Protein AF-A0A9D9C4K1-F1 (afdb_monomer_lite)

Structure (mmCIF, N/CA/C/O backbone):
data_AF-A0A9D9C4K1-F1
#
_entry.id   AF-A0A9D9C4K1-F1
#
loop_
_atom_site.group_PDB
_atom_site.id
_atom_site.type_symbol
_atom_site.label_atom_id
_atom_site.label_alt_id
_atom_site.label_comp_id
_atom_site.label_asym_id
_atom_site.label_entity_id
_atom_site.label_seq_id
_atom_site.pdbx_PDB_ins_code
_atom_site.Cartn_x
_atom_site.Cartn_y
_atom_site.Cartn_z
_atom_site.occupancy
_atom_site.B_iso_or_equiv
_atom_site.auth_seq_id
_atom_site.auth_comp_id
_atom_site.auth_asym_id
_atom_site.auth_atom_id
_atom_site.pdbx_PDB_model_num
ATOM 1 N N . MET A 1 1 ? -0.296 -17.330 12.039 1.00 50.72 1 MET A N 1
ATOM 2 C CA . MET A 1 1 ? -1.523 -16.605 12.465 1.00 50.72 1 MET A CA 1
ATOM 3 C C . MET A 1 1 ? -2.320 -17.273 13.601 1.00 50.72 1 MET A C 1
ATOM 5 O O . MET A 1 1 ? -2.768 -16.540 14.471 1.00 50.72 1 MET A O 1
ATOM 9 N N . LYS A 1 2 ? -2.470 -18.611 13.675 1.00 44.75 2 LYS A N 1
ATOM 10 C CA . LYS A 1 2 ? -3.415 -19.306 14.595 1.00 44.75 2 LYS A CA 1
ATOM 11 C C . LYS A 1 2 ? -3.362 -18.981 16.114 1.00 44.75 2 LYS A C 1
ATOM 13 O O . LYS A 1 2 ? -4.325 -19.286 16.801 1.00 44.75 2 LYS A O 1
ATOM 18 N N . LYS A 1 3 ? -2.308 -18.349 16.657 1.00 48.78 3 LYS A N 1
ATOM 19 C CA . LYS A 1 3 ? -2.204 -18.038 18.103 1.00 48.78 3 LYS A CA 1
ATOM 20 C C . LYS A 1 3 ? -3.069 -16.858 18.593 1.00 48.78 3 LYS A C 1
ATOM 22 O O . LYS A 1 3 ? -3.344 -16.803 19.783 1.00 48.78 3 LYS A O 1
ATOM 27 N N . LYS A 1 4 ? -3.499 -15.923 17.729 1.00 50.94 4 LYS A N 1
ATOM 28 C CA . LYS A 1 4 ? -4.229 -14.712 18.180 1.00 50.94 4 LYS A CA 1
ATOM 29 C C . LYS A 1 4 ? -5.724 -14.934 18.467 1.00 50.94 4 LYS A C 1
ATOM 31 O O . LYS A 1 4 ? -6.265 -14.270 19.340 1.00 50.94 4 LYS A O 1
ATOM 36 N N . VAL A 1 5 ? -6.378 -15.876 17.782 1.00 52.69 5 VAL A N 1
ATOM 37 C CA . VAL A 1 5 ? -7.840 -16.091 17.889 1.00 52.69 5 VAL A CA 1
ATOM 38 C C . VAL A 1 5 ? -8.242 -16.688 19.245 1.00 52.69 5 VAL A C 1
ATOM 40 O O . VAL A 1 5 ? -9.248 -16.291 19.823 1.00 52.69 5 VAL A O 1
ATOM 43 N N . ILE A 1 6 ? -7.420 -17.591 19.792 1.00 52.84 6 ILE A N 1
ATOM 44 C CA . ILE A 1 6 ? -7.698 -18.305 21.051 1.00 52.84 6 ILE A CA 1
ATOM 45 C C . ILE A 1 6 ? -7.864 -17.327 22.228 1.00 52.84 6 ILE A C 1
ATOM 47 O O . ILE A 1 6 ? -8.742 -17.514 23.063 1.00 52.84 6 ILE A O 1
ATOM 51 N N . SER A 1 7 ? -7.076 -16.245 22.262 1.00 51.59 7 SER A N 1
ATOM 52 C CA . SER A 1 7 ? -7.140 -15.246 23.337 1.00 51.59 7 SER A CA 1
ATOM 53 C C . SER A 1 7 ? -8.433 -14.425 23.339 1.00 51.59 7 SER A C 1
ATOM 55 O O . SER A 1 7 ? -8.846 -13.971 24.401 1.00 51.59 7 SER A O 1
ATOM 57 N N . ALA A 1 8 ? -9.066 -14.226 22.177 1.00 52.94 8 ALA A N 1
ATOM 58 C CA . ALA A 1 8 ? -10.325 -13.487 22.073 1.00 52.94 8 ALA A CA 1
ATOM 59 C C . ALA A 1 8 ? -11.514 -14.350 22.526 1.00 52.94 8 ALA A C 1
ATOM 61 O O . ALA A 1 8 ? -12.355 -13.894 23.296 1.00 52.94 8 ALA A O 1
ATOM 62 N N . VAL A 1 9 ? -11.537 -15.625 22.118 1.00 54.31 9 VAL A N 1
ATOM 63 C CA . VAL A 1 9 ? -12.566 -16.590 22.546 1.00 54.31 9 VAL A CA 1
ATOM 64 C C . VAL A 1 9 ? -12.495 -16.839 24.057 1.00 54.31 9 VAL A C 1
ATOM 66 O O . VAL A 1 9 ? -13.533 -16.897 24.709 1.00 54.31 9 VAL A O 1
ATOM 69 N N . LEU A 1 10 ? -11.289 -16.919 24.633 1.00 52.19 10 LEU A N 1
ATOM 70 C CA . LEU A 1 10 ? -11.112 -17.125 26.074 1.00 52.19 10 LEU A CA 1
ATOM 71 C C . LEU A 1 10 ? -11.624 -15.939 26.916 1.00 52.19 10 LEU A C 1
ATOM 73 O O . LEU A 1 10 ? -12.189 -16.158 27.982 1.00 52.19 10 LEU A O 1
ATOM 77 N N . PHE A 1 11 ? -11.484 -14.701 26.427 1.00 53.84 11 PHE A N 1
ATOM 78 C CA . PHE A 1 11 ? -12.072 -13.523 27.078 1.00 53.84 11 PHE A CA 1
ATOM 79 C C . PHE A 1 11 ? -13.596 -13.452 26.896 1.00 53.84 11 PHE A C 1
ATOM 81 O O . PHE A 1 11 ? -14.305 -13.161 27.855 1.00 53.84 11 PHE A O 1
ATOM 88 N N . GLY A 1 12 ? -14.113 -13.782 25.706 1.00 55.41 12 GLY A N 1
ATOM 89 C CA . GLY A 1 12 ? -15.559 -13.852 25.461 1.00 55.41 12 GLY A CA 1
ATOM 90 C C . GLY A 1 12 ? -16.269 -14.899 26.328 1.00 55.41 12 GLY A C 1
ATOM 91 O O . GLY A 1 12 ? -17.365 -14.650 26.819 1.00 55.41 12 GLY A O 1
ATOM 92 N N . ALA A 1 13 ? -15.622 -16.040 26.587 1.00 43.44 13 ALA A N 1
ATOM 93 C CA . ALA A 1 13 ? -16.150 -17.083 27.468 1.00 43.44 13 ALA A CA 1
ATOM 94 C C . ALA A 1 13 ? -16.225 -16.657 28.949 1.00 43.44 13 ALA A C 1
ATOM 96 O O . ALA A 1 13 ? -17.095 -17.131 29.676 1.00 43.44 13 ALA A O 1
ATOM 97 N N . LEU A 1 14 ? -15.344 -15.757 29.400 1.00 42.00 14 LEU A N 1
ATOM 98 C CA . LEU A 1 14 ? -15.311 -15.290 30.791 1.00 42.00 14 LEU A CA 1
ATOM 99 C C . LEU A 1 14 ? -16.441 -14.290 31.109 1.00 42.00 14 LEU A C 1
ATOM 101 O O . LEU A 1 14 ? -16.857 -14.182 32.259 1.00 42.00 14 LEU A O 1
ATOM 105 N N . ALA A 1 15 ? -16.972 -13.598 30.096 1.00 53.59 15 ALA A N 1
ATOM 106 C CA . ALA A 1 15 ? -18.017 -12.581 30.244 1.00 53.59 15 ALA A CA 1
ATOM 107 C C . ALA A 1 15 ? -19.447 -13.139 30.434 1.00 53.59 15 ALA A C 1
ATOM 109 O O . ALA A 1 15 ? -20.374 -12.363 30.640 1.00 53.59 15 ALA A O 1
ATOM 110 N N . LEU A 1 16 ? -19.641 -14.463 30.356 1.00 46.62 16 LEU A N 1
ATOM 111 C CA . LEU A 1 16 ? -20.961 -15.119 30.398 1.00 46.62 16 LEU A CA 1
ATOM 112 C C . LEU A 1 16 ? -21.187 -15.994 31.648 1.00 46.62 16 LEU A C 1
ATOM 114 O O . LEU A 1 16 ? -22.180 -16.711 31.727 1.00 46.62 16 LEU A O 1
ATOM 118 N N . ALA A 1 17 ? -20.270 -15.960 32.621 1.00 36.84 17 ALA A N 1
ATOM 119 C CA . ALA A 1 17 ? -20.224 -16.899 33.748 1.00 36.84 17 ALA A CA 1
ATOM 120 C C . ALA A 1 17 ? -20.594 -16.281 35.117 1.00 36.84 17 ALA A C 1
ATOM 122 O O . ALA A 1 17 ? -20.157 -16.773 36.155 1.00 36.84 17 ALA A O 1
ATOM 123 N N . SER A 1 18 ? -21.385 -15.202 35.141 1.00 42.06 18 SER A N 1
ATOM 124 C CA . SER A 1 18 ? -21.753 -14.460 36.361 1.00 42.06 18 SER A CA 1
ATOM 125 C C . SER A 1 18 ? -23.205 -14.671 36.816 1.00 42.06 18 SER A C 1
ATOM 127 O O . SER A 1 18 ? -23.850 -13.738 37.291 1.00 42.06 18 SER A O 1
ATOM 129 N N . THR A 1 19 ? -23.740 -15.891 36.702 1.00 39.69 19 THR A N 1
ATOM 130 C CA . THR A 1 19 ? -25.037 -16.258 37.302 1.00 39.69 19 THR A CA 1
ATOM 131 C C . THR A 1 19 ? -24.894 -16.426 38.818 1.00 39.69 19 THR A C 1
ATOM 133 O O . THR A 1 19 ? -24.808 -17.544 39.329 1.00 39.69 19 THR A O 1
ATOM 136 N N . GLY A 1 20 ? -24.825 -15.308 39.541 1.00 44.25 20 GLY A N 1
ATOM 137 C CA . GLY A 1 20 ? -24.846 -15.305 41.001 1.00 44.25 20 GLY A CA 1
ATOM 138 C C . GLY A 1 20 ? -26.195 -15.799 41.521 1.00 44.25 20 GLY A C 1
ATOM 139 O O . GLY A 1 20 ? -27.233 -15.215 41.218 1.00 44.25 20 GLY A O 1
ATOM 140 N N . THR A 1 21 ? -26.196 -16.871 42.312 1.00 39.53 21 THR A N 1
ATOM 141 C CA . THR A 1 21 ? -27.399 -17.346 43.006 1.00 39.53 21 THR A CA 1
ATOM 142 C C . THR A 1 21 ? -27.718 -16.404 44.164 1.00 39.53 21 THR A C 1
ATOM 144 O O . THR A 1 21 ? -27.199 -16.573 45.268 1.00 39.53 21 THR A O 1
ATOM 147 N N . PHE A 1 22 ? -28.549 -15.394 43.907 1.00 46.94 22 PHE A N 1
ATOM 148 C CA . PHE A 1 22 ? -29.090 -14.532 44.954 1.00 46.94 22 PHE A CA 1
ATOM 149 C C . PHE A 1 22 ? -29.882 -15.373 45.965 1.00 46.94 22 PHE A C 1
ATOM 151 O O . PHE A 1 22 ? -30.771 -16.134 45.582 1.00 46.94 22 PHE A O 1
ATOM 158 N N . VAL A 1 23 ? -29.567 -15.224 47.254 1.00 56.09 23 VAL A N 1
ATOM 159 C CA . VAL A 1 23 ? -30.405 -15.754 48.339 1.00 56.09 23 VAL A CA 1
ATOM 160 C C . VAL A 1 23 ? -31.732 -14.998 48.303 1.00 56.09 23 VAL A C 1
ATOM 162 O O . VAL A 1 23 ? -31.745 -13.768 48.243 1.00 56.09 23 VAL A O 1
ATOM 165 N N . SER A 1 24 ? -32.844 -15.731 48.281 1.00 51.53 24 SER A N 1
ATOM 166 C CA . SER A 1 24 ? -34.177 -15.144 48.152 1.00 51.53 24 SER A CA 1
ATOM 167 C C . SER A 1 24 ? -34.544 -14.335 49.395 1.00 51.53 24 SER A C 1
ATOM 169 O O . SER A 1 24 ? -34.434 -14.827 50.515 1.00 51.53 24 SER A O 1
ATOM 171 N N . CYS A 1 25 ? -35.061 -13.119 49.207 1.00 61.88 25 CYS A N 1
ATOM 172 C CA . CYS A 1 25 ? -35.565 -12.281 50.301 1.00 61.88 25 CYS A CA 1
ATOM 173 C C . CYS A 1 25 ? -36.705 -12.950 51.093 1.00 61.88 25 CYS A C 1
ATOM 175 O O . CYS A 1 25 ? -36.913 -12.635 52.260 1.00 61.88 25 CYS A O 1
ATOM 177 N N . ASN A 1 26 ? -37.403 -13.897 50.460 1.00 61.53 26 ASN A N 1
ATOM 178 C CA . ASN A 1 26 ? -38.580 -14.582 50.985 1.00 61.53 26 ASN A CA 1
ATOM 179 C C . ASN A 1 26 ? -38.319 -15.358 52.294 1.00 61.53 26 ASN A C 1
ATOM 181 O O . ASN A 1 26 ? -39.239 -15.511 53.094 1.00 61.53 26 ASN A O 1
ATOM 185 N N . ASP A 1 27 ? -37.090 -15.831 52.524 1.00 62.25 27 ASP A N 1
ATOM 186 C CA . ASP A 1 27 ? -36.742 -16.539 53.765 1.00 62.25 27 ASP A CA 1
ATOM 187 C C . ASP A 1 27 ? -36.589 -15.547 54.936 1.00 62.25 27 ASP A C 1
ATOM 189 O O . ASP A 1 27 ? -37.129 -15.770 56.020 1.00 62.25 27 ASP A O 1
ATOM 193 N N . TYR A 1 28 ? -35.961 -14.390 54.692 1.00 63.53 28 TYR A N 1
ATOM 194 C CA . TYR A 1 28 ? -35.823 -13.315 55.684 1.00 63.53 28 TYR A CA 1
ATOM 195 C C . TYR A 1 28 ? -37.171 -12.684 56.065 1.00 63.53 28 TYR A C 1
ATOM 197 O O . TYR A 1 28 ? -37.380 -12.335 57.227 1.00 63.53 28 TYR A O 1
ATOM 205 N N . ASP A 1 29 ? -38.106 -12.567 55.117 1.00 68.25 29 ASP A N 1
ATOM 206 C CA . ASP A 1 29 ? -39.471 -12.099 55.394 1.00 68.25 29 ASP A CA 1
ATOM 207 C C . ASP A 1 29 ? -40.199 -12.996 56.409 1.00 68.25 29 ASP A C 1
ATOM 209 O O . ASP A 1 29 ? -40.861 -12.498 57.323 1.00 68.25 29 ASP A O 1
ATOM 213 N N . TYR A 1 30 ? -40.045 -14.319 56.286 1.00 77.44 30 TYR A N 1
ATOM 214 C CA . TYR A 1 30 ? -40.634 -15.277 57.222 1.00 77.44 30 TYR A CA 1
ATOM 215 C C . TYR A 1 30 ? -40.015 -15.163 58.624 1.00 77.44 30 TYR A C 1
ATOM 217 O O . TYR A 1 30 ? -40.744 -15.116 59.619 1.00 77.44 30 TYR A O 1
ATOM 225 N N . GLU A 1 31 ? -38.685 -15.063 58.713 1.00 78.56 31 GLU A N 1
ATOM 226 C CA . GLU A 1 31 ? -37.975 -14.899 59.989 1.00 78.56 31 GLU A CA 1
ATOM 227 C C . GLU A 1 31 ? -38.379 -13.606 60.716 1.00 78.56 31 GLU A C 1
ATOM 229 O O . GLU A 1 31 ? -38.671 -13.642 61.914 1.00 78.56 31 GLU A O 1
ATOM 234 N N . VAL A 1 32 ? -38.468 -12.477 60.003 1.00 76.69 32 VAL A N 1
ATOM 235 C CA . VAL A 1 32 ? -38.870 -11.188 60.593 1.00 76.69 32 VAL A CA 1
ATOM 236 C C . VAL A 1 32 ? -40.313 -11.222 61.099 1.00 76.69 32 VAL A C 1
ATOM 238 O O . VAL A 1 32 ? -40.577 -10.734 62.199 1.00 76.69 32 VAL A O 1
ATOM 241 N N . ASN A 1 33 ? -41.243 -11.821 60.350 1.00 79.94 33 ASN A N 1
ATOM 242 C CA . ASN A 1 33 ? -42.645 -11.903 60.768 1.00 79.94 33 ASN A CA 1
ATOM 243 C C . ASN A 1 33 ? -42.807 -12.788 62.026 1.00 79.94 33 ASN A C 1
ATOM 245 O O . ASN A 1 33 ? -43.463 -12.380 62.983 1.00 79.94 33 ASN A O 1
ATOM 249 N N . ASN A 1 34 ? -42.130 -13.941 62.078 1.00 84.06 34 ASN A N 1
ATOM 250 C CA . ASN A 1 34 ? -42.097 -14.833 63.248 1.00 84.06 34 ASN A CA 1
ATOM 251 C C . ASN A 1 34 ? -41.525 -14.131 64.503 1.00 84.06 34 ASN A C 1
ATOM 253 O O . ASN A 1 34 ? -42.076 -14.239 65.600 1.00 84.06 34 ASN A O 1
ATOM 257 N N . LEU A 1 35 ? -40.455 -13.343 64.348 1.00 81.75 35 LEU A N 1
ATOM 258 C CA . LEU A 1 35 ? -39.899 -12.539 65.444 1.00 81.75 35 LEU A CA 1
ATOM 259 C C . LEU A 1 35 ? -40.875 -11.452 65.929 1.00 81.75 35 LEU A C 1
ATOM 261 O O . LEU A 1 35 ? -40.943 -11.185 67.130 1.00 81.75 35 LEU A O 1
ATOM 265 N N . GLN A 1 36 ? -41.665 -10.847 65.035 1.00 80.50 36 GLN A N 1
ATOM 266 C CA . GLN A 1 36 ? -42.708 -9.893 65.426 1.00 80.50 36 GLN A CA 1
ATOM 267 C C . GLN A 1 36 ? -43.857 -10.560 66.199 1.00 80.50 36 GLN A C 1
ATOM 269 O O . GLN A 1 36 ? -44.360 -9.965 67.154 1.00 80.50 36 GLN A O 1
ATOM 274 N N . GLU A 1 37 ? -44.260 -11.784 65.850 1.00 84.31 37 GLU A N 1
ATOM 275 C CA . GLU A 1 37 ? -45.261 -12.542 66.617 1.00 84.31 37 GLU A CA 1
ATOM 276 C C . GLU A 1 37 ? -44.759 -12.849 68.039 1.00 84.31 37 GLU A C 1
ATOM 278 O O . GLU A 1 37 ? -45.438 -12.513 69.012 1.00 84.31 37 GLU A O 1
ATOM 283 N N . GLN A 1 38 ? -43.528 -13.357 68.178 1.00 84.38 38 GLN A N 1
ATOM 284 C CA . GLN A 1 38 ? -42.913 -13.645 69.484 1.00 84.38 38 GLN A CA 1
ATOM 285 C C . GLN A 1 38 ? -42.786 -12.393 70.373 1.00 84.38 38 GLN A C 1
ATOM 287 O O . GLN A 1 38 ? -43.127 -12.433 71.556 1.00 84.38 38 GLN A O 1
ATOM 292 N N . ILE A 1 39 ? -42.370 -11.251 69.810 1.00 81.12 39 ILE A N 1
ATOM 293 C CA . ILE A 1 39 ? -42.272 -9.978 70.550 1.00 81.12 39 ILE A CA 1
ATOM 294 C C . ILE A 1 39 ? -43.651 -9.493 71.027 1.00 81.12 39 ILE A C 1
ATOM 296 O O . ILE A 1 39 ? -43.766 -8.953 72.131 1.00 81.12 39 ILE A O 1
ATOM 300 N N . ASN A 1 40 ? -44.708 -9.694 70.233 1.00 82.50 40 ASN A N 1
ATOM 301 C CA . ASN A 1 40 ? -46.071 -9.364 70.650 1.00 82.50 40 ASN A CA 1
ATOM 302 C C . ASN A 1 40 ? -46.559 -10.284 71.779 1.00 82.50 40 ASN A C 1
ATOM 304 O O . ASN A 1 40 ? -47.105 -9.780 72.764 1.00 82.50 40 ASN A O 1
ATOM 308 N N . GLU A 1 41 ? -46.306 -11.595 71.695 1.00 86.44 41 GLU A N 1
ATOM 309 C CA . GLU A 1 41 ? -46.620 -12.519 72.788 1.00 86.44 41 GLU A CA 1
ATOM 310 C C . GLU A 1 41 ? -45.905 -12.142 74.092 1.00 86.44 41 GLU A C 1
ATOM 312 O O . GLU A 1 41 ? -46.535 -12.074 75.149 1.00 86.44 41 GLU A O 1
ATOM 317 N N . ASP A 1 42 ? -44.595 -11.892 74.045 1.00 83.94 42 ASP A N 1
ATOM 318 C CA . ASP A 1 42 ? -43.796 -11.622 75.244 1.00 83.94 42 ASP A CA 1
ATOM 319 C C . ASP A 1 42 ? -44.141 -10.266 75.872 1.00 83.94 42 ASP A C 1
ATOM 321 O O . ASP A 1 42 ? -44.152 -10.131 77.103 1.00 83.94 42 ASP A O 1
ATOM 325 N N . ARG A 1 43 ? -44.562 -9.287 75.060 1.00 81.38 43 ARG A N 1
ATOM 326 C CA . ARG A 1 43 ? -45.181 -8.044 75.542 1.00 81.38 43 ARG A CA 1
ATOM 327 C C . ARG A 1 43 ? -46.496 -8.319 76.284 1.00 81.38 43 ARG A C 1
ATOM 329 O O . ARG A 1 43 ? -46.722 -7.738 77.347 1.00 81.38 43 ARG A O 1
ATOM 336 N N . THR A 1 44 ? -47.341 -9.223 75.779 1.00 84.88 44 THR A N 1
ATOM 337 C CA . THR A 1 44 ? -48.586 -9.639 76.454 1.00 84.88 44 THR A CA 1
ATOM 338 C C . THR A 1 44 ? -48.311 -10.399 77.758 1.00 84.88 44 THR A C 1
ATOM 340 O O . THR A 1 44 ? -48.922 -10.084 78.781 1.00 84.88 44 THR A O 1
ATOM 343 N N . LYS A 1 45 ? -47.356 -11.340 77.765 1.00 87.94 45 LYS A N 1
ATOM 344 C CA . LYS A 1 45 ? -46.921 -12.076 78.971 1.00 87.94 45 LYS A CA 1
ATOM 345 C C . LYS A 1 45 ? -46.386 -11.115 80.042 1.00 87.94 45 LYS A C 1
ATOM 347 O O . LYS A 1 45 ? -46.757 -11.228 81.208 1.00 87.94 45 LYS A O 1
ATOM 352 N N . SER A 1 46 ? -45.588 -10.125 79.640 1.00 84.81 46 SER A N 1
ATOM 353 C CA . SER A 1 46 ? -45.024 -9.112 80.546 1.00 84.81 46 SER A CA 1
ATOM 354 C C . SER A 1 46 ? -46.101 -8.220 81.177 1.00 84.81 46 SER A C 1
ATOM 356 O O . SER A 1 46 ? -46.081 -8.001 82.387 1.00 84.81 46 SER A O 1
ATOM 358 N N . ALA A 1 47 ? -47.093 -7.774 80.398 1.00 84.56 47 ALA A N 1
ATOM 359 C CA . ALA A 1 47 ? -48.231 -7.014 80.925 1.00 84.56 47 ALA A CA 1
ATOM 360 C C . ALA A 1 47 ? -49.106 -7.849 81.886 1.00 84.56 47 ALA A C 1
ATOM 362 O O . ALA A 1 47 ? -49.600 -7.335 82.890 1.00 84.56 47 ALA A O 1
ATOM 363 N N . ALA A 1 48 ? -49.278 -9.150 81.626 1.00 87.88 48 ALA A N 1
ATOM 364 C CA . ALA A 1 48 ? -49.979 -10.049 82.544 1.00 87.88 48 ALA A CA 1
ATOM 365 C C . ALA A 1 48 ? -49.230 -10.213 83.883 1.00 87.88 48 ALA A C 1
ATOM 367 O O . ALA A 1 48 ? -49.859 -10.151 84.941 1.00 87.88 48 ALA A O 1
ATOM 368 N N . LEU A 1 49 ? -47.898 -10.347 83.850 1.00 90.06 49 LEU A N 1
ATOM 369 C CA . LEU A 1 49 ? -47.055 -10.397 85.053 1.00 90.06 49 LEU A CA 1
ATOM 370 C C . LEU A 1 49 ? -47.097 -9.086 85.855 1.00 90.06 49 LEU A C 1
ATOM 372 O O . LEU A 1 49 ? -47.149 -9.132 87.084 1.00 90.06 49 LEU A O 1
ATOM 376 N N . GLN A 1 50 ? -47.134 -7.928 85.187 1.00 88.94 50 GLN A N 1
ATOM 377 C CA . GLN A 1 50 ? -47.272 -6.630 85.856 1.00 88.94 50 GLN A CA 1
ATOM 378 C C . GLN A 1 50 ? -48.588 -6.557 86.648 1.00 88.94 50 GLN A C 1
ATOM 380 O O . GLN A 1 50 ? -48.565 -6.307 87.853 1.00 88.94 50 GLN A O 1
ATOM 385 N N . ASN A 1 51 ? -49.718 -6.879 86.007 1.00 89.50 51 ASN A N 1
ATOM 386 C CA . ASN A 1 51 ? -51.032 -6.917 86.662 1.00 89.50 51 ASN A CA 1
ATOM 387 C C . ASN A 1 51 ? -51.069 -7.896 87.855 1.00 89.50 51 ASN A C 1
ATOM 389 O O . ASN A 1 51 ? -51.710 -7.617 88.869 1.00 89.50 51 ASN A O 1
ATOM 393 N N . GLN A 1 52 ? -50.375 -9.038 87.763 1.00 92.62 52 GLN A N 1
ATOM 394 C CA . GLN A 1 52 ? -50.269 -9.998 88.870 1.00 92.62 52 GLN A CA 1
ATOM 395 C C . GLN A 1 52 ? -49.466 -9.439 90.054 1.00 92.62 52 GLN A C 1
ATOM 397 O O . GLN A 1 52 ? -49.904 -9.582 91.195 1.00 92.62 52 GLN A O 1
ATOM 402 N N . LEU A 1 53 ? -48.332 -8.774 89.807 1.00 93.19 53 LEU A N 1
ATOM 403 C CA . LEU A 1 53 ? -47.532 -8.141 90.863 1.00 93.19 53 LEU A CA 1
ATOM 404 C C . LEU A 1 53 ? -48.277 -6.978 91.534 1.00 93.19 53 LEU A C 1
ATOM 406 O O . LEU A 1 53 ? -48.240 -6.859 92.758 1.00 93.19 53 LEU A O 1
ATOM 410 N N . GLU A 1 54 ? -48.991 -6.158 90.762 1.00 91.94 54 GLU A N 1
ATOM 411 C CA . GLU A 1 54 ? -49.825 -5.071 91.291 1.00 91.94 54 GLU A CA 1
ATOM 412 C C . GLU A 1 54 ? -50.990 -5.614 92.138 1.00 91.94 54 GLU A C 1
ATOM 414 O O . GLU A 1 54 ? -51.225 -5.130 93.247 1.00 91.94 54 GLU A O 1
ATOM 419 N N . SER A 1 55 ? -51.656 -6.686 91.689 1.00 93.50 55 SER A N 1
ATOM 420 C CA . SER A 1 55 ? -52.698 -7.363 92.473 1.00 93.50 55 SER A CA 1
ATOM 421 C C . SER A 1 55 ? -52.157 -8.024 93.747 1.00 93.50 55 SER A C 1
ATOM 423 O O . SER A 1 55 ? -52.850 -8.028 94.764 1.00 93.50 55 SER A O 1
ATOM 425 N N . TYR A 1 56 ? -50.948 -8.592 93.712 1.00 93.69 56 TYR A N 1
ATOM 426 C CA . TYR A 1 56 ? -50.323 -9.219 94.881 1.00 93.69 56 TYR A CA 1
ATOM 427 C C . TYR A 1 56 ? -49.876 -8.170 95.910 1.00 93.69 56 TYR A C 1
ATOM 429 O O . TYR A 1 56 ? -50.151 -8.315 97.101 1.00 93.69 56 TYR A O 1
ATOM 437 N N . LYS A 1 57 ? -49.297 -7.052 95.452 1.00 94.62 57 LYS A N 1
ATOM 438 C CA . LYS A 1 57 ? -49.020 -5.881 96.294 1.00 94.62 57 LYS A CA 1
ATOM 439 C C . LYS A 1 57 ? -50.292 -5.373 96.985 1.00 94.62 57 LYS A C 1
ATOM 441 O O . LYS A 1 57 ? -50.280 -5.173 98.196 1.00 94.62 57 LYS A O 1
ATOM 446 N N . ALA A 1 58 ? -51.388 -5.206 96.243 1.00 93.56 58 ALA A N 1
ATOM 447 C CA . ALA A 1 58 ? -52.655 -4.740 96.806 1.00 93.56 58 ALA A CA 1
ATOM 448 C C . ALA A 1 58 ? -53.247 -5.717 97.844 1.00 93.56 58 ALA A C 1
ATOM 450 O O . ALA A 1 58 ? -53.928 -5.283 98.774 1.00 93.56 58 ALA A O 1
ATOM 451 N N . ALA A 1 59 ? -52.978 -7.023 97.730 1.00 93.81 59 ALA A N 1
ATOM 452 C CA . ALA A 1 59 ? -53.334 -7.992 98.766 1.00 93.81 59 ALA A CA 1
ATOM 453 C C . ALA A 1 59 ? -52.514 -7.767 100.051 1.00 93.81 59 ALA A C 1
ATOM 455 O O . ALA A 1 59 ? -53.105 -7.626 101.120 1.00 93.81 59 ALA A O 1
ATOM 456 N N . LEU A 1 60 ? -51.186 -7.623 99.942 1.00 94.88 60 LEU A N 1
ATOM 457 C CA . LEU A 1 60 ? -50.299 -7.341 101.083 1.00 94.88 60 LEU A CA 1
ATOM 458 C C . LEU A 1 60 ? -50.627 -6.009 101.781 1.00 94.88 60 LEU A C 1
ATOM 460 O O . LEU A 1 60 ? -50.583 -5.926 103.006 1.00 94.88 60 LEU A O 1
ATOM 464 N N . GLU A 1 61 ? -50.986 -4.965 101.027 1.00 93.06 61 GLU A N 1
ATOM 465 C CA . GLU A 1 61 ? -51.400 -3.667 101.584 1.00 93.06 61 GLU A CA 1
ATOM 466 C C . GLU A 1 61 ? -52.723 -3.760 102.372 1.00 93.06 61 GLU A C 1
ATOM 468 O O . GLU A 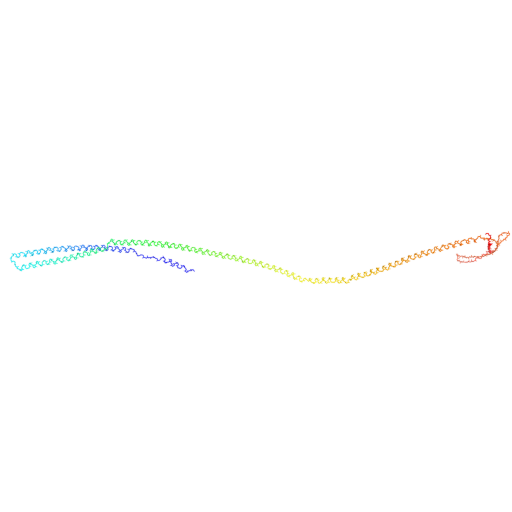1 61 ? -52.891 -3.069 103.381 1.00 93.06 61 GLU A O 1
ATOM 473 N N . ASN A 1 62 ? -53.647 -4.639 101.963 1.00 94.75 62 ASN A N 1
ATOM 474 C CA . ASN A 1 62 ? -54.865 -4.919 102.728 1.00 94.75 62 ASN A CA 1
ATOM 475 C C . ASN A 1 62 ? -54.590 -5.816 103.945 1.00 94.75 62 ASN A C 1
ATOM 477 O O . ASN A 1 62 ? -55.078 -5.503 105.030 1.00 94.75 62 ASN A O 1
ATOM 481 N N . GLU A 1 63 ? -53.762 -6.856 103.816 1.00 94.25 63 GLU A N 1
ATOM 482 C CA . GLU A 1 63 ? -53.358 -7.716 104.940 1.00 94.25 63 GLU A CA 1
ATOM 483 C C . GLU A 1 63 ? -52.656 -6.901 106.039 1.00 94.25 63 GLU A C 1
ATOM 485 O O . GLU A 1 63 ? -53.025 -6.986 107.210 1.00 94.25 63 GLU A O 1
ATOM 490 N N . LEU A 1 64 ? -51.724 -6.018 105.661 1.00 93.62 64 LEU A N 1
ATOM 491 C CA . LEU A 1 64 ? -51.048 -5.080 106.565 1.00 93.62 64 LEU A CA 1
ATOM 492 C C . LEU A 1 64 ? -52.046 -4.204 107.340 1.00 93.62 64 LEU A C 1
ATOM 494 O O . LEU A 1 64 ? -51.878 -3.970 108.539 1.00 93.62 64 LEU A O 1
ATOM 498 N N . LYS A 1 65 ? -53.089 -3.722 106.660 1.00 94.44 65 LYS A N 1
ATOM 499 C CA . LYS A 1 65 ? -54.136 -2.862 107.225 1.00 94.44 65 LYS A CA 1
ATOM 500 C C . LYS A 1 65 ? -55.068 -3.627 108.173 1.00 94.44 65 LYS A C 1
ATOM 502 O O . LYS A 1 65 ? -55.364 -3.123 109.256 1.00 94.44 65 LYS A O 1
ATOM 507 N N . GLU A 1 66 ? -55.519 -4.820 107.792 1.00 93.31 66 GLU A N 1
ATOM 508 C CA . GLU A 1 66 ? -56.401 -5.661 108.613 1.00 93.31 66 GLU A CA 1
ATOM 509 C C . GLU A 1 66 ? -55.677 -6.202 109.851 1.00 93.31 66 GLU A C 1
ATOM 511 O O . GLU A 1 66 ? -56.189 -6.095 110.971 1.00 93.31 66 GLU A O 1
ATOM 516 N N . LEU A 1 67 ? -54.449 -6.697 109.678 1.00 93.25 67 LEU A N 1
ATOM 517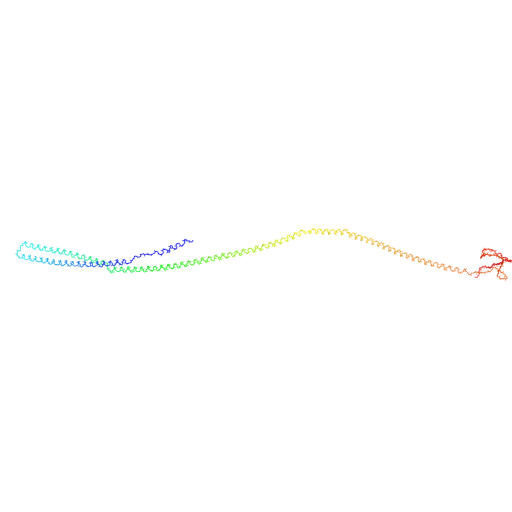 C CA . LEU A 1 67 ? -53.619 -7.200 110.770 1.00 93.25 67 LEU A CA 1
ATOM 518 C C . LEU A 1 67 ? -53.284 -6.085 111.769 1.00 93.25 67 LEU A C 1
ATOM 520 O O . LEU A 1 67 ? -53.398 -6.288 112.980 1.00 93.25 67 LEU A O 1
ATOM 524 N N . LYS A 1 68 ? -52.959 -4.880 111.279 1.00 93.12 68 LYS A N 1
ATOM 525 C CA . LYS A 1 68 ? -52.755 -3.699 112.127 1.00 93.12 68 LYS A CA 1
ATOM 526 C C . LYS A 1 68 ? -54.000 -3.363 112.953 1.00 93.12 68 LYS A C 1
ATOM 528 O O . LYS A 1 68 ? -53.879 -3.229 114.168 1.00 93.12 68 LYS A O 1
ATOM 533 N N . ALA A 1 69 ? -55.182 -3.301 112.336 1.00 93.81 69 ALA A N 1
ATOM 534 C CA . ALA A 1 69 ? -56.431 -3.027 113.051 1.00 93.81 69 ALA A CA 1
ATOM 535 C C . ALA A 1 69 ? -56.760 -4.107 114.106 1.00 93.81 69 ALA A C 1
ATOM 537 O O . ALA A 1 69 ? -57.248 -3.788 115.195 1.00 93.81 69 ALA A O 1
ATOM 538 N N . SER A 1 70 ? -56.448 -5.379 113.825 1.00 93.50 70 SER A N 1
ATOM 539 C CA . SER A 1 70 ? -56.610 -6.484 114.782 1.00 93.50 70 SER A CA 1
ATOM 540 C C . SER A 1 70 ? -55.701 -6.335 116.008 1.00 93.50 70 SER A C 1
ATOM 542 O O . SER A 1 70 ? -56.166 -6.463 117.143 1.00 93.50 70 SER A O 1
ATOM 544 N N . TYR A 1 71 ? -54.420 -6.018 115.804 1.00 93.31 71 TYR A N 1
ATOM 545 C CA . TYR A 1 71 ? -53.488 -5.756 116.904 1.00 93.31 71 TYR A CA 1
ATOM 546 C C . TYR A 1 71 ? -53.852 -4.488 117.684 1.00 93.31 71 TYR A C 1
ATOM 548 O O . TYR A 1 71 ? -53.850 -4.529 118.910 1.00 93.31 71 TYR A O 1
ATOM 556 N N . GLU A 1 72 ? -54.203 -3.385 117.015 1.00 92.50 72 GLU A N 1
ATOM 557 C CA . GLU A 1 72 ? -54.636 -2.143 117.676 1.00 92.50 72 GLU A CA 1
ATOM 558 C C . GLU A 1 72 ? -55.863 -2.383 118.573 1.00 92.50 72 GLU A C 1
ATOM 560 O O . GLU A 1 72 ? -55.901 -1.891 119.703 1.00 92.50 72 GLU A O 1
ATOM 565 N N . THR A 1 73 ? -56.805 -3.224 118.130 1.00 94.81 73 THR A N 1
ATOM 566 C CA . THR A 1 73 ? -57.957 -3.661 118.938 1.00 94.81 73 THR A CA 1
ATOM 567 C C . THR A 1 73 ? -57.513 -4.478 120.157 1.00 94.81 73 THR A C 1
ATOM 569 O O . THR A 1 73 ? -57.836 -4.105 121.283 1.00 94.81 73 THR A O 1
ATOM 572 N N . GLN A 1 74 ? -56.705 -5.531 119.974 1.00 94.31 74 GLN A N 1
ATOM 573 C CA . GLN A 1 74 ? -56.208 -6.363 121.085 1.00 94.31 74 GLN A CA 1
ATOM 574 C C . GLN A 1 74 ? -55.366 -5.568 122.103 1.00 94.31 74 GLN A C 1
ATOM 576 O O . GLN A 1 74 ? -55.418 -5.836 123.304 1.00 94.31 74 GLN A O 1
ATOM 581 N N . ILE A 1 75 ? -54.589 -4.581 121.644 1.00 93.44 75 ILE A N 1
ATOM 582 C CA . ILE A 1 75 ? -53.795 -3.686 122.499 1.00 93.44 75 ILE A CA 1
ATOM 583 C C . ILE A 1 75 ? -54.717 -2.753 123.297 1.00 93.44 75 ILE A C 1
ATOM 585 O O . ILE A 1 75 ? -54.470 -2.527 124.482 1.00 93.44 75 ILE A O 1
ATOM 589 N N . ALA A 1 76 ? -55.786 -2.231 122.685 1.00 93.38 76 ALA A N 1
ATOM 590 C CA . ALA A 1 76 ? -56.782 -1.412 123.374 1.00 93.38 76 ALA A CA 1
ATOM 591 C C . ALA A 1 76 ? -57.565 -2.219 124.427 1.00 93.38 76 ALA A C 1
ATOM 593 O O . ALA A 1 76 ? -57.723 -1.752 125.554 1.00 93.38 76 ALA A O 1
ATOM 594 N N . GLU A 1 77 ? -57.983 -3.446 124.101 1.00 92.69 77 GLU A N 1
ATOM 595 C CA . GLU A 1 77 ? -58.642 -4.370 125.036 1.00 92.69 77 GLU A CA 1
ATOM 596 C C . GLU A 1 77 ? -57.734 -4.725 126.223 1.00 92.69 77 GLU A C 1
ATOM 598 O O . GLU A 1 77 ? -58.155 -4.621 127.377 1.00 92.69 77 GLU A O 1
ATOM 603 N N . ALA A 1 78 ? -56.466 -5.067 125.969 1.00 92.88 78 ALA A N 1
ATOM 604 C CA . ALA A 1 78 ? -55.498 -5.373 127.024 1.00 92.88 78 ALA A CA 1
ATOM 605 C C . ALA A 1 78 ? -55.214 -4.158 127.930 1.00 92.88 78 ALA A C 1
ATOM 607 O O . ALA A 1 78 ? -55.115 -4.307 129.150 1.00 92.88 78 ALA A O 1
ATOM 608 N N . LYS A 1 79 ? -55.147 -2.944 127.363 1.00 92.38 79 LYS A N 1
ATOM 609 C CA . LYS A 1 79 ? -55.005 -1.694 128.132 1.00 92.38 79 LYS A CA 1
ATOM 610 C C . LYS A 1 79 ? -56.253 -1.375 128.959 1.00 92.38 79 LYS A C 1
ATOM 612 O O . LYS A 1 79 ? -56.115 -0.976 130.111 1.00 92.38 79 LYS A O 1
ATOM 617 N N . ALA A 1 80 ? -57.454 -1.612 128.431 1.00 92.00 80 ALA A N 1
ATOM 618 C CA . ALA A 1 80 ? -58.702 -1.451 129.182 1.00 92.00 80 ALA A CA 1
ATOM 619 C C . ALA A 1 80 ? -58.836 -2.471 130.332 1.00 92.00 80 ALA A C 1
ATOM 621 O O . ALA A 1 80 ? -59.317 -2.123 131.412 1.00 92.00 80 ALA A O 1
ATOM 622 N N . ALA A 1 81 ? -58.369 -3.710 130.137 1.00 89.69 81 ALA A N 1
ATOM 623 C CA . ALA A 1 81 ? -58.304 -4.717 131.197 1.00 89.69 81 ALA A CA 1
ATOM 624 C C . ALA A 1 81 ? -57.317 -4.317 132.312 1.00 89.69 81 ALA A C 1
ATOM 626 O O . ALA A 1 81 ? -57.662 -4.387 133.492 1.00 89.69 81 ALA A O 1
ATOM 627 N N . LEU A 1 82 ? -56.125 -3.830 131.941 1.00 90.00 82 LEU A N 1
ATOM 628 C CA . LEU A 1 82 ? -55.116 -3.322 132.877 1.00 90.00 82 LEU A CA 1
ATOM 629 C C . LEU A 1 82 ? -55.650 -2.146 133.714 1.00 90.00 82 LEU A C 1
ATOM 631 O O . LEU A 1 82 ? -55.559 -2.171 134.941 1.00 90.00 82 LEU A O 1
ATOM 635 N N . GLU A 1 83 ? -56.268 -1.159 133.061 1.00 88.44 83 GLU A N 1
ATOM 636 C CA . GLU A 1 83 ? -56.928 -0.018 133.710 1.00 88.44 83 GLU A CA 1
ATOM 637 C C . GLU A 1 83 ? -58.025 -0.474 134.694 1.00 88.44 83 GLU A C 1
ATOM 639 O O . GLU A 1 83 ? -58.144 0.066 135.794 1.00 88.44 83 GLU A O 1
ATOM 644 N N . SER A 1 84 ? -58.796 -1.513 134.344 1.00 87.00 84 SER A N 1
ATOM 645 C CA . SER A 1 84 ? -59.854 -2.050 135.209 1.00 87.00 84 SER A CA 1
ATOM 646 C C . SER A 1 84 ? -59.318 -2.716 136.480 1.00 87.00 84 SER A C 1
ATOM 648 O O . SER A 1 84 ? -59.888 -2.507 137.552 1.00 87.00 84 SER A O 1
ATOM 650 N N . GLU A 1 85 ? -58.243 -3.508 136.403 1.00 85.62 85 GLU A N 1
ATOM 651 C CA . GLU A 1 85 ? -57.703 -4.192 137.589 1.00 85.62 85 GLU A CA 1
ATOM 652 C C . GLU A 1 85 ? -56.962 -3.244 138.537 1.00 85.62 85 GLU A C 1
ATOM 654 O O . GLU A 1 85 ? -57.114 -3.364 139.758 1.00 85.62 85 GLU A O 1
ATOM 659 N N . LEU A 1 86 ? -56.252 -2.235 138.012 1.00 84.00 86 LEU A N 1
ATOM 660 C CA . LEU A 1 86 ? -55.589 -1.200 138.823 1.00 84.00 86 LEU A CA 1
ATOM 661 C C . LEU A 1 86 ? -56.551 -0.512 139.813 1.00 84.00 86 LEU A C 1
ATOM 663 O O . LEU A 1 86 ? -56.152 -0.158 140.925 1.00 84.00 86 LEU A O 1
ATOM 667 N N . GLN A 1 87 ? -57.836 -0.403 139.466 1.00 81.06 87 GLN A N 1
ATOM 668 C CA . GLN A 1 87 ? -58.869 0.216 140.302 1.00 81.06 87 GLN A CA 1
ATOM 669 C C . GLN A 1 87 ? -59.362 -0.671 141.471 1.00 81.06 87 GLN A C 1
ATOM 671 O O . GLN A 1 87 ? -60.032 -0.167 142.374 1.00 81.06 87 GLN A O 1
ATOM 676 N N . LYS A 1 88 ? -59.032 -1.974 141.514 1.00 81.12 88 LYS A N 1
ATOM 677 C CA . LYS A 1 88 ? -59.631 -2.953 142.456 1.00 81.12 88 LYS A CA 1
ATOM 678 C C . LYS A 1 88 ? -58.769 -3.310 143.678 1.00 81.12 88 LYS A C 1
ATOM 680 O O . LYS A 1 88 ? -59.136 -4.215 144.424 1.00 81.12 88 LYS A O 1
ATOM 685 N N . LYS A 1 89 ? -57.659 -2.592 143.912 1.00 66.44 89 LYS A N 1
ATOM 686 C CA . LYS A 1 89 ? -56.482 -3.056 144.692 1.00 66.44 89 LYS A CA 1
ATOM 687 C C . LYS A 1 89 ? -55.830 -4.271 144.017 1.00 66.44 89 LYS A C 1
ATOM 689 O O . LYS A 1 89 ? -55.861 -5.373 144.555 1.00 66.44 89 LYS A O 1
ATOM 694 N N . ALA A 1 90 ? -55.294 -4.042 142.821 1.00 64.00 90 ALA A N 1
ATOM 695 C CA . ALA A 1 90 ? -54.785 -5.082 141.935 1.00 64.00 90 ALA A CA 1
ATOM 696 C C . ALA A 1 90 ? -53.803 -6.066 142.593 1.00 64.00 90 ALA A C 1
ATOM 698 O O . ALA A 1 90 ? -52.945 -5.676 143.390 1.00 64.00 90 ALA A O 1
ATOM 699 N N . ASP A 1 91 ? -53.877 -7.326 142.166 1.00 77.38 91 ASP A N 1
ATOM 700 C CA . ASP A 1 91 ? -52.794 -8.288 142.349 1.00 77.38 91 ASP A CA 1
ATOM 701 C C . ASP A 1 91 ? -51.630 -7.913 141.416 1.00 77.38 91 ASP A C 1
ATOM 703 O O . ASP A 1 91 ? -51.823 -7.715 140.212 1.00 77.38 91 ASP A O 1
ATOM 707 N N . ALA A 1 92 ? -50.420 -7.811 141.970 1.00 81.62 92 ALA A N 1
ATOM 708 C CA . ALA A 1 92 ? -49.226 -7.437 141.218 1.00 81.62 92 ALA A CA 1
ATOM 709 C C . ALA A 1 92 ? -48.938 -8.404 140.056 1.00 81.62 92 ALA A C 1
ATOM 711 O O . ALA A 1 92 ? -48.531 -7.955 138.988 1.00 81.62 92 ALA A O 1
ATOM 712 N N . THR A 1 93 ? -49.220 -9.700 140.226 1.00 83.75 93 THR A N 1
ATOM 713 C CA . THR A 1 93 ? -48.977 -10.728 139.198 1.00 83.75 93 THR A CA 1
ATOM 714 C C . THR A 1 93 ? -49.914 -10.589 137.996 1.00 83.75 93 THR A C 1
ATOM 716 O O . THR A 1 93 ? -49.515 -10.838 136.859 1.00 83.75 93 THR A O 1
ATOM 719 N N . VAL A 1 94 ? -51.151 -10.131 138.221 1.00 85.69 94 VAL A N 1
ATOM 720 C CA . VAL A 1 94 ? -52.141 -9.885 137.157 1.00 85.69 94 VAL A CA 1
ATOM 721 C C . VAL A 1 94 ? -51.791 -8.617 136.374 1.00 85.69 94 VAL A C 1
ATOM 723 O O . VAL A 1 94 ? -51.911 -8.594 135.150 1.00 85.69 94 VAL A O 1
ATOM 726 N N . VAL A 1 95 ? -51.308 -7.579 137.065 1.00 86.88 95 VAL A N 1
ATOM 727 C CA . VAL A 1 95 ? -50.797 -6.346 136.440 1.00 86.88 95 VAL A CA 1
ATOM 728 C C . VAL A 1 95 ? -49.565 -6.638 135.585 1.00 86.88 95 VAL A C 1
ATOM 730 O O . VAL A 1 95 ? -49.515 -6.215 134.432 1.00 86.88 95 VAL A O 1
ATOM 733 N N . GLU A 1 96 ? -48.603 -7.393 136.119 1.00 88.81 96 GLU A N 1
ATOM 734 C CA . GLU A 1 96 ? -47.371 -7.780 135.424 1.00 88.81 96 GLU A CA 1
ATOM 735 C C . GLU A 1 96 ? -47.679 -8.570 134.140 1.00 88.81 96 GLU A C 1
ATOM 737 O O . GLU A 1 96 ? -47.266 -8.156 133.056 1.00 88.81 96 GLU A O 1
ATOM 742 N N . ALA A 1 97 ? -48.528 -9.601 134.219 1.00 89.56 97 ALA A N 1
ATOM 743 C CA . ALA A 1 97 ? -48.939 -10.394 133.056 1.00 89.56 97 ALA A CA 1
ATOM 744 C C . ALA A 1 97 ? -49.692 -9.581 131.977 1.00 89.56 97 ALA A C 1
ATOM 746 O O . ALA A 1 97 ? -49.538 -9.840 130.780 1.00 89.56 97 ALA A O 1
ATOM 747 N N . LEU A 1 98 ? -50.501 -8.585 132.365 1.00 91.69 98 LEU A N 1
ATOM 748 C CA . LEU A 1 98 ? -51.179 -7.698 131.409 1.00 91.69 98 LEU A CA 1
ATOM 749 C C . LEU A 1 98 ? -50.206 -6.714 130.741 1.00 91.69 98 LEU A C 1
ATOM 751 O O . LEU A 1 98 ? -50.324 -6.471 129.537 1.00 91.69 98 LEU A O 1
ATOM 755 N N . VAL A 1 99 ? -49.217 -6.197 131.476 1.00 92.00 99 VAL A N 1
ATOM 756 C CA . VAL A 1 99 ? -48.140 -5.365 130.912 1.00 92.00 99 VAL A CA 1
ATOM 757 C C . VAL A 1 99 ? -47.277 -6.179 129.941 1.00 92.00 99 VAL A C 1
ATOM 759 O O . VAL A 1 99 ? -47.059 -5.732 128.813 1.00 92.00 99 VAL A O 1
ATOM 762 N N . GLU A 1 100 ? -46.868 -7.398 130.307 1.00 93.12 100 GLU A N 1
ATOM 763 C CA . GLU A 1 100 ? -46.162 -8.313 129.398 1.00 93.12 100 GLU A CA 1
ATOM 764 C C . GLU A 1 100 ? -46.987 -8.623 128.140 1.00 93.12 100 GLU A C 1
ATOM 766 O O . GLU A 1 100 ? -46.450 -8.616 127.028 1.00 93.12 100 GLU A O 1
ATOM 771 N N . ARG A 1 101 ? -48.305 -8.833 128.274 1.00 93.81 101 ARG A N 1
ATOM 772 C CA . ARG A 1 101 ? -49.191 -9.068 127.123 1.00 93.81 101 ARG A CA 1
ATOM 773 C C . ARG A 1 101 ? -49.274 -7.855 126.194 1.00 93.81 101 ARG A C 1
ATOM 775 O O . ARG A 1 101 ? -49.260 -8.048 124.979 1.00 93.81 101 ARG A O 1
ATOM 782 N N . ILE A 1 102 ? -49.326 -6.634 126.728 1.00 94.00 102 ILE A N 1
ATOM 783 C CA . ILE A 1 102 ? -49.300 -5.398 125.927 1.00 94.00 102 ILE A CA 1
ATOM 784 C C . ILE A 1 102 ? -47.966 -5.278 125.179 1.00 94.00 102 ILE A C 1
ATOM 786 O O . ILE A 1 102 ? -47.977 -5.123 123.959 1.00 94.00 102 ILE A O 1
ATOM 790 N N . VAL A 1 103 ? -46.832 -5.443 125.869 1.00 95.25 103 VAL A N 1
ATOM 791 C CA . VAL A 1 103 ? -45.490 -5.395 125.255 1.00 95.25 103 VAL A CA 1
ATOM 792 C C . VAL A 1 103 ? -45.329 -6.475 124.177 1.00 95.25 103 VAL A C 1
ATOM 794 O O . VAL A 1 103 ? -44.783 -6.210 123.104 1.00 95.25 103 VAL A O 1
ATOM 797 N N . SER A 1 104 ? -45.853 -7.681 124.415 1.00 94.62 104 SER A N 1
ATOM 798 C CA . SER A 1 104 ? -45.876 -8.784 123.447 1.00 94.62 104 SER A CA 1
ATOM 799 C C . SER A 1 104 ? -46.700 -8.449 122.197 1.00 94.62 104 SER A C 1
ATOM 801 O O . SER A 1 104 ? -46.242 -8.696 121.080 1.00 94.62 104 SER A O 1
ATOM 803 N N . LEU A 1 105 ? -47.883 -7.845 122.359 1.00 95.00 105 LEU A N 1
ATOM 804 C CA . LEU A 1 105 ? -48.737 -7.417 121.246 1.00 95.00 105 LEU A CA 1
ATOM 805 C C . LEU A 1 105 ? -48.124 -6.256 120.450 1.00 95.00 105 LEU A C 1
ATOM 807 O O . LEU A 1 105 ? -48.133 -6.298 119.223 1.00 95.00 105 LEU A O 1
ATOM 811 N N . GLU A 1 106 ? -47.555 -5.252 121.119 1.00 93.00 106 GLU A N 1
ATOM 812 C CA . GLU A 1 106 ? -46.887 -4.113 120.470 1.00 93.00 106 GLU A CA 1
ATOM 813 C C . GLU A 1 106 ? -45.629 -4.555 119.702 1.00 93.00 106 GLU A C 1
ATOM 815 O O . GLU A 1 106 ? -45.404 -4.129 118.565 1.00 93.00 106 GLU A O 1
ATOM 820 N N . THR A 1 107 ? -44.857 -5.490 120.266 1.00 93.88 107 THR A N 1
ATOM 821 C CA . THR A 1 107 ? -43.707 -6.117 119.591 1.00 93.88 107 THR A CA 1
ATOM 822 C C . THR A 1 107 ? -44.154 -6.964 118.394 1.00 93.88 107 THR A C 1
ATOM 824 O O . THR A 1 107 ? -43.562 -6.868 117.318 1.00 93.88 107 THR A O 1
ATOM 827 N N . GLY A 1 108 ? -45.220 -7.759 118.547 1.00 93.19 108 GLY A N 1
ATOM 828 C CA . GLY A 1 108 ? -45.785 -8.592 117.479 1.00 93.19 108 GLY A CA 1
ATOM 829 C C . GLY A 1 108 ? -46.345 -7.778 116.311 1.00 93.19 108 GLY A C 1
ATOM 830 O O . GLY A 1 108 ? -46.082 -8.109 115.154 1.00 93.19 108 GLY A O 1
ATOM 831 N N . LEU A 1 109 ? -47.036 -6.671 116.601 1.00 94.25 109 LEU A N 1
ATOM 832 C CA . LEU A 1 109 ? -47.480 -5.700 115.600 1.00 94.25 109 LEU A CA 1
ATOM 833 C C . LEU A 1 109 ? -46.285 -5.107 114.844 1.00 94.25 109 LEU A C 1
ATOM 835 O O . LEU A 1 109 ? -46.271 -5.127 113.615 1.00 94.25 109 LEU A O 1
ATOM 839 N N . SER A 1 110 ? -45.265 -4.630 115.564 1.00 92.75 110 SER A N 1
ATOM 840 C CA . SER A 1 110 ? -44.057 -4.043 114.967 1.00 92.75 110 SER A CA 1
ATOM 841 C C . SER A 1 110 ? -43.341 -5.021 114.022 1.00 92.75 110 SER A C 1
ATOM 843 O O . SER A 1 110 ? -43.053 -4.682 112.872 1.00 92.75 110 SER A O 1
ATOM 845 N N . ALA A 1 111 ? -43.144 -6.272 114.455 1.00 94.31 111 ALA A N 1
ATOM 846 C CA . ALA A 1 111 ? -42.535 -7.323 113.639 1.00 94.31 111 ALA A CA 1
ATOM 847 C C . ALA A 1 111 ? -43.381 -7.693 112.403 1.00 94.31 111 ALA A C 1
ATOM 849 O O . ALA A 1 111 ? -42.836 -7.896 111.314 1.00 94.31 111 ALA A O 1
ATOM 850 N N . SER A 1 112 ? -44.709 -7.742 112.546 1.00 91.50 112 SER A N 1
ATOM 851 C CA . SER A 1 112 ? -45.630 -8.055 111.443 1.00 91.50 112 SER A CA 1
ATOM 852 C C . SER A 1 112 ? -45.664 -6.939 110.395 1.00 91.50 112 SER A C 1
ATOM 854 O O . SER A 1 112 ? -45.562 -7.211 109.199 1.00 91.50 112 SER A O 1
ATOM 856 N N . VAL A 1 113 ? -45.719 -5.678 110.839 1.00 94.00 113 VAL A N 1
ATOM 857 C CA . VAL A 1 113 ? -45.653 -4.490 109.973 1.00 94.00 113 VAL A CA 1
ATOM 858 C C . VAL A 1 113 ? -44.329 -4.448 109.212 1.00 94.00 113 VAL A C 1
ATOM 860 O O . VAL A 1 113 ? -44.343 -4.272 107.997 1.00 94.00 113 VAL A O 1
ATOM 863 N N . ALA A 1 114 ? -43.197 -4.676 109.885 1.00 94.56 114 ALA A N 1
ATOM 864 C CA . ALA A 1 114 ? -41.888 -4.728 109.229 1.00 94.56 114 ALA A CA 1
ATOM 865 C C . ALA A 1 114 ? -41.799 -5.855 108.180 1.00 94.56 114 ALA A C 1
ATOM 867 O O . ALA A 1 114 ? -41.229 -5.658 107.106 1.00 94.56 114 ALA A O 1
ATOM 868 N N . THR A 1 115 ? -42.398 -7.016 108.463 1.00 95.12 115 THR A N 1
ATOM 869 C CA . THR A 1 115 ? -42.412 -8.168 107.548 1.00 95.12 115 THR A CA 1
ATOM 870 C C . THR A 1 115 ? -43.232 -7.880 106.289 1.00 95.12 115 THR A C 1
ATOM 872 O O . THR A 1 115 ? -42.724 -8.045 105.180 1.00 95.12 115 THR A O 1
ATOM 875 N N . LEU A 1 116 ? -44.477 -7.416 106.438 1.00 94.81 116 LEU A N 1
ATOM 876 C CA . LEU A 1 116 ? -45.357 -7.123 105.302 1.00 94.81 116 LEU A CA 1
ATOM 877 C C . LEU A 1 116 ? -44.873 -5.908 104.496 1.00 94.81 116 LEU A C 1
ATOM 879 O O . LEU A 1 116 ? -44.888 -5.960 103.268 1.00 94.81 116 LEU A O 1
ATOM 883 N N . GLN A 1 117 ? -44.346 -4.864 105.150 1.00 95.12 117 GLN A N 1
ATOM 884 C CA . GLN A 1 117 ? -43.722 -3.735 104.450 1.00 95.12 117 GLN A CA 1
ATOM 885 C C . GLN A 1 117 ? -42.532 -4.196 103.598 1.00 95.12 117 GLN A C 1
ATOM 887 O O . GLN A 1 117 ? -42.458 -3.849 102.423 1.00 95.12 117 GLN A O 1
ATOM 892 N N . SER A 1 118 ? -41.655 -5.055 104.132 1.00 95.25 118 SER A N 1
ATOM 893 C CA . SER A 1 118 ? -40.530 -5.596 103.360 1.00 95.25 118 SER A CA 1
ATOM 894 C C . SER A 1 118 ? -40.987 -6.399 102.133 1.00 95.25 118 SER A C 1
ATOM 896 O O . SER A 1 118 ? -40.340 -6.328 101.088 1.00 95.25 118 SER A O 1
ATOM 898 N N . GLN A 1 119 ? -42.111 -7.121 102.215 1.00 95.44 119 GLN A N 1
ATOM 899 C CA . GLN A 1 119 ? -42.689 -7.816 101.059 1.00 95.44 119 GLN A CA 1
ATOM 900 C C . GLN A 1 119 ? -43.287 -6.838 100.033 1.00 95.44 119 GLN A C 1
ATOM 902 O O . GLN A 1 119 ? -43.077 -7.018 98.831 1.00 95.44 119 GLN A O 1
ATOM 907 N N . ILE A 1 120 ? -43.962 -5.775 100.480 1.00 94.94 120 ILE A N 1
ATOM 908 C CA . ILE A 1 120 ? -44.468 -4.692 99.617 1.00 94.94 120 ILE A CA 1
ATOM 909 C C . ILE A 1 120 ? -43.308 -3.992 98.889 1.00 94.94 120 ILE A C 1
ATOM 911 O O . ILE A 1 120 ? -43.387 -3.772 97.679 1.00 94.94 120 ILE A O 1
ATOM 915 N N . ASP A 1 121 ? -42.199 -3.717 99.578 1.00 95.06 121 ASP A N 1
ATOM 916 C CA . ASP A 1 121 ? -41.005 -3.080 99.006 1.00 95.06 121 ASP A CA 1
ATOM 917 C C . ASP A 1 121 ? -40.314 -3.973 97.959 1.00 95.06 121 ASP A C 1
ATOM 919 O O . ASP A 1 121 ? -39.859 -3.484 96.918 1.00 95.06 121 ASP A O 1
ATOM 923 N N . VAL A 1 122 ? -40.300 -5.294 98.175 1.00 95.00 122 VAL A N 1
ATOM 924 C CA . VAL A 1 122 ? -39.864 -6.281 97.169 1.00 95.00 122 VAL A CA 1
ATOM 925 C C . VAL A 1 122 ? -40.797 -6.287 95.953 1.00 95.00 122 VAL A C 1
ATOM 927 O O . VAL A 1 122 ? -40.308 -6.329 94.823 1.00 95.00 122 VAL A O 1
ATOM 930 N N . CYS A 1 123 ? -42.116 -6.183 96.148 1.00 92.81 123 CYS A N 1
ATOM 931 C CA . CYS A 1 123 ? -43.080 -6.108 95.044 1.00 92.81 123 CYS A CA 1
ATOM 932 C C . CYS A 1 123 ? -42.917 -4.816 94.230 1.00 92.81 123 CYS A C 1
ATOM 934 O O . CYS A 1 123 ? -42.839 -4.883 93.004 1.00 92.81 123 CYS A O 1
ATOM 936 N N . ASN A 1 124 ? -42.768 -3.660 94.889 1.00 93.88 124 ASN A N 1
ATOM 937 C CA . ASN A 1 124 ? -42.436 -2.386 94.237 1.00 93.88 124 ASN A CA 1
ATOM 938 C C . ASN A 1 124 ? -41.147 -2.519 93.405 1.00 93.88 124 ASN A C 1
ATOM 940 O O . ASN A 1 124 ? -41.145 -2.239 92.207 1.00 93.88 124 ASN A O 1
ATOM 944 N N . SER A 1 125 ? -40.085 -3.064 94.009 1.00 93.62 125 SER A N 1
ATOM 945 C CA . SER A 1 125 ? -38.791 -3.301 93.350 1.00 93.62 125 SER A CA 1
ATOM 946 C C . SER A 1 125 ? -38.870 -4.262 92.154 1.00 93.62 125 SER A C 1
ATOM 948 O O . SER A 1 125 ? -38.011 -4.214 91.271 1.00 93.62 125 SER A O 1
ATOM 950 N N . ALA A 1 126 ? -39.846 -5.174 92.130 1.00 93.06 126 ALA A N 1
ATOM 951 C CA . ALA A 1 126 ? -40.091 -6.083 91.012 1.00 93.06 126 ALA A CA 1
ATOM 952 C C . ALA A 1 126 ? -40.878 -5.394 89.884 1.00 93.06 126 ALA A C 1
ATOM 954 O O . ALA A 1 126 ? -40.497 -5.522 88.720 1.00 93.06 126 ALA A O 1
ATOM 955 N N . ILE A 1 127 ? -41.912 -4.618 90.228 1.00 92.81 127 ILE A N 1
ATOM 956 C CA . ILE A 1 127 ? -42.718 -3.831 89.280 1.00 92.81 127 ILE A CA 1
ATOM 957 C C . ILE A 1 127 ? -41.843 -2.792 88.563 1.00 92.81 127 ILE A C 1
ATOM 959 O O . ILE A 1 127 ? -41.884 -2.704 87.339 1.00 92.81 127 ILE A O 1
ATOM 963 N N . GLU A 1 128 ? -40.983 -2.065 89.283 1.00 91.12 128 GLU A N 1
ATOM 964 C CA . GLU A 1 128 ? -40.051 -1.097 88.682 1.00 91.12 128 GLU A CA 1
ATOM 965 C C . GLU A 1 128 ? -39.099 -1.750 87.668 1.00 91.12 128 GLU A C 1
ATOM 967 O O . GLU A 1 128 ? -38.918 -1.237 86.562 1.00 91.12 128 GLU A O 1
ATOM 972 N N . LYS A 1 129 ? -38.530 -2.916 88.004 1.00 90.31 129 LYS A N 1
ATOM 973 C CA . LYS A 1 129 ? -37.639 -3.670 87.104 1.00 90.31 129 LYS A CA 1
ATOM 974 C C . LYS A 1 129 ? -38.374 -4.213 85.882 1.00 90.31 129 LYS A C 1
ATOM 976 O O . LYS A 1 129 ? -37.825 -4.162 84.783 1.00 90.31 129 LYS A O 1
ATOM 981 N N . LEU A 1 130 ? -39.601 -4.706 86.057 1.00 88.88 130 LEU A N 1
ATOM 982 C CA . LEU A 1 130 ? -40.434 -5.191 84.958 1.00 88.88 130 LEU A CA 1
ATOM 983 C C . LEU A 1 130 ? -40.828 -4.043 84.017 1.00 88.88 130 LEU A C 1
ATOM 985 O O . LEU A 1 130 ? -40.673 -4.171 82.806 1.00 88.88 130 LEU A O 1
ATOM 989 N N . ASN A 1 131 ? -41.226 -2.892 84.561 1.00 86.88 131 ASN A N 1
ATOM 990 C CA . ASN A 1 131 ? -41.555 -1.701 83.776 1.00 86.88 131 ASN A CA 1
ATOM 991 C C . ASN A 1 131 ? -40.330 -1.157 83.022 1.00 86.88 131 ASN A C 1
ATOM 993 O O . ASN A 1 131 ? -40.441 -0.809 81.846 1.00 86.88 131 ASN A O 1
ATOM 997 N N . ALA A 1 132 ? -39.147 -1.154 83.645 1.00 85.06 132 ALA A N 1
ATOM 998 C CA . ALA A 1 132 ? -37.896 -0.803 82.973 1.00 85.06 132 ALA A CA 1
ATOM 999 C C . ALA A 1 132 ? -37.524 -1.800 81.857 1.00 85.06 132 ALA A C 1
ATOM 1001 O O . ALA A 1 132 ? -37.032 -1.386 80.809 1.00 85.06 132 ALA A O 1
ATOM 1002 N N . ALA A 1 133 ? -37.783 -3.099 82.038 1.00 82.62 133 ALA A N 1
ATOM 1003 C CA . ALA A 1 133 ? -37.588 -4.099 80.987 1.00 82.62 133 ALA A CA 1
ATOM 1004 C C . ALA A 1 133 ? -38.563 -3.886 79.814 1.00 82.62 133 ALA A C 1
ATOM 1006 O O . ALA A 1 133 ? -38.121 -3.796 78.672 1.00 82.62 133 ALA A O 1
ATOM 1007 N N . ILE A 1 134 ? -39.860 -3.701 80.092 1.00 81.88 134 ILE A N 1
ATOM 1008 C CA . ILE A 1 134 ? -40.903 -3.423 79.085 1.00 81.88 134 ILE A CA 1
ATOM 1009 C C . ILE A 1 134 ? -40.598 -2.141 78.290 1.00 81.88 134 ILE A C 1
ATOM 1011 O O . ILE A 1 134 ? -40.862 -2.095 77.088 1.00 81.88 134 ILE A O 1
ATOM 1015 N N . ALA A 1 135 ? -40.038 -1.114 78.939 1.00 78.69 135 ALA A N 1
ATOM 1016 C CA . ALA A 1 135 ? -39.645 0.142 78.296 1.00 78.69 135 ALA A CA 1
ATOM 1017 C C . ALA A 1 135 ? -38.360 0.029 77.451 1.00 78.69 135 ALA A C 1
ATOM 1019 O O . ALA A 1 135 ? -38.236 0.731 76.452 1.00 78.69 135 ALA A O 1
ATOM 1020 N N . ASN A 1 136 ? -37.423 -0.849 77.829 1.00 75.38 136 ASN A N 1
ATOM 1021 C CA . ASN A 1 136 ? -36.184 -1.098 77.080 1.00 75.38 136 ASN A CA 1
ATOM 1022 C C . ASN A 1 136 ? -36.351 -2.125 75.942 1.00 75.38 136 ASN A C 1
ATOM 1024 O O . ASN A 1 136 ? -35.475 -2.235 75.083 1.00 75.38 136 ASN A O 1
ATOM 1028 N N . CYS A 1 137 ? -37.450 -2.883 75.908 1.00 73.38 137 CYS A N 1
ATOM 1029 C CA . CYS A 1 137 ? -37.811 -3.700 74.754 1.00 73.38 137 CYS A CA 1
ATOM 1030 C C . CYS A 1 137 ? -38.193 -2.800 73.570 1.00 73.38 137 CYS A C 1
ATOM 1032 O O . CYS A 1 137 ? -39.203 -2.096 73.630 1.00 73.38 137 CYS A O 1
ATOM 1034 N N . ALA A 1 138 ? -37.411 -2.874 72.486 1.00 65.94 138 ALA A N 1
ATOM 1035 C CA . ALA A 1 138 ? -37.663 -2.140 71.247 1.00 65.94 138 ALA A CA 1
ATOM 1036 C C . ALA A 1 138 ? -39.121 -2.292 70.792 1.00 65.94 138 ALA A C 1
ATOM 1038 O O . ALA A 1 138 ? -39.697 -3.387 70.804 1.00 65.94 138 ALA A O 1
ATOM 1039 N N . THR A 1 139 ? -39.737 -1.182 70.400 1.00 70.88 139 THR A N 1
ATOM 1040 C CA . THR A 1 139 ? -41.138 -1.182 69.993 1.00 70.88 139 THR A CA 1
ATOM 1041 C C . THR A 1 139 ? -41.316 -1.871 68.642 1.00 70.88 139 THR A C 1
ATOM 1043 O O . THR A 1 139 ? -40.465 -1.819 67.754 1.00 70.88 139 THR A O 1
ATOM 1046 N N . VAL A 1 140 ? -42.501 -2.451 68.439 1.00 72.12 140 VAL A N 1
ATOM 1047 C CA . VAL A 1 140 ? -42.919 -2.999 67.139 1.00 72.12 140 VAL A CA 1
ATOM 1048 C C . VAL A 1 140 ? -42.881 -1.920 66.039 1.00 72.12 140 VAL A C 1
ATOM 1050 O O . VAL A 1 140 ? -42.696 -2.245 64.871 1.00 72.12 140 VAL A O 1
ATOM 1053 N N . ALA A 1 141 ? -42.988 -0.633 66.394 1.00 74.06 141 ALA A N 1
ATOM 1054 C CA . ALA A 1 141 ? -42.827 0.483 65.463 1.00 74.06 141 ALA A CA 1
ATOM 1055 C C . ALA A 1 141 ? -41.368 0.662 64.997 1.00 74.06 141 ALA A C 1
ATOM 1057 O O . ALA A 1 141 ? -41.130 0.783 63.798 1.00 74.06 141 ALA A O 1
ATOM 1058 N N . GLU A 1 142 ? -40.392 0.627 65.909 1.00 81.00 142 GLU A N 1
ATOM 1059 C CA . GLU A 1 142 ? -38.961 0.723 65.568 1.00 81.00 142 GLU A CA 1
ATOM 1060 C C . GLU A 1 142 ? -38.498 -0.473 64.728 1.00 81.00 142 GLU A C 1
ATOM 1062 O O . GLU A 1 142 ? -37.789 -0.301 63.737 1.00 81.00 142 GLU A O 1
ATOM 1067 N N . LEU A 1 143 ? -38.956 -1.682 65.066 1.00 78.81 143 LEU A N 1
ATOM 1068 C CA . LEU A 1 143 ? -38.597 -2.898 64.332 1.00 78.81 143 LEU A CA 1
ATOM 1069 C C . LEU A 1 143 ? -39.200 -2.907 62.912 1.00 78.81 143 LEU A C 1
ATOM 1071 O O . LEU A 1 143 ? -38.519 -3.279 61.957 1.00 78.81 143 LEU A O 1
ATOM 1075 N N . ASN A 1 144 ? -40.428 -2.402 62.739 1.00 80.56 144 ASN A N 1
ATOM 1076 C CA . ASN A 1 144 ? -41.008 -2.173 61.409 1.00 80.56 144 ASN A CA 1
ATOM 1077 C C . ASN A 1 144 ? -40.306 -1.048 60.629 1.00 80.56 144 ASN A C 1
ATOM 1079 O O . ASN A 1 144 ? -40.147 -1.171 59.417 1.00 80.56 144 ASN A O 1
ATOM 1083 N N . ALA A 1 145 ? -39.843 0.017 61.291 1.00 85.25 145 ALA A N 1
ATOM 1084 C CA . ALA A 1 145 ? -39.072 1.073 60.632 1.00 85.25 145 ALA A CA 1
ATOM 1085 C C . ALA A 1 145 ? -37.727 0.548 60.093 1.00 85.25 145 ALA A C 1
ATOM 1087 O O . ALA A 1 145 ? -37.345 0.883 58.972 1.00 85.25 145 ALA A O 1
ATOM 1088 N N . ILE A 1 146 ? -37.050 -0.327 60.848 1.00 84.50 146 ILE A N 1
ATOM 1089 C CA . ILE A 1 146 ? -35.835 -1.024 60.396 1.00 84.50 146 ILE A CA 1
ATOM 1090 C C . ILE A 1 146 ? -36.146 -1.959 59.217 1.00 84.50 146 ILE A C 1
ATOM 1092 O O . ILE A 1 146 ? -35.389 -1.971 58.246 1.00 84.50 146 ILE A O 1
ATOM 1096 N N . LYS A 1 147 ? -37.269 -2.697 59.256 1.00 84.38 147 LYS A N 1
ATOM 1097 C CA . LYS A 1 147 ? -37.695 -3.547 58.130 1.00 84.38 147 LYS A CA 1
ATOM 1098 C C . LYS A 1 147 ? -37.901 -2.722 56.853 1.00 84.38 147 LYS A C 1
ATOM 1100 O O . LYS A 1 147 ? -37.292 -3.027 55.834 1.00 84.38 147 LYS A O 1
ATOM 1105 N N . ALA A 1 148 ? -38.674 -1.639 56.931 1.00 87.19 148 ALA A N 1
ATOM 1106 C CA . ALA A 1 148 ? -38.978 -0.779 55.786 1.00 87.19 148 ALA A CA 1
ATOM 1107 C C . ALA A 1 148 ? -37.731 -0.078 55.203 1.00 87.19 148 ALA A C 1
ATOM 1109 O O . ALA A 1 148 ? -37.614 0.070 53.987 1.00 87.19 148 ALA A O 1
ATOM 1110 N N . ASP A 1 149 ? -36.773 0.328 56.044 1.00 88.69 149 ASP A N 1
ATOM 1111 C CA . ASP A 1 149 ? -35.480 0.872 55.602 1.00 88.69 149 ASP A CA 1
ATOM 1112 C C . ASP A 1 149 ? -34.620 -0.189 54.883 1.00 88.69 149 ASP A C 1
ATOM 1114 O O . ASP A 1 149 ? -34.028 0.098 53.838 1.00 88.69 149 ASP A O 1
ATOM 1118 N N . ALA A 1 150 ? -34.597 -1.428 55.385 1.00 86.00 150 ALA A N 1
ATOM 1119 C CA . ALA A 1 150 ? -33.912 -2.544 54.733 1.00 86.00 150 ALA A CA 1
ATOM 1120 C C . ALA A 1 150 ? -34.565 -2.923 53.389 1.00 86.00 150 ALA A C 1
ATOM 1122 O O . ALA A 1 150 ? -33.860 -3.061 52.387 1.00 86.00 150 ALA A O 1
ATOM 1123 N N . GLU A 1 151 ? -35.898 -3.018 53.339 1.00 86.69 151 GLU A N 1
ATOM 1124 C CA . GLU A 1 151 ? -36.683 -3.243 52.116 1.00 86.69 151 GLU A CA 1
ATOM 1125 C C . GLU A 1 151 ? -36.417 -2.147 51.069 1.00 86.69 151 GLU A C 1
ATOM 1127 O O . GLU A 1 151 ? -36.118 -2.452 49.912 1.00 86.69 151 GLU A O 1
ATOM 1132 N N . ALA A 1 152 ? -36.444 -0.870 51.470 1.00 90.19 152 ALA A N 1
ATOM 1133 C CA . ALA A 1 152 ? -36.180 0.260 50.578 1.00 90.19 152 ALA A CA 1
ATOM 1134 C C . ALA A 1 152 ? -34.746 0.244 50.016 1.00 90.19 152 ALA A C 1
ATOM 1136 O O . ALA A 1 152 ? -34.544 0.473 48.819 1.00 90.19 152 ALA A O 1
ATOM 1137 N N . LYS A 1 153 ? -33.747 -0.075 50.851 1.00 92.81 153 LYS A N 1
ATOM 1138 C CA . LYS A 1 153 ? -32.346 -0.233 50.422 1.00 92.81 153 LYS A CA 1
ATOM 1139 C C . LYS A 1 153 ? -32.164 -1.411 49.468 1.00 92.81 153 LYS A C 1
ATOM 1141 O O . LYS A 1 153 ? -31.439 -1.284 48.482 1.00 92.81 153 LYS A O 1
ATOM 1146 N N . LEU A 1 154 ? -32.838 -2.532 49.720 1.00 89.88 154 LEU A N 1
ATOM 1147 C CA . LEU A 1 154 ? -32.774 -3.718 48.868 1.00 89.88 154 LEU A CA 1
ATOM 1148 C C . LEU A 1 154 ? -33.468 -3.482 47.516 1.00 89.88 154 LEU A C 1
ATOM 1150 O O . LEU A 1 154 ? -32.931 -3.866 46.475 1.00 89.88 154 LEU A O 1
ATOM 1154 N N . ALA A 1 155 ? -34.602 -2.777 47.504 1.00 88.12 155 ALA A N 1
ATOM 1155 C CA . ALA A 1 155 ? -35.277 -2.351 46.279 1.00 88.12 155 ALA A CA 1
ATOM 1156 C C . ALA A 1 155 ? -34.408 -1.392 45.443 1.00 88.12 155 ALA A C 1
ATOM 1158 O O . ALA A 1 155 ? -34.287 -1.576 44.229 1.00 88.12 155 ALA A O 1
ATOM 1159 N N . ALA A 1 156 ? -33.746 -0.420 46.083 1.00 91.38 156 ALA A N 1
ATOM 1160 C CA . ALA A 1 156 ? -32.799 0.476 45.416 1.00 91.38 156 ALA A CA 1
ATOM 1161 C C . ALA A 1 156 ? -31.609 -0.294 44.813 1.00 91.38 156 ALA A C 1
ATOM 1163 O O . ALA A 1 156 ? -31.287 -0.108 43.639 1.00 91.38 156 ALA A O 1
ATOM 1164 N N . LEU A 1 157 ? -31.015 -1.221 45.575 1.00 93.44 157 LEU A N 1
ATOM 1165 C CA . LEU A 1 157 ? -29.913 -2.066 45.108 1.00 93.44 157 LEU A CA 1
ATOM 1166 C C . LEU A 1 157 ? -30.332 -2.966 43.932 1.00 93.44 157 LEU A C 1
ATOM 1168 O O . LEU A 1 157 ? -29.576 -3.111 42.975 1.00 93.44 157 LEU A O 1
ATOM 1172 N N . SER A 1 158 ? -31.552 -3.518 43.950 1.00 90.06 158 SER A N 1
ATOM 1173 C CA . SER A 1 158 ? -32.116 -4.276 42.821 1.00 90.06 158 SER A CA 1
ATOM 1174 C C . SER A 1 158 ? -32.296 -3.410 41.565 1.00 90.06 158 SER A C 1
ATOM 1176 O O . SER A 1 158 ? -32.056 -3.879 40.450 1.00 90.06 158 SER A O 1
ATOM 1178 N N . GLY A 1 159 ? -32.675 -2.139 41.733 1.00 92.38 159 GLY A N 1
ATOM 1179 C CA . GLY A 1 159 ? -32.732 -1.159 40.647 1.00 92.38 159 GLY A CA 1
ATOM 1180 C C . GLY A 1 159 ? -31.356 -0.872 40.038 1.00 92.38 159 GLY A C 1
ATOM 1181 O O . GLY A 1 159 ? -31.211 -0.898 38.816 1.00 92.38 159 GLY A O 1
ATOM 1182 N N . ASP A 1 160 ? -30.335 -0.669 40.874 1.00 94.50 160 ASP A N 1
ATOM 1183 C CA . ASP A 1 160 ? -28.963 -0.448 40.404 1.00 94.50 160 ASP A CA 1
ATOM 1184 C C . ASP A 1 160 ? -28.346 -1.689 39.741 1.00 94.50 160 ASP A C 1
ATOM 1186 O O . ASP A 1 160 ? -27.650 -1.541 38.737 1.00 94.50 160 ASP A O 1
ATOM 1190 N N . VAL A 1 161 ? -28.641 -2.905 40.220 1.00 93.88 161 VAL A N 1
ATOM 1191 C CA . VAL A 1 161 ? -28.227 -4.152 39.546 1.00 93.88 161 VAL A CA 1
ATOM 1192 C C . VAL A 1 161 ? -28.805 -4.220 38.131 1.00 93.88 161 VAL A C 1
ATOM 1194 O O . VAL A 1 161 ? -28.036 -4.359 37.183 1.00 93.88 161 VAL A O 1
ATOM 1197 N N . LYS A 1 162 ? -30.118 -4.015 37.957 1.00 94.44 162 LYS A N 1
ATOM 1198 C CA . LYS A 1 162 ? -30.757 -4.009 36.624 1.00 94.44 162 LYS A CA 1
ATOM 1199 C C . LYS A 1 162 ? -30.167 -2.939 35.706 1.00 94.44 162 LYS A C 1
ATOM 1201 O O . LYS A 1 162 ? -29.852 -3.213 34.553 1.00 94.44 162 LYS A O 1
ATOM 1206 N N . ARG A 1 163 ? -29.941 -1.731 36.232 1.00 94.88 163 ARG A N 1
ATOM 1207 C CA . ARG A 1 163 ? -29.304 -0.630 35.493 1.00 94.88 163 ARG A CA 1
ATOM 1208 C C . ARG A 1 163 ? -27.879 -0.984 35.048 1.00 94.88 163 ARG A C 1
ATOM 1210 O O . ARG A 1 163 ? -27.474 -0.611 33.949 1.00 94.88 163 ARG A O 1
ATOM 1217 N N . LEU A 1 164 ? -27.116 -1.697 35.877 1.00 96.44 164 LEU A N 1
ATOM 1218 C CA . LEU A 1 164 ? -25.776 -2.182 35.532 1.00 96.44 164 LEU A CA 1
ATOM 1219 C C . LEU A 1 164 ? -25.818 -3.326 34.507 1.00 96.44 164 LEU A C 1
ATOM 1221 O O . LEU A 1 164 ? -24.981 -3.345 33.608 1.00 96.44 164 LEU A O 1
ATOM 1225 N N . GLU A 1 165 ? -26.797 -4.231 34.583 1.00 94.81 165 GLU A N 1
ATOM 1226 C CA . GLU A 1 165 ? -27.035 -5.274 33.572 1.00 94.81 165 GLU A CA 1
ATOM 1227 C C . GLU A 1 165 ? -27.395 -4.661 32.206 1.00 94.81 165 GLU A C 1
ATOM 1229 O O . GLU A 1 165 ? -26.817 -5.036 31.184 1.00 94.81 165 GLU A O 1
ATOM 1234 N N . GLU A 1 166 ? -28.287 -3.668 32.169 1.00 95.00 166 GLU A N 1
ATOM 1235 C CA . GLU A 1 166 ? -28.625 -2.904 30.959 1.00 95.00 166 GLU A CA 1
ATOM 1236 C C . GLU A 1 166 ? -27.397 -2.188 30.372 1.00 95.00 166 GLU A C 1
ATOM 1238 O O . GLU A 1 166 ? -27.125 -2.298 29.172 1.00 95.00 166 GLU A O 1
ATOM 1243 N N . GLN A 1 167 ? -26.607 -1.507 31.212 1.00 97.31 167 GLN A N 1
ATOM 1244 C CA . GLN A 1 167 ? -25.375 -0.829 30.790 1.00 97.31 167 GLN A CA 1
ATOM 1245 C C . GLN A 1 167 ? -24.308 -1.810 30.276 1.00 97.31 167 GLN A C 1
ATOM 1247 O O . GLN A 1 167 ? -23.651 -1.523 29.272 1.00 97.31 167 GLN A O 1
ATOM 1252 N N . LEU A 1 168 ? -24.157 -2.976 30.911 1.00 96.00 168 LEU A N 1
ATOM 1253 C CA . LEU A 1 168 ? -23.240 -4.034 30.480 1.00 96.00 168 LEU A CA 1
ATOM 1254 C C . LEU A 1 168 ? -23.657 -4.625 29.126 1.00 96.00 168 LEU A C 1
ATOM 1256 O O . LEU A 1 168 ? -22.814 -4.793 28.243 1.00 96.00 168 LEU A O 1
ATOM 1260 N N . ASN A 1 169 ? -24.952 -4.884 28.932 1.00 95.56 169 ASN A N 1
ATOM 1261 C CA . ASN A 1 169 ? -25.492 -5.391 27.670 1.00 95.56 169 ASN A CA 1
ATOM 1262 C C . ASN A 1 169 ? -25.321 -4.377 26.525 1.00 95.56 169 ASN A C 1
ATOM 1264 O O . ASN A 1 169 ? -24.866 -4.751 25.442 1.00 95.56 169 ASN A O 1
ATOM 1268 N N . ALA A 1 170 ? -25.597 -3.091 26.769 1.00 96.31 170 ALA A N 1
ATOM 1269 C CA . ALA A 1 170 ? -25.382 -2.026 25.786 1.00 96.31 170 ALA A CA 1
ATOM 1270 C C . ALA A 1 170 ? -23.895 -1.867 25.408 1.00 96.31 170 ALA A C 1
ATOM 1272 O O . ALA A 1 170 ? -23.558 -1.755 24.226 1.00 96.31 170 ALA A O 1
ATOM 1273 N N . LEU A 1 171 ? -22.990 -1.920 26.395 1.00 96.94 171 LEU A N 1
ATOM 1274 C CA . LEU A 1 171 ? -21.543 -1.874 26.165 1.00 96.94 171 LEU A CA 1
ATOM 1275 C C . LEU A 1 171 ? -21.046 -3.102 25.385 1.00 96.94 171 LEU A C 1
ATOM 1277 O O . LEU A 1 171 ? -20.216 -2.965 24.484 1.00 96.94 171 LEU A O 1
ATOM 1281 N N . SER A 1 172 ? -21.574 -4.289 25.694 1.00 96.38 172 SER A N 1
ATOM 1282 C CA . SER A 1 172 ? -21.271 -5.540 24.989 1.00 96.38 172 SER A CA 1
ATOM 1283 C C . SER A 1 172 ? -21.688 -5.472 23.514 1.00 96.38 172 SER A C 1
ATOM 1285 O O . SER A 1 172 ? -20.870 -5.740 22.631 1.00 96.38 172 SER A O 1
ATOM 1287 N N . ALA A 1 173 ? -22.912 -5.007 23.231 1.00 94.94 173 ALA A N 1
ATOM 1288 C CA . ALA A 1 173 ? -23.410 -4.811 21.868 1.00 94.94 173 ALA A CA 1
ATOM 1289 C C . ALA A 1 173 ? -22.551 -3.809 21.074 1.00 94.94 173 ALA A C 1
ATOM 1291 O O . ALA A 1 173 ? -22.031 -4.149 20.011 1.00 94.94 173 ALA A O 1
ATOM 1292 N N . SER A 1 174 ? -22.307 -2.619 21.635 1.00 96.31 174 SER A N 1
ATOM 1293 C CA . SER A 1 174 ? -21.475 -1.574 21.014 1.00 96.31 174 SER A CA 1
ATOM 1294 C C . SER A 1 174 ? -20.030 -2.041 20.752 1.00 96.31 174 SER A C 1
ATOM 1296 O O . SER A 1 174 ? -19.432 -1.726 19.716 1.00 96.31 174 SER A O 1
ATOM 1298 N N . THR A 1 175 ? -19.477 -2.866 21.647 1.00 96.75 175 THR A N 1
ATOM 1299 C CA . THR A 1 175 ? -18.163 -3.502 21.461 1.00 96.75 175 THR A CA 1
ATOM 1300 C C . THR A 1 175 ? -18.196 -4.536 20.329 1.00 96.75 175 THR A C 1
ATOM 1302 O O . THR A 1 175 ? -17.281 -4.571 19.505 1.00 96.75 175 THR A O 1
ATOM 1305 N N . GLY A 1 176 ? -19.256 -5.345 20.241 1.00 96.00 176 GLY A N 1
ATOM 1306 C CA . GLY A 1 176 ? -19.459 -6.322 19.168 1.00 96.00 176 GLY A CA 1
ATOM 1307 C C . GLY A 1 176 ? -19.574 -5.678 17.782 1.00 96.00 176 GLY A C 1
ATOM 1308 O O . GLY A 1 176 ? -18.884 -6.100 16.852 1.00 96.00 176 GLY A O 1
ATOM 1309 N N . GLU A 1 177 ? -20.369 -4.614 17.657 1.00 96.56 177 GLU A N 1
ATOM 1310 C CA . GLU A 1 177 ? -20.490 -3.808 16.431 1.00 96.56 177 GLU A CA 1
ATOM 1311 C C . GLU A 1 177 ? -19.144 -3.195 16.017 1.00 96.56 177 GLU A C 1
ATOM 1313 O O . GLU A 1 177 ? -18.741 -3.279 14.852 1.00 96.56 177 GLU A O 1
ATOM 1318 N N . SER A 1 178 ? -18.401 -2.646 16.983 1.00 97.38 178 SER A N 1
ATOM 1319 C CA . SER A 1 178 ? -17.063 -2.085 16.756 1.00 97.38 178 SER A CA 1
ATOM 1320 C C . SER A 1 178 ? -16.079 -3.142 16.238 1.00 97.38 178 SER A C 1
ATOM 1322 O O . SER A 1 178 ? -15.346 -2.893 15.278 1.00 97.38 178 SER A O 1
ATOM 1324 N N . ILE A 1 179 ? -16.091 -4.348 16.818 1.00 97.19 179 ILE A N 1
ATOM 1325 C CA . ILE A 1 179 ? -15.267 -5.480 16.365 1.00 97.19 179 ILE A CA 1
ATOM 1326 C C . ILE A 1 179 ? -15.664 -5.920 14.948 1.00 97.19 179 ILE A C 1
ATOM 1328 O O . ILE A 1 179 ? -14.782 -6.127 14.112 1.00 97.19 179 ILE A O 1
ATOM 1332 N N . ALA A 1 180 ? -16.962 -6.025 14.649 1.00 96.38 180 ALA A N 1
ATOM 1333 C CA . ALA A 1 180 ? -17.450 -6.397 13.320 1.00 96.38 180 ALA A CA 1
ATOM 1334 C C . ALA A 1 180 ? -17.026 -5.378 12.244 1.00 96.38 180 ALA A C 1
ATOM 1336 O O . ALA A 1 180 ? -16.526 -5.768 11.186 1.00 96.38 180 ALA A O 1
ATOM 1337 N N . SER A 1 181 ? -17.137 -4.080 12.544 1.00 97.75 181 SER A N 1
ATOM 1338 C CA . SER A 1 181 ? -16.678 -2.992 11.672 1.00 97.75 181 SER A CA 1
ATOM 1339 C C . SER A 1 181 ? -15.164 -3.048 11.421 1.00 97.75 181 SER A C 1
ATOM 1341 O O . SER A 1 181 ? -14.713 -2.961 10.276 1.00 97.75 181 SER A O 1
ATOM 1343 N N . ILE A 1 182 ? -14.354 -3.270 12.463 1.00 97.50 182 ILE A N 1
ATOM 1344 C CA . ILE A 1 182 ? -12.896 -3.422 12.322 1.00 97.50 182 ILE A CA 1
ATOM 1345 C C . ILE A 1 182 ? -12.549 -4.637 11.447 1.00 97.50 182 ILE A C 1
ATOM 1347 O O . ILE A 1 182 ? -11.702 -4.523 10.561 1.00 97.50 182 ILE A O 1
ATOM 1351 N N . LEU A 1 183 ? -13.219 -5.778 11.638 1.00 97.62 183 LEU A N 1
ATOM 1352 C CA . LEU A 1 183 ? -12.996 -6.986 10.835 1.00 97.62 183 LEU A CA 1
ATOM 1353 C C . LEU A 1 183 ? -13.357 -6.781 9.354 1.00 97.62 183 LEU A C 1
ATOM 1355 O O . LEU A 1 183 ? -12.586 -7.197 8.487 1.00 97.62 183 LEU A O 1
ATOM 1359 N N . ALA A 1 184 ? -14.469 -6.103 9.057 1.00 97.12 184 ALA A N 1
ATOM 1360 C CA . ALA A 1 184 ? -14.862 -5.770 7.687 1.00 97.12 184 ALA A CA 1
ATOM 1361 C C . ALA A 1 184 ? -13.836 -4.847 7.002 1.00 97.12 184 ALA A C 1
ATOM 1363 O O . ALA A 1 184 ? -13.389 -5.127 5.888 1.00 97.12 184 ALA A O 1
ATOM 1364 N N . ASN A 1 185 ? -13.389 -3.795 7.698 1.00 97.38 185 ASN A N 1
ATOM 1365 C CA . ASN A 1 185 ? -12.358 -2.883 7.194 1.00 97.38 185 ASN A CA 1
ATOM 1366 C C . ASN A 1 185 ? -11.007 -3.592 6.971 1.00 97.38 185 ASN A C 1
ATOM 1368 O O . ASN A 1 185 ? -10.333 -3.338 5.973 1.00 97.38 185 ASN A O 1
ATOM 1372 N N . MET A 1 186 ? -10.620 -4.518 7.857 1.00 97.06 186 MET A N 1
ATOM 1373 C CA . MET A 1 186 ? -9.413 -5.335 7.678 1.00 97.06 186 MET A CA 1
ATOM 1374 C C . MET A 1 186 ? -9.493 -6.249 6.448 1.00 97.06 186 MET A C 1
ATOM 1376 O O . MET A 1 186 ? -8.491 -6.393 5.748 1.00 97.06 186 MET A O 1
ATOM 1380 N N . ALA A 1 187 ? -10.655 -6.848 6.169 1.00 96.25 187 ALA A N 1
ATOM 1381 C CA . ALA A 1 187 ? -10.851 -7.684 4.985 1.00 96.25 187 ALA A CA 1
ATOM 1382 C C . ALA A 1 187 ? -10.757 -6.861 3.686 1.00 96.25 187 ALA A C 1
ATOM 1384 O O . ALA A 1 187 ? -9.997 -7.223 2.789 1.00 96.25 187 ALA A O 1
ATOM 1385 N N . ALA A 1 188 ? -11.441 -5.713 3.625 1.00 96.69 188 ALA A N 1
ATOM 1386 C CA . ALA A 1 188 ? -11.418 -4.824 2.460 1.00 96.69 188 ALA A CA 1
ATOM 1387 C C . ALA A 1 188 ? -10.012 -4.267 2.153 1.00 96.69 188 ALA A C 1
ATOM 1389 O O . ALA A 1 188 ? -9.635 -4.127 0.989 1.00 96.69 188 ALA A O 1
ATOM 1390 N N . LEU A 1 189 ? -9.205 -3.985 3.186 1.00 96.62 189 LEU A N 1
ATOM 1391 C CA . LEU A 1 189 ? -7.797 -3.610 3.012 1.00 96.62 189 LEU A CA 1
ATOM 1392 C C . LEU A 1 189 ? -6.964 -4.762 2.429 1.00 96.62 189 LEU A C 1
ATOM 1394 O O . LEU A 1 189 ? -6.215 -4.545 1.482 1.00 96.62 189 LEU A O 1
ATOM 1398 N N . GLN A 1 190 ? -7.125 -5.988 2.940 1.00 96.00 190 GLN A N 1
ATOM 1399 C CA . GLN A 1 190 ? -6.392 -7.161 2.440 1.00 96.00 190 GLN A CA 1
ATOM 1400 C C . GLN A 1 190 ? -6.725 -7.497 0.980 1.00 96.00 190 GLN A C 1
ATOM 1402 O O . GLN A 1 190 ? -5.827 -7.856 0.218 1.00 96.00 190 GLN A O 1
ATOM 1407 N N . GLU A 1 191 ? -7.989 -7.358 0.580 1.00 95.62 191 GLU A N 1
ATOM 1408 C CA . GLU A 1 191 ? -8.427 -7.552 -0.806 1.00 95.62 191 GLU A CA 1
ATOM 1409 C C . GLU A 1 191 ? -7.830 -6.486 -1.738 1.00 95.62 191 GLU A C 1
ATOM 1411 O O . GLU A 1 191 ? -7.211 -6.819 -2.753 1.00 95.62 191 GLU A O 1
ATOM 1416 N N . LYS A 1 192 ? -7.905 -5.209 -1.341 1.00 95.94 192 LYS A N 1
ATOM 1417 C CA . LYS A 1 192 ? -7.325 -4.088 -2.094 1.00 95.94 192 LYS A CA 1
ATOM 1418 C C . LYS A 1 192 ? -5.802 -4.190 -2.234 1.00 95.94 192 LYS A C 1
ATOM 1420 O O . LYS A 1 192 ? -5.271 -3.915 -3.308 1.00 95.94 192 LYS A O 1
ATOM 1425 N N . ASP A 1 193 ? -5.092 -4.597 -1.184 1.00 95.50 193 ASP A N 1
ATOM 1426 C CA . ASP A 1 193 ? -3.638 -4.790 -1.230 1.00 95.50 193 ASP A CA 1
ATOM 1427 C C . ASP A 1 193 ? -3.246 -5.961 -2.147 1.00 95.50 193 ASP A C 1
ATOM 1429 O O . ASP A 1 193 ? -2.274 -5.856 -2.902 1.00 95.50 193 ASP A O 1
ATOM 1433 N N . ALA A 1 194 ? -4.026 -7.048 -2.153 1.00 94.88 194 ALA A N 1
ATOM 1434 C CA . ALA A 1 194 ? -3.821 -8.168 -3.070 1.00 94.88 194 ALA A CA 1
ATOM 1435 C C . ALA A 1 194 ? -4.058 -7.771 -4.540 1.00 94.88 194 ALA A C 1
ATOM 1437 O O . ALA A 1 194 ? -3.279 -8.163 -5.416 1.00 94.88 194 ALA A O 1
ATOM 1438 N N . GLU A 1 195 ? -5.086 -6.966 -4.821 1.00 96.31 195 GLU A N 1
ATOM 1439 C CA . GLU A 1 195 ? -5.362 -6.467 -6.173 1.00 96.31 195 GLU A CA 1
ATOM 1440 C C . GLU A 1 195 ? -4.307 -5.452 -6.647 1.00 96.31 195 GLU A C 1
ATOM 1442 O O . GLU A 1 195 ? -3.789 -5.589 -7.758 1.00 96.31 195 GLU A O 1
ATOM 1447 N N . ASN A 1 196 ? -3.889 -4.519 -5.784 1.00 97.12 196 ASN A N 1
ATOM 1448 C CA . ASN A 1 196 ? -2.766 -3.609 -6.045 1.00 97.12 196 ASN A CA 1
ATOM 1449 C C . ASN A 1 196 ? -1.477 -4.378 -6.386 1.00 97.12 196 ASN A C 1
ATOM 1451 O O . ASN A 1 196 ? -0.797 -4.059 -7.364 1.00 97.12 196 ASN A O 1
ATOM 1455 N N . TYR A 1 197 ? -1.140 -5.410 -5.604 1.00 96.25 197 TYR A N 1
ATOM 1456 C CA . TYR A 1 197 ? 0.057 -6.224 -5.828 1.00 96.25 197 TYR A CA 1
ATOM 1457 C C . TYR A 1 197 ? -0.012 -7.005 -7.151 1.00 96.25 197 TYR A C 1
ATOM 1459 O O . TYR A 1 197 ? 0.959 -7.036 -7.911 1.00 96.25 197 TYR A O 1
ATOM 1467 N N . LYS A 1 198 ? -1.180 -7.573 -7.475 1.00 97.19 198 LYS A N 1
ATOM 1468 C CA . LYS A 1 198 ? -1.449 -8.248 -8.755 1.00 97.19 198 LYS A CA 1
ATOM 1469 C C . LYS A 1 198 ? -1.314 -7.291 -9.947 1.00 97.19 198 LYS A C 1
ATOM 1471 O O . LYS A 1 198 ? -0.693 -7.657 -10.946 1.00 97.19 198 LYS A O 1
ATOM 1476 N N . ALA A 1 199 ? -1.849 -6.074 -9.841 1.00 97.50 199 ALA A N 1
ATOM 1477 C CA . ALA A 1 199 ? -1.733 -5.046 -10.875 1.00 97.50 199 ALA A CA 1
ATOM 1478 C C . ALA A 1 199 ? -0.276 -4.587 -11.072 1.00 97.50 199 ALA A C 1
ATOM 1480 O O . ALA A 1 199 ? 0.189 -4.485 -12.209 1.00 97.50 199 ALA A O 1
ATOM 1481 N N . LEU A 1 200 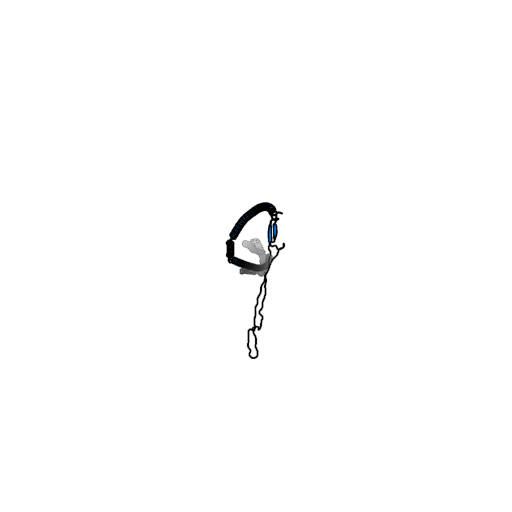? 0.471 -4.389 -9.980 1.00 98.06 200 LEU A N 1
ATOM 1482 C CA . LEU A 1 200 ? 1.889 -4.024 -10.026 1.00 98.06 200 LEU A CA 1
ATOM 1483 C C . LEU A 1 200 ? 2.747 -5.120 -10.680 1.00 98.06 200 LEU A C 1
ATOM 1485 O O . LEU A 1 200 ? 3.576 -4.812 -11.536 1.00 98.06 200 LEU A O 1
ATOM 1489 N N . LEU A 1 201 ? 2.522 -6.396 -10.342 1.00 98.00 201 LEU A N 1
ATOM 1490 C CA . LEU A 1 201 ? 3.202 -7.520 -10.998 1.00 98.00 201 LEU A CA 1
ATOM 1491 C C . LEU A 1 201 ? 2.903 -7.582 -12.503 1.00 98.00 201 LEU A C 1
ATOM 1493 O O . LEU A 1 201 ? 3.823 -7.794 -13.294 1.00 98.00 201 LEU A O 1
ATOM 1497 N N . ALA A 1 202 ? 1.649 -7.364 -12.910 1.00 97.88 202 ALA A N 1
ATOM 1498 C CA . ALA A 1 202 ? 1.271 -7.336 -14.324 1.00 97.88 202 ALA A CA 1
ATOM 1499 C C . ALA A 1 202 ? 1.948 -6.177 -15.081 1.00 97.88 202 ALA A C 1
ATOM 1501 O O . ALA A 1 202 ? 2.470 -6.382 -16.178 1.00 97.88 202 ALA A O 1
ATOM 1502 N N . ALA A 1 203 ? 2.009 -4.984 -14.479 1.00 98.25 203 ALA A N 1
ATOM 1503 C CA . ALA A 1 203 ? 2.697 -3.829 -15.054 1.00 98.25 203 ALA A CA 1
ATOM 1504 C C . ALA A 1 203 ? 4.214 -4.061 -15.197 1.00 98.25 203 ALA A C 1
ATOM 1506 O O . ALA A 1 203 ? 4.785 -3.753 -16.243 1.00 98.25 203 ALA A O 1
ATOM 1507 N N . ILE A 1 204 ? 4.860 -4.660 -14.188 1.00 98.25 204 ILE A N 1
ATOM 1508 C CA . ILE A 1 204 ? 6.287 -5.021 -14.236 1.00 98.25 204 ILE A CA 1
ATOM 1509 C C . ILE A 1 204 ? 6.553 -6.074 -15.323 1.00 98.25 204 ILE A C 1
ATOM 1511 O O . ILE A 1 204 ? 7.526 -5.949 -16.065 1.00 98.25 204 ILE A O 1
ATOM 1515 N N . ALA A 1 205 ? 5.687 -7.084 -15.461 1.00 98.25 205 ALA A N 1
ATOM 1516 C CA . ALA A 1 205 ? 5.818 -8.103 -16.502 1.00 98.25 205 ALA A CA 1
ATOM 1517 C C . ALA A 1 205 ? 5.690 -7.509 -17.918 1.00 98.25 205 ALA A C 1
ATOM 1519 O O . ALA A 1 205 ? 6.512 -7.815 -18.783 1.00 98.25 205 ALA A O 1
ATOM 1520 N N . ALA A 1 206 ? 4.721 -6.615 -18.139 1.00 98.19 206 ALA A N 1
ATOM 1521 C CA . ALA A 1 206 ? 4.547 -5.923 -19.417 1.00 98.19 206 ALA A CA 1
ATOM 1522 C C . ALA A 1 206 ? 5.731 -4.993 -19.744 1.00 98.19 206 ALA A C 1
ATOM 1524 O O . ALA A 1 206 ? 6.244 -5.019 -20.861 1.00 98.19 206 ALA A O 1
ATOM 1525 N N . ALA A 1 207 ? 6.217 -4.221 -18.763 1.00 98.19 207 ALA A N 1
ATOM 1526 C CA . ALA A 1 207 ? 7.387 -3.357 -18.934 1.00 98.19 207 ALA A CA 1
ATOM 1527 C C . ALA A 1 207 ? 8.667 -4.158 -19.235 1.00 98.19 207 ALA A C 1
ATOM 1529 O O . ALA A 1 207 ? 9.458 -3.756 -20.087 1.00 98.19 207 ALA A O 1
ATOM 1530 N N . LYS A 1 208 ? 8.853 -5.323 -18.594 1.00 98.19 208 LYS A N 1
ATOM 1531 C CA . LYS A 1 208 ? 9.945 -6.253 -18.918 1.00 98.19 208 LYS A CA 1
ATOM 1532 C C . LYS A 1 208 ? 9.858 -6.724 -20.373 1.00 98.19 208 LYS A C 1
ATOM 1534 O O . LYS A 1 208 ? 10.856 -6.659 -21.082 1.00 98.19 208 LYS A O 1
ATOM 1539 N N . GLN A 1 209 ? 8.676 -7.154 -20.818 1.00 97.94 209 GLN A N 1
ATOM 1540 C CA . GLN A 1 209 ? 8.466 -7.665 -22.175 1.00 97.94 209 GLN A CA 1
ATOM 1541 C C . GLN A 1 209 ? 8.714 -6.596 -23.256 1.00 97.94 209 GLN A C 1
ATOM 1543 O O . GLN A 1 209 ? 9.313 -6.898 -24.286 1.00 97.94 209 GLN A O 1
ATOM 1548 N N . ASP A 1 210 ? 8.297 -5.349 -23.016 1.00 98.25 210 ASP A N 1
ATOM 1549 C CA . ASP A 1 210 ? 8.575 -4.203 -23.896 1.00 98.25 210 ASP A CA 1
ATOM 1550 C C . ASP A 1 210 ? 10.084 -3.903 -24.002 1.00 98.25 210 ASP A C 1
ATOM 1552 O O . ASP A 1 210 ? 10.599 -3.699 -25.103 1.00 98.25 210 ASP A O 1
ATOM 1556 N N . VAL A 1 211 ? 10.814 -3.947 -22.881 1.00 98.31 211 VAL A N 1
ATOM 1557 C CA . VAL A 1 211 ? 12.277 -3.774 -22.868 1.00 98.31 211 VAL A CA 1
ATOM 1558 C C . VAL A 1 211 ? 12.987 -4.926 -23.587 1.00 98.31 211 VAL A C 1
ATOM 1560 O O . VAL A 1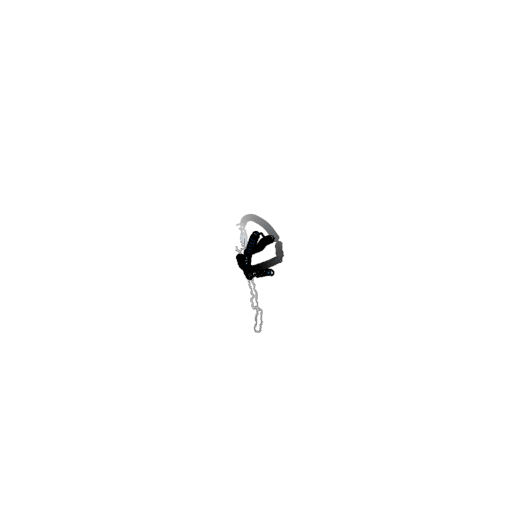 211 ? 13.872 -4.665 -24.400 1.00 98.31 211 VAL A O 1
ATOM 1563 N N . GLU A 1 212 ? 12.590 -6.180 -23.355 1.00 98.31 212 GLU A N 1
ATOM 1564 C CA . GLU A 1 212 ? 13.162 -7.344 -24.052 1.00 98.31 212 GLU A CA 1
ATOM 1565 C C . GLU A 1 212 ? 12.929 -7.258 -25.570 1.00 98.31 212 GLU A C 1
ATOM 1567 O O . GLU A 1 212 ? 13.873 -7.415 -26.344 1.00 98.31 212 GLU A O 1
ATOM 1572 N N . ALA A 1 213 ? 11.716 -6.901 -26.009 1.00 98.12 213 ALA A N 1
ATOM 1573 C CA . ALA A 1 213 ? 11.405 -6.714 -27.427 1.00 98.12 213 ALA A CA 1
ATOM 1574 C C . ALA A 1 213 ? 12.230 -5.585 -28.077 1.00 98.12 213 ALA A C 1
ATOM 1576 O O . ALA A 1 213 ? 12.698 -5.734 -29.209 1.00 98.12 213 ALA A O 1
ATOM 1577 N N . LYS A 1 214 ? 12.447 -4.471 -27.364 1.00 98.31 214 LYS A N 1
ATOM 1578 C CA . LYS A 1 214 ? 13.284 -3.352 -27.831 1.00 98.31 214 LYS A CA 1
ATOM 1579 C C . LYS A 1 214 ? 14.759 -3.730 -27.945 1.00 98.31 214 LYS A C 1
ATOM 1581 O O . LYS A 1 214 ? 15.388 -3.350 -28.929 1.00 98.31 214 LYS A O 1
ATOM 1586 N N . ILE A 1 215 ? 15.289 -4.499 -26.992 1.00 98.44 215 ILE A N 1
ATOM 1587 C CA . ILE A 1 215 ? 16.665 -5.016 -27.048 1.00 98.44 215 ILE A CA 1
ATOM 1588 C C . ILE A 1 215 ? 16.834 -5.912 -28.280 1.00 98.44 215 ILE A C 1
ATOM 1590 O O . ILE A 1 215 ? 17.697 -5.632 -29.106 1.00 98.44 215 ILE A O 1
ATOM 1594 N N . THR A 1 216 ? 15.964 -6.906 -28.478 1.00 98.12 216 THR A N 1
ATOM 1595 C CA . THR A 1 216 ? 16.059 -7.814 -29.636 1.00 98.12 216 THR A CA 1
ATOM 1596 C C . THR A 1 216 ? 15.921 -7.086 -30.982 1.00 98.12 216 THR A C 1
ATOM 1598 O O . THR A 1 216 ? 16.599 -7.446 -31.945 1.00 98.12 216 THR A O 1
ATOM 1601 N N . ALA A 1 217 ? 15.089 -6.042 -31.071 1.00 98.25 217 ALA A N 1
ATOM 1602 C CA . ALA A 1 217 ? 14.967 -5.227 -32.283 1.00 98.25 217 ALA A CA 1
ATOM 1603 C C . ALA A 1 217 ? 16.245 -4.414 -32.583 1.00 98.25 217 ALA A C 1
ATOM 1605 O O . ALA A 1 217 ? 16.706 -4.388 -33.726 1.00 98.25 217 ALA A O 1
ATOM 1606 N N . GLU A 1 218 ? 16.838 -3.791 -31.562 1.00 98.06 218 GLU A N 1
ATOM 1607 C CA . GLU A 1 218 ? 18.090 -3.028 -31.665 1.00 98.06 218 GLU A CA 1
ATOM 1608 C C . GLU A 1 218 ? 19.292 -3.940 -31.986 1.00 98.06 218 GLU A C 1
ATOM 1610 O O . GLU A 1 218 ? 20.134 -3.598 -32.818 1.00 98.06 218 GLU A O 1
ATOM 1615 N N . GLU A 1 219 ? 19.357 -5.132 -31.385 1.00 98.31 219 GLU A N 1
ATOM 1616 C CA . GLU A 1 219 ? 20.364 -6.155 -31.692 1.00 98.31 219 GLU A CA 1
ATOM 1617 C C . GLU A 1 219 ? 20.262 -6.627 -33.148 1.00 98.31 219 GLU A C 1
ATOM 1619 O O . GLU A 1 219 ? 21.272 -6.656 -33.856 1.00 98.31 219 GLU A O 1
ATOM 1624 N N . ALA A 1 220 ? 19.052 -6.925 -33.634 1.00 97.75 220 ALA A N 1
ATOM 1625 C CA . ALA A 1 220 ? 18.830 -7.319 -35.025 1.00 97.75 220 ALA A CA 1
ATOM 1626 C C . ALA A 1 220 ? 19.232 -6.210 -36.017 1.00 97.75 220 ALA A C 1
ATOM 1628 O O . ALA A 1 220 ? 19.889 -6.492 -37.024 1.00 97.75 220 ALA A O 1
ATOM 1629 N N . ALA A 1 221 ? 18.906 -4.947 -35.716 1.00 98.25 221 ALA A N 1
ATOM 1630 C CA . ALA A 1 221 ? 19.312 -3.798 -36.527 1.00 98.25 221 ALA A CA 1
ATOM 1631 C C . ALA A 1 221 ? 20.843 -3.620 -36.562 1.00 98.25 221 ALA A C 1
ATOM 1633 O O . ALA A 1 221 ? 21.419 -3.382 -37.627 1.00 98.25 221 ALA A O 1
ATOM 1634 N N . ARG A 1 222 ? 21.522 -3.802 -35.421 1.00 98.25 222 ARG A N 1
ATOM 1635 C CA . ARG A 1 222 ? 22.993 -3.749 -35.331 1.00 98.25 222 ARG A CA 1
ATOM 1636 C C . ARG A 1 222 ? 23.664 -4.884 -36.096 1.00 98.25 222 ARG A C 1
ATOM 1638 O O . ARG A 1 222 ? 24.631 -4.628 -36.807 1.00 98.25 222 ARG A O 1
ATOM 1645 N N . ILE A 1 223 ? 23.143 -6.108 -36.005 1.00 98.50 223 ILE A N 1
ATOM 1646 C CA . ILE A 1 223 ? 23.648 -7.260 -36.769 1.00 98.50 223 ILE A CA 1
ATOM 1647 C C . ILE A 1 223 ? 23.503 -7.011 -38.278 1.00 98.50 223 ILE A C 1
ATOM 1649 O O . ILE A 1 223 ? 24.453 -7.239 -39.024 1.00 98.50 223 ILE A O 1
ATOM 1653 N N . ALA A 1 224 ? 22.364 -6.476 -38.731 1.00 97.94 224 ALA A N 1
ATOM 1654 C CA . ALA A 1 224 ? 22.168 -6.119 -40.137 1.00 97.94 224 ALA A CA 1
ATOM 1655 C C . ALA A 1 224 ? 23.188 -5.068 -40.623 1.00 97.94 224 ALA A C 1
ATOM 1657 O O . ALA A 1 224 ? 23.807 -5.258 -41.669 1.00 97.94 224 ALA A O 1
ATOM 1658 N N . ALA A 1 225 ? 23.423 -4.009 -39.840 1.00 98.31 225 ALA A N 1
ATOM 1659 C CA . ALA A 1 225 ? 24.412 -2.978 -40.166 1.00 98.31 225 ALA A CA 1
ATOM 1660 C C . ALA A 1 225 ? 25.861 -3.507 -40.170 1.00 98.31 225 ALA A C 1
ATOM 1662 O O . ALA A 1 225 ? 26.658 -3.112 -41.019 1.00 98.31 225 ALA A O 1
ATOM 1663 N N . ILE A 1 226 ? 26.210 -4.423 -39.259 1.00 98.31 226 ILE A N 1
ATOM 1664 C CA . ILE A 1 226 ? 27.531 -5.074 -39.229 1.00 98.31 226 ILE A CA 1
ATOM 1665 C C . ILE A 1 226 ? 27.741 -5.935 -40.483 1.00 98.31 226 ILE A C 1
ATOM 1667 O O . ILE A 1 226 ? 28.796 -5.837 -41.109 1.00 98.31 226 ILE A O 1
ATOM 1671 N N . ASN A 1 227 ? 26.738 -6.719 -40.889 1.00 98.06 227 ASN A N 1
ATOM 1672 C CA . ASN A 1 227 ? 26.813 -7.565 -42.085 1.00 98.06 227 ASN A CA 1
ATOM 1673 C C . ASN A 1 227 ? 26.962 -6.737 -43.378 1.00 98.06 227 ASN A C 1
ATOM 1675 O O . ASN A 1 227 ? 27.723 -7.116 -44.273 1.00 98.06 227 ASN A O 1
ATOM 1679 N N . ASP A 1 228 ? 26.275 -5.594 -43.477 1.00 98.56 228 ASP A N 1
ATOM 1680 C CA . ASP A 1 228 ? 26.430 -4.666 -44.605 1.00 98.56 228 ASP A CA 1
ATOM 1681 C C . ASP A 1 228 ? 27.842 -4.054 -44.639 1.00 98.56 228 ASP A C 1
ATOM 1683 O O . ASP A 1 228 ? 28.531 -4.143 -45.656 1.00 98.56 228 ASP A O 1
ATOM 1687 N N . LEU A 1 229 ? 28.343 -3.553 -43.504 1.00 98.56 229 LEU A N 1
ATOM 1688 C CA . LEU A 1 229 ? 29.712 -3.033 -43.398 1.00 98.56 229 LEU A CA 1
ATOM 1689 C C . LEU A 1 229 ? 30.773 -4.096 -43.727 1.00 98.56 229 LEU A C 1
ATOM 1691 O O . LEU A 1 229 ? 31.753 -3.787 -44.402 1.00 98.56 229 LEU A O 1
ATOM 1695 N N . GLN A 1 230 ? 30.582 -5.353 -43.314 1.00 98.50 230 GLN A N 1
ATOM 1696 C CA . GLN A 1 230 ? 31.458 -6.459 -43.718 1.00 98.50 230 GLN A CA 1
ATOM 1697 C C . GLN A 1 230 ? 31.408 -6.704 -45.233 1.00 98.50 230 GLN A C 1
ATOM 1699 O O . GLN A 1 230 ? 32.456 -6.887 -45.849 1.00 98.50 230 GLN A O 1
ATOM 1704 N N . THR A 1 231 ? 30.225 -6.628 -45.847 1.00 98.31 231 THR A N 1
ATOM 1705 C CA . THR A 1 231 ? 30.056 -6.748 -47.305 1.00 98.31 231 THR A CA 1
ATOM 1706 C C . THR A 1 231 ? 30.792 -5.624 -48.046 1.00 98.31 231 THR A C 1
ATOM 1708 O O . THR A 1 231 ? 31.524 -5.892 -49.002 1.00 98.31 231 THR A O 1
ATOM 1711 N N . GLN A 1 232 ? 30.686 -4.378 -47.566 1.00 98.44 232 GLN A N 1
ATOM 1712 C CA . GLN A 1 232 ? 31.441 -3.238 -48.098 1.00 98.44 232 GLN A CA 1
ATOM 1713 C C . GLN A 1 232 ? 32.962 -3.429 -47.942 1.00 98.44 232 GLN A C 1
ATOM 1715 O O . GLN A 1 232 ? 33.712 -3.189 -48.889 1.00 98.44 232 GLN A O 1
ATOM 1720 N N . ILE A 1 233 ? 33.428 -3.912 -46.784 1.00 98.31 233 ILE A N 1
ATOM 1721 C CA . ILE A 1 233 ? 34.850 -4.204 -46.533 1.00 98.31 233 ILE A CA 1
ATOM 1722 C C . ILE A 1 233 ? 35.372 -5.275 -47.499 1.00 98.31 233 ILE A C 1
ATOM 1724 O O . ILE A 1 233 ? 36.428 -5.078 -48.098 1.00 98.31 233 ILE A O 1
ATOM 1728 N N . THR A 1 234 ? 34.638 -6.371 -47.713 1.00 97.88 234 THR A N 1
ATOM 1729 C CA . THR A 1 234 ? 35.034 -7.419 -48.670 1.00 97.88 234 THR A CA 1
ATOM 1730 C C . THR A 1 234 ? 35.073 -6.898 -50.110 1.00 97.88 234 THR A C 1
ATOM 1732 O O . THR A 1 234 ? 36.008 -7.217 -50.844 1.00 97.88 234 THR A O 1
ATOM 1735 N N . ALA A 1 235 ? 34.126 -6.043 -50.514 1.00 97.88 235 ALA A N 1
ATOM 1736 C CA . ALA A 1 235 ? 34.149 -5.407 -51.833 1.00 97.88 235 ALA A CA 1
ATOM 1737 C C . ALA A 1 235 ? 35.368 -4.478 -52.015 1.00 97.88 235 ALA A C 1
ATOM 1739 O O . ALA A 1 235 ? 36.034 -4.525 -53.051 1.00 97.88 235 ALA A O 1
ATOM 1740 N N . LEU A 1 236 ? 35.711 -3.683 -50.994 1.00 97.75 236 LEU A N 1
ATOM 1741 C CA . LEU A 1 236 ? 36.905 -2.828 -50.999 1.00 97.75 236 LEU A CA 1
ATOM 1742 C C . LEU A 1 236 ? 38.205 -3.646 -51.020 1.00 97.75 236 LEU A C 1
ATOM 1744 O O . LEU A 1 236 ? 39.128 -3.300 -51.754 1.00 97.75 236 LEU A O 1
ATOM 1748 N N . GLN A 1 237 ? 38.273 -4.755 -50.280 1.00 97.12 237 GLN A N 1
ATOM 1749 C CA . GLN A 1 237 ? 39.412 -5.681 -50.306 1.00 97.12 237 GLN A CA 1
ATOM 1750 C C . GLN A 1 237 ? 39.602 -6.316 -51.691 1.00 97.12 237 GLN A C 1
ATOM 1752 O O . GLN A 1 237 ? 40.726 -6.357 -52.190 1.00 97.12 237 GLN A O 1
ATOM 1757 N N . ALA A 1 238 ? 38.518 -6.748 -52.343 1.00 95.81 238 ALA A N 1
ATOM 1758 C CA . ALA A 1 238 ? 38.567 -7.276 -53.707 1.00 95.81 238 ALA A CA 1
ATOM 1759 C C . ALA A 1 238 ? 39.018 -6.212 -54.727 1.00 95.81 238 ALA A C 1
ATOM 1761 O O . ALA A 1 238 ? 39.827 -6.503 -55.606 1.00 95.81 238 ALA A O 1
ATOM 1762 N N . PHE A 1 239 ? 38.559 -4.965 -54.583 1.00 95.62 239 PHE A N 1
ATOM 1763 C CA . PHE A 1 239 ? 38.999 -3.845 -55.421 1.00 95.62 239 PHE A CA 1
ATOM 1764 C C . PHE A 1 239 ? 40.486 -3.502 -55.213 1.00 95.62 239 PHE A C 1
ATOM 1766 O O . PHE A 1 239 ? 41.212 -3.292 -56.184 1.00 95.62 239 PHE A O 1
ATOM 1773 N N . MET A 1 240 ? 40.971 -3.514 -53.966 1.00 93.62 240 MET A N 1
ATOM 1774 C CA . MET A 1 240 ? 42.397 -3.349 -53.659 1.00 93.62 240 MET A CA 1
ATOM 1775 C C . MET A 1 240 ? 43.251 -4.472 -54.261 1.00 93.62 240 MET A C 1
ATOM 1777 O O . MET A 1 240 ? 44.302 -4.184 -54.830 1.00 93.62 240 MET A O 1
ATOM 1781 N N . ALA A 1 241 ? 42.797 -5.727 -54.179 1.00 90.50 241 ALA A N 1
ATOM 1782 C CA . ALA A 1 241 ? 43.480 -6.862 -54.798 1.00 90.50 241 ALA A CA 1
ATOM 1783 C C . ALA A 1 241 ? 43.541 -6.715 -56.328 1.00 90.50 241 ALA A C 1
ATOM 1785 O O . ALA A 1 241 ? 44.616 -6.841 -56.906 1.00 90.50 241 ALA A O 1
ATOM 1786 N N . ALA A 1 242 ? 42.436 -6.332 -56.977 1.00 89.62 242 ALA A N 1
ATOM 1787 C CA . ALA A 1 242 ? 42.406 -6.082 -58.420 1.00 89.62 242 ALA A CA 1
ATOM 1788 C C . ALA A 1 242 ? 43.356 -4.948 -58.861 1.00 89.62 242 ALA A C 1
ATOM 1790 O O . ALA A 1 242 ? 43.935 -5.026 -59.941 1.00 89.62 242 ALA A O 1
ATOM 1791 N N . ILE A 1 243 ? 43.568 -3.919 -58.027 1.00 87.56 243 ILE A N 1
ATOM 1792 C CA . ILE A 1 243 ? 44.574 -2.868 -58.276 1.00 87.56 243 ILE A CA 1
ATOM 1793 C C . ILE A 1 243 ? 46.011 -3.388 -58.095 1.00 87.56 243 ILE A C 1
ATOM 1795 O O . ILE A 1 243 ? 46.908 -2.915 -58.787 1.00 87.56 243 ILE A O 1
ATOM 1799 N N . GLN A 1 244 ? 46.247 -4.347 -57.195 1.00 84.81 244 GLN A N 1
ATOM 1800 C CA . GLN A 1 244 ? 47.568 -4.963 -56.996 1.00 84.81 244 GLN A CA 1
ATOM 1801 C C . GLN A 1 244 ? 47.913 -6.004 -58.074 1.00 84.81 244 GLN A C 1
ATOM 1803 O O . GLN A 1 244 ? 49.072 -6.102 -58.469 1.00 84.81 244 GLN A O 1
ATOM 1808 N N . GLU A 1 245 ? 46.928 -6.760 -58.567 1.00 80.69 245 GLU A N 1
ATOM 1809 C CA . GLU A 1 245 ? 47.087 -7.692 -59.696 1.00 80.69 245 GLU A CA 1
ATOM 1810 C C . GLU A 1 245 ? 47.169 -6.971 -61.049 1.00 80.69 245 GLU A C 1
ATOM 1812 O O . GLU A 1 245 ? 47.774 -7.482 -61.997 1.00 80.69 245 GLU A O 1
ATOM 1817 N N . ALA A 1 246 ? 46.593 -5.770 -61.153 1.00 78.75 246 ALA A N 1
ATOM 1818 C CA . ALA A 1 246 ? 46.793 -4.891 -62.291 1.00 78.75 246 ALA A CA 1
ATOM 1819 C C . ALA A 1 246 ? 48.245 -4.385 -62.311 1.00 78.75 246 ALA A C 1
ATOM 1821 O O . ALA A 1 246 ? 48.589 -3.363 -61.721 1.00 78.75 246 ALA A O 1
ATOM 1822 N N . ASP A 1 247 ? 49.092 -5.119 -63.034 1.00 83.56 247 ASP A N 1
ATOM 1823 C CA . ASP A 1 247 ? 50.518 -4.853 -63.241 1.00 83.56 247 ASP A CA 1
ATOM 1824 C C . ASP A 1 247 ? 50.748 -3.604 -64.124 1.00 83.56 247 ASP A C 1
ATOM 1826 O O . ASP A 1 247 ? 51.243 -3.653 -65.256 1.00 83.56 247 ASP A O 1
ATOM 1830 N N . TYR A 1 248 ? 50.321 -2.448 -63.609 1.00 84.19 248 TYR A N 1
ATOM 1831 C CA . TYR A 1 248 ? 50.498 -1.136 -64.221 1.00 84.19 248 TYR A CA 1
ATOM 1832 C C . TYR A 1 248 ? 51.980 -0.780 -64.352 1.00 84.19 248 TYR A C 1
ATOM 1834 O O . TYR A 1 248 ? 52.338 -0.073 -65.291 1.00 84.19 248 TYR A O 1
ATOM 1842 N N . GLN A 1 249 ? 52.847 -1.302 -63.475 1.00 83.69 249 GLN A N 1
ATOM 1843 C CA . GLN A 1 249 ? 54.290 -1.111 -63.597 1.00 83.69 249 GLN A CA 1
ATOM 1844 C C . GLN A 1 249 ? 54.805 -1.755 -64.887 1.00 83.69 249 GLN A C 1
ATOM 1846 O O . GLN A 1 249 ? 55.389 -1.055 -65.704 1.00 83.69 249 GLN A O 1
ATOM 1851 N N . LYS A 1 250 ? 54.476 -3.020 -65.169 1.00 86.56 250 LYS A N 1
ATOM 1852 C CA . LYS A 1 250 ? 54.832 -3.666 -66.444 1.00 86.56 250 LYS A CA 1
ATOM 1853 C C . LYS A 1 250 ? 54.194 -3.005 -67.666 1.00 86.56 250 LYS A C 1
ATOM 1855 O O . LYS A 1 250 ? 54.790 -3.026 -68.743 1.00 86.56 250 LYS A O 1
ATOM 1860 N N . GLN A 1 251 ? 53.010 -2.398 -67.535 1.00 90.50 251 GLN A N 1
ATOM 1861 C CA . GLN A 1 251 ? 52.434 -1.576 -68.611 1.00 90.50 251 GLN A CA 1
ATOM 1862 C C . GLN A 1 251 ? 53.272 -0.310 -68.860 1.00 90.50 251 GLN A C 1
ATOM 1864 O O . GLN A 1 251 ? 53.579 -0.006 -70.013 1.00 90.50 251 GLN A O 1
ATOM 1869 N N . ILE A 1 252 ? 53.691 0.386 -67.798 1.00 90.31 252 ILE A N 1
ATOM 1870 C CA . ILE A 1 252 ? 54.589 1.551 -67.855 1.00 90.31 252 ILE A CA 1
ATOM 1871 C C . ILE A 1 252 ? 55.966 1.155 -68.406 1.00 90.31 252 ILE A C 1
ATOM 1873 O O . ILE A 1 252 ? 56.488 1.850 -69.276 1.00 90.31 252 ILE A O 1
ATOM 1877 N N . ASP A 1 253 ? 56.531 0.029 -67.975 1.00 91.12 253 ASP A N 1
ATOM 1878 C CA . ASP A 1 253 ? 57.830 -0.482 -68.424 1.00 91.12 253 ASP A CA 1
ATOM 1879 C C . ASP A 1 253 ? 57.791 -0.860 -69.912 1.00 91.12 253 ASP A C 1
ATOM 1881 O O . ASP A 1 253 ? 58.698 -0.513 -70.669 1.00 91.12 253 ASP A O 1
ATOM 1885 N N . ASN A 1 254 ? 56.706 -1.499 -70.366 1.00 93.69 254 ASN A N 1
ATOM 1886 C CA . ASN A 1 254 ? 56.476 -1.805 -71.778 1.00 93.69 254 ASN A CA 1
ATOM 1887 C C . ASN A 1 254 ? 56.338 -0.526 -72.623 1.00 93.69 254 ASN A C 1
ATOM 1889 O O . ASN A 1 254 ? 57.001 -0.395 -73.651 1.00 93.69 254 ASN A O 1
ATOM 1893 N N . LEU A 1 255 ? 55.542 0.452 -72.177 1.00 95.62 255 LEU A N 1
ATOM 1894 C CA . LEU A 1 255 ? 55.425 1.754 -72.849 1.00 95.62 255 LEU A CA 1
ATOM 1895 C C . LEU A 1 255 ? 56.767 2.505 -72.880 1.00 95.62 255 LEU A C 1
ATOM 1897 O O . LEU A 1 255 ? 57.109 3.105 -73.896 1.00 95.62 255 LEU A O 1
ATOM 1901 N N . THR A 1 256 ? 57.556 2.417 -71.809 1.00 96.31 256 THR A N 1
ATOM 1902 C CA . THR A 1 256 ? 58.904 2.999 -71.714 1.00 96.31 256 THR A CA 1
ATOM 1903 C C . THR A 1 256 ? 59.883 2.299 -72.658 1.00 96.31 256 THR A C 1
ATOM 1905 O O . THR A 1 256 ? 60.679 2.962 -73.320 1.00 96.31 256 THR A O 1
ATOM 1908 N N . SER A 1 257 ? 59.803 0.971 -72.792 1.00 95.75 257 SER A N 1
ATOM 1909 C CA . SER A 1 257 ? 60.589 0.206 -73.766 1.00 95.75 257 SER A CA 1
ATOM 1910 C C . SER A 1 257 ? 60.226 0.585 -75.205 1.00 95.75 257 SER A C 1
ATOM 1912 O O . SER A 1 257 ? 61.126 0.857 -75.997 1.00 95.75 257 SER A O 1
ATOM 1914 N N . ILE A 1 258 ? 58.934 0.701 -75.528 1.00 96.00 258 ILE A N 1
ATOM 1915 C CA . ILE A 1 258 ? 58.454 1.157 -76.844 1.00 96.00 258 ILE A CA 1
ATOM 1916 C C . ILE A 1 258 ? 58.943 2.584 -77.143 1.00 96.00 258 ILE A C 1
ATOM 1918 O O . ILE A 1 258 ? 59.456 2.838 -78.233 1.00 96.00 258 ILE A O 1
ATOM 1922 N N . LEU A 1 259 ? 58.853 3.503 -76.174 1.00 96.62 259 LEU A N 1
ATOM 1923 C CA . LEU A 1 259 ? 59.348 4.877 -76.306 1.00 96.62 259 LEU A CA 1
ATOM 1924 C C . LEU A 1 259 ? 60.862 4.915 -76.574 1.00 96.62 259 LEU A C 1
ATOM 1926 O O . LEU A 1 259 ? 61.314 5.635 -77.464 1.00 96.62 259 LEU A O 1
ATOM 1930 N N . ASN A 1 260 ? 61.642 4.122 -75.834 1.00 95.38 260 ASN A N 1
ATOM 1931 C CA . ASN A 1 260 ? 63.091 4.028 -76.008 1.00 95.38 260 ASN A CA 1
ATOM 1932 C C . ASN A 1 260 ? 63.474 3.404 -77.360 1.00 95.38 260 ASN A C 1
ATOM 1934 O O . ASN A 1 260 ? 64.427 3.868 -77.983 1.00 95.38 260 ASN A O 1
ATOM 1938 N N . ASN A 1 261 ? 62.714 2.418 -77.848 1.00 95.38 261 ASN A N 1
ATOM 1939 C CA . ASN A 1 261 ? 62.919 1.834 -79.174 1.00 95.38 261 ASN A CA 1
ATOM 1940 C C . ASN A 1 261 ? 62.652 2.867 -80.281 1.00 95.38 261 ASN A C 1
ATOM 1942 O O . ASN A 1 261 ? 63.524 3.085 -81.117 1.00 95.38 261 ASN A O 1
ATOM 1946 N N . PHE A 1 262 ? 61.516 3.577 -80.250 1.00 94.62 262 PHE A N 1
ATOM 1947 C CA . PHE A 1 262 ? 61.241 4.647 -81.222 1.00 94.62 262 PHE A CA 1
ATOM 1948 C C . PHE A 1 262 ? 62.268 5.784 -81.153 1.00 94.62 262 PHE A C 1
ATOM 1950 O O . PHE A 1 262 ? 62.663 6.320 -82.188 1.00 94.62 262 PHE A O 1
ATOM 1957 N N . LYS A 1 263 ? 62.742 6.140 -79.953 1.00 95.12 263 LYS A N 1
ATOM 1958 C CA . LYS A 1 263 ? 63.830 7.108 -79.792 1.00 95.12 263 LYS A CA 1
ATOM 1959 C C . LYS A 1 263 ? 65.108 6.623 -80.490 1.00 95.12 263 LYS A C 1
ATOM 1961 O O . LYS A 1 263 ? 65.673 7.372 -81.282 1.00 95.12 263 LYS A O 1
ATOM 1966 N N . ALA A 1 264 ? 65.522 5.379 -80.247 1.00 92.88 264 ALA A N 1
ATOM 1967 C CA . ALA A 1 264 ? 66.702 4.792 -80.878 1.00 92.88 264 ALA A CA 1
ATOM 1968 C C . ALA A 1 264 ? 66.551 4.673 -82.407 1.00 92.88 264 ALA A C 1
ATOM 1970 O O . ALA A 1 264 ? 67.510 4.922 -83.132 1.00 92.88 264 ALA A O 1
ATOM 1971 N N . GLU A 1 265 ? 65.354 4.361 -82.916 1.00 92.31 265 GLU A N 1
ATOM 1972 C CA . GLU A 1 265 ? 65.061 4.369 -84.357 1.00 92.31 265 GLU A CA 1
ATOM 1973 C C . GLU A 1 265 ? 65.195 5.768 -84.975 1.00 92.31 265 GLU A C 1
ATOM 1975 O O . GLU A 1 265 ? 65.730 5.891 -86.076 1.00 92.31 265 GLU A O 1
ATOM 1980 N N . ILE A 1 266 ? 64.747 6.822 -84.283 1.00 89.88 266 ILE A N 1
ATOM 1981 C CA . ILE A 1 266 ? 64.890 8.216 -84.735 1.00 89.88 266 ILE A CA 1
ATOM 1982 C C . ILE A 1 266 ? 66.362 8.650 -84.707 1.00 89.88 266 ILE A C 1
ATOM 1984 O O . ILE A 1 266 ? 66.839 9.240 -85.677 1.00 89.88 266 ILE A O 1
ATOM 1988 N N . GLU A 1 267 ? 67.095 8.332 -83.638 1.00 88.44 267 GLU A N 1
ATOM 1989 C CA . GLU A 1 267 ? 68.529 8.631 -83.514 1.00 88.44 267 GLU A CA 1
ATOM 1990 C C . GLU A 1 267 ? 69.345 7.894 -84.595 1.00 88.44 267 GLU A C 1
ATOM 1992 O O . GLU A 1 267 ? 70.183 8.502 -85.261 1.00 88.44 267 GLU A O 1
ATOM 1997 N N . ALA A 1 268 ? 69.027 6.625 -84.874 1.00 89.69 268 ALA A N 1
ATOM 1998 C CA . ALA A 1 268 ? 69.681 5.814 -85.907 1.00 89.69 268 ALA A CA 1
ATOM 1999 C C . ALA A 1 268 ? 69.384 6.246 -87.358 1.00 89.69 268 ALA A C 1
ATOM 2001 O O . ALA A 1 268 ? 70.020 5.737 -88.284 1.00 89.69 268 ALA A O 1
ATOM 2002 N N . LYS A 1 269 ? 68.439 7.169 -87.595 1.00 90.00 269 LYS A N 1
ATOM 2003 C CA . LYS A 1 269 ? 68.221 7.754 -88.931 1.00 90.00 269 LYS A CA 1
ATOM 2004 C C . LYS A 1 269 ? 69.233 8.837 -89.288 1.00 90.00 269 LYS A C 1
ATOM 2006 O O . LYS A 1 269 ? 69.334 9.155 -90.470 1.00 90.00 269 LYS A O 1
ATOM 2011 N N . ASP A 1 270 ? 69.939 9.404 -88.308 1.00 88.38 270 ASP A N 1
ATOM 2012 C CA . ASP A 1 270 ? 70.904 10.496 -88.492 1.00 88.38 270 ASP A CA 1
ATOM 2013 C C . ASP A 1 270 ? 70.403 11.602 -89.447 1.00 88.38 270 ASP A C 1
ATOM 2015 O O . ASP A 1 270 ? 71.050 11.991 -90.422 1.00 88.38 270 ASP A O 1
ATOM 2019 N N . TYR A 1 271 ? 69.188 12.101 -89.197 1.00 90.12 271 TYR A N 1
ATOM 2020 C CA . TYR A 1 271 ? 68.622 13.179 -90.013 1.00 90.12 271 TYR A CA 1
ATOM 2021 C C . TYR A 1 271 ? 69.481 14.454 -89.960 1.00 90.12 271 TYR A C 1
ATOM 2023 O O . TYR A 1 271 ? 69.500 15.202 -90.935 1.00 90.12 271 TYR A O 1
ATOM 2031 N N . GLN A 1 272 ? 70.230 14.681 -88.872 1.00 90.12 272 GLN A N 1
ATOM 2032 C CA . GLN A 1 272 ? 71.161 15.805 -88.777 1.00 90.12 272 GLN A CA 1
ATOM 2033 C C . GLN A 1 272 ? 72.379 15.605 -89.686 1.00 90.12 272 GLN A C 1
ATOM 2035 O O . GLN A 1 272 ? 72.667 16.496 -90.476 1.00 90.12 272 GLN A O 1
ATOM 2040 N N . GLY A 1 273 ? 73.047 14.446 -89.669 1.00 90.38 273 GLY A N 1
ATOM 2041 C CA . GLY A 1 273 ? 74.159 14.161 -90.581 1.00 90.38 273 GLY A CA 1
ATOM 2042 C C . GLY A 1 273 ? 73.741 14.153 -92.055 1.00 90.38 273 GLY A C 1
ATOM 2043 O O . GLY A 1 273 ? 74.498 14.609 -92.915 1.00 90.38 273 GLY A O 1
ATOM 2044 N N . GLN A 1 274 ? 72.507 13.731 -92.363 1.00 94.69 274 GLN A N 1
ATOM 2045 C CA . GLN A 1 274 ? 71.920 13.893 -93.699 1.00 94.69 274 GLN A CA 1
ATOM 2046 C C . GLN A 1 274 ? 71.763 15.374 -94.087 1.00 94.69 274 GLN A C 1
ATOM 2048 O O . GLN A 1 274 ? 72.194 15.764 -95.173 1.00 94.69 274 GLN A O 1
ATOM 2053 N N . ILE A 1 275 ? 71.206 16.212 -93.203 1.00 93.88 275 ILE A N 1
ATOM 2054 C CA . ILE A 1 275 ? 71.089 17.667 -93.412 1.00 93.88 275 ILE A CA 1
ATOM 2055 C C . ILE A 1 275 ? 72.472 18.316 -93.564 1.00 93.88 275 ILE A C 1
ATOM 2057 O O . ILE A 1 275 ? 72.671 19.119 -94.473 1.00 93.88 275 ILE A O 1
ATOM 2061 N N . ASP A 1 276 ? 73.443 17.947 -92.731 1.00 94.19 276 ASP A N 1
ATOM 2062 C CA . ASP A 1 276 ? 74.804 18.487 -92.763 1.00 94.19 276 ASP A CA 1
ATOM 2063 C C . ASP A 1 276 ? 75.531 18.128 -94.066 1.00 94.19 276 ASP A C 1
ATOM 2065 O O . ASP A 1 276 ? 76.310 18.932 -94.577 1.00 94.19 276 ASP A O 1
ATOM 2069 N N . ASN A 1 277 ? 75.280 16.943 -94.630 1.00 95.00 277 ASN A N 1
ATOM 2070 C CA . ASN A 1 277 ? 75.816 16.554 -95.934 1.00 95.00 277 ASN A CA 1
ATOM 2071 C C . ASN A 1 277 ? 75.134 17.315 -97.080 1.00 95.00 277 ASN A C 1
ATOM 2073 O O . ASN A 1 277 ? 75.836 17.894 -97.903 1.00 95.00 277 ASN A O 1
ATOM 2077 N N . ILE A 1 278 ? 73.803 17.442 -97.070 1.00 96.12 278 ILE A N 1
ATOM 2078 C CA . ILE A 1 278 ? 73.072 18.270 -98.048 1.00 96.12 278 ILE A CA 1
ATOM 2079 C C . ILE A 1 278 ? 73.551 19.734 -97.997 1.00 96.12 278 ILE A C 1
ATOM 2081 O O . ILE A 1 278 ? 73.727 20.368 -99.037 1.00 96.12 278 ILE A O 1
ATOM 2085 N N . CYS A 1 279 ? 73.836 20.272 -96.807 1.00 96.38 279 CYS A N 1
ATOM 2086 C CA . CYS A 1 279 ? 74.410 21.609 -96.642 1.00 96.38 279 CYS A CA 1
ATOM 2087 C C . CYS A 1 279 ? 75.829 21.738 -97.231 1.00 96.38 279 CYS A C 1
ATOM 2089 O O . CYS A 1 279 ? 76.148 22.792 -97.785 1.00 96.38 279 CYS A O 1
ATOM 2091 N N . LYS A 1 280 ? 76.670 20.694 -97.154 1.00 95.62 280 LYS A N 1
ATOM 2092 C CA . LYS A 1 280 ? 77.990 20.663 -97.820 1.00 95.62 280 LYS A CA 1
ATOM 2093 C C . LYS A 1 280 ? 77.835 20.623 -99.337 1.00 95.62 280 LYS A C 1
ATOM 2095 O O . LYS A 1 280 ? 78.455 21.436 -100.013 1.00 95.62 280 LYS A O 1
ATOM 2100 N N . ASP A 1 281 ? 76.970 19.753 -99.856 1.00 96.44 281 ASP A N 1
ATOM 2101 C CA . ASP A 1 281 ? 76.724 19.625 -101.297 1.00 96.44 281 ASP A CA 1
ATOM 2102 C C . ASP A 1 281 ? 76.207 20.950 -101.885 1.00 96.44 281 ASP A C 1
ATOM 2104 O O . ASP A 1 281 ? 76.701 21.417 -102.911 1.00 96.44 281 ASP A O 1
ATOM 2108 N N . ILE A 1 282 ? 75.282 21.625 -101.189 1.00 96.62 282 ILE A N 1
ATOM 2109 C CA . ILE A 1 282 ? 74.800 22.969 -101.551 1.00 96.62 282 ILE A CA 1
ATOM 2110 C C . ILE A 1 282 ? 75.933 24.008 -101.524 1.00 96.62 282 ILE A C 1
ATOM 2112 O O . ILE A 1 282 ? 75.978 24.875 -102.400 1.00 96.62 282 ILE A O 1
ATOM 2116 N N . ALA A 1 283 ? 76.853 23.941 -100.556 1.00 95.44 283 ALA A N 1
ATOM 2117 C CA . ALA A 1 283 ? 78.007 24.839 -100.501 1.00 95.44 283 ALA A CA 1
ATOM 2118 C C . ALA A 1 283 ? 78.974 24.600 -101.675 1.00 95.44 283 ALA A C 1
ATOM 2120 O O . ALA A 1 283 ? 79.333 25.555 -102.361 1.00 95.44 283 ALA A O 1
ATOM 2121 N N . THR A 1 284 ? 79.313 23.345 -101.983 1.00 96.69 284 THR A N 1
ATOM 2122 C CA . THR A 1 284 ? 80.157 23.000 -103.139 1.00 96.69 284 THR A CA 1
ATOM 2123 C C . THR A 1 284 ? 79.507 23.415 -104.460 1.00 96.69 284 THR A C 1
ATOM 2125 O O . THR A 1 284 ? 80.161 24.059 -105.275 1.00 96.69 284 THR A O 1
ATOM 2128 N N . ILE A 1 285 ? 78.207 23.159 -104.649 1.00 96.75 285 ILE A N 1
ATOM 2129 C CA . ILE A 1 285 ? 77.463 23.598 -105.844 1.00 96.75 285 ILE A CA 1
ATOM 2130 C C . ILE A 1 285 ? 77.469 25.130 -105.973 1.00 96.75 285 ILE A C 1
ATOM 2132 O O . ILE A 1 285 ? 77.606 25.660 -107.076 1.00 96.75 285 ILE A O 1
ATOM 2136 N N . LYS A 1 286 ? 77.351 25.866 -104.862 1.00 97.31 286 LYS A N 1
ATOM 2137 C CA . LYS A 1 286 ? 77.428 27.336 -104.846 1.00 97.31 286 LYS A CA 1
ATOM 2138 C C . LYS A 1 286 ? 78.823 27.848 -105.236 1.00 97.31 286 LYS A C 1
ATOM 2140 O O . LYS A 1 286 ? 78.921 28.840 -105.968 1.00 97.31 286 LYS A O 1
ATOM 2145 N N . ASP A 1 287 ? 79.882 27.186 -104.784 1.00 95.94 287 ASP A N 1
ATOM 2146 C CA . ASP A 1 287 ? 81.258 27.533 -105.145 1.00 95.94 287 ASP A CA 1
ATOM 2147 C C . ASP A 1 287 ? 81.545 27.201 -106.622 1.00 95.94 287 ASP A C 1
ATOM 2149 O O . ASP A 1 287 ? 82.069 28.051 -107.347 1.00 95.94 287 ASP A O 1
ATOM 2153 N N . ASP A 1 288 ? 81.093 26.046 -107.122 1.00 96.88 288 ASP A N 1
ATOM 2154 C CA . ASP A 1 288 ? 81.176 25.672 -108.544 1.00 96.88 288 ASP A CA 1
ATOM 2155 C C . ASP A 1 288 ? 80.413 26.653 -109.450 1.00 96.88 288 ASP A C 1
ATOM 2157 O O . ASP A 1 288 ? 80.938 27.086 -110.480 1.00 96.88 288 ASP A O 1
ATOM 2161 N N . ILE A 1 289 ? 79.203 27.073 -109.056 1.00 96.75 289 ILE A N 1
ATOM 2162 C CA . ILE A 1 289 ? 78.445 28.129 -109.751 1.00 96.75 289 ILE A CA 1
ATOM 2163 C C . ILE A 1 289 ? 79.243 29.439 -109.769 1.00 96.75 289 ILE A C 1
ATOM 2165 O O . ILE A 1 289 ? 79.316 30.093 -110.810 1.00 96.75 289 ILE A O 1
ATOM 2169 N N . SER A 1 290 ? 79.891 29.805 -108.662 1.00 95.69 290 SER A N 1
ATOM 2170 C CA . SER A 1 290 ? 80.709 31.024 -108.575 1.00 95.69 290 SER A CA 1
ATOM 2171 C C . SER A 1 290 ? 81.934 30.959 -109.501 1.00 95.69 290 SER A C 1
ATOM 2173 O O . SER A 1 290 ? 82.243 31.930 -110.198 1.00 95.69 290 SER A O 1
ATOM 2175 N N . VAL A 1 291 ? 82.591 29.796 -109.593 1.00 95.88 291 VAL A N 1
ATOM 2176 C CA . VAL A 1 291 ? 83.689 29.537 -110.544 1.00 95.88 291 VAL A CA 1
ATOM 2177 C C . VAL A 1 291 ? 83.198 29.571 -111.996 1.00 95.88 291 VAL A C 1
ATOM 2179 O O . VAL A 1 291 ? 83.882 30.121 -112.865 1.00 95.88 291 VAL A O 1
ATOM 2182 N N . LEU A 1 292 ? 82.018 29.017 -112.285 1.00 95.81 292 LEU A N 1
ATOM 2183 C CA . LEU A 1 292 ? 81.405 29.070 -113.615 1.00 95.81 292 LEU A CA 1
ATOM 2184 C C . LEU A 1 292 ? 81.037 30.504 -114.015 1.00 95.81 292 LEU A C 1
ATOM 2186 O O . LEU A 1 292 ? 81.341 30.898 -115.138 1.00 95.81 292 LEU A O 1
ATOM 2190 N N . MET A 1 293 ? 80.487 31.314 -113.106 1.00 96.06 293 MET A N 1
ATOM 2191 C CA . MET A 1 293 ? 80.235 32.742 -113.348 1.00 96.06 293 MET A CA 1
ATOM 2192 C C . MET A 1 293 ? 81.531 33.505 -113.663 1.00 96.06 293 MET A C 1
ATOM 2194 O O . MET A 1 293 ? 81.566 34.276 -114.622 1.00 96.06 293 MET A O 1
ATOM 2198 N N . GLY A 1 294 ? 82.624 33.238 -112.937 1.00 94.69 294 GLY A N 1
ATOM 2199 C CA . GLY A 1 294 ? 83.941 33.812 -113.242 1.00 94.69 294 GLY A CA 1
ATOM 2200 C C . GLY A 1 294 ? 84.473 33.414 -114.628 1.00 94.69 294 GLY A C 1
ATOM 2201 O O . GLY A 1 294 ? 85.009 34.253 -115.358 1.00 94.69 294 GLY A O 1
ATOM 2202 N N . LYS A 1 295 ? 84.273 32.154 -115.039 1.00 95.31 295 LYS A N 1
ATOM 2203 C CA . LYS A 1 295 ? 84.606 31.681 -116.397 1.00 95.31 295 LYS A CA 1
ATOM 2204 C C . LYS A 1 295 ? 83.728 32.331 -117.473 1.00 95.31 295 LYS A C 1
ATOM 2206 O O . LYS A 1 295 ? 84.251 32.678 -118.527 1.00 95.31 295 LYS A O 1
ATOM 2211 N N . VAL A 1 296 ? 82.435 32.540 -117.214 1.00 95.69 296 VAL A N 1
ATOM 2212 C CA . VAL A 1 296 ? 81.530 33.251 -118.137 1.00 95.69 296 VAL A CA 1
ATOM 2213 C C . VAL A 1 296 ? 81.986 34.697 -118.328 1.00 95.69 296 VAL A C 1
ATOM 2215 O O . VAL A 1 296 ? 82.224 35.083 -119.466 1.00 95.69 296 VAL A O 1
ATOM 2218 N N . ALA A 1 297 ? 82.246 35.446 -117.252 1.00 94.06 297 ALA A N 1
ATOM 2219 C CA . ALA A 1 297 ? 82.756 36.819 -117.346 1.00 94.06 297 ALA A CA 1
ATOM 2220 C C . ALA A 1 297 ? 84.112 36.901 -118.085 1.00 94.06 297 ALA A C 1
ATOM 2222 O O . ALA A 1 297 ? 84.349 37.807 -118.884 1.00 94.06 297 ALA A O 1
ATOM 2223 N N . THR A 1 298 ? 84.992 35.911 -117.887 1.00 94.31 298 THR A N 1
ATOM 2224 C CA . THR A 1 298 ? 86.261 35.800 -118.635 1.00 94.31 298 THR A CA 1
ATOM 2225 C C . THR A 1 298 ? 86.025 35.556 -120.133 1.00 94.31 298 THR A C 1
ATOM 2227 O O . THR A 1 298 ? 86.708 36.139 -120.981 1.00 94.31 298 THR A O 1
ATOM 2230 N N . ASN A 1 299 ? 85.041 34.721 -120.481 1.00 94.88 299 ASN A N 1
ATOM 2231 C CA . ASN A 1 299 ? 84.657 34.465 -121.869 1.00 94.88 299 ASN A CA 1
ATOM 2232 C C . ASN A 1 299 ? 83.999 35.697 -122.513 1.00 94.88 299 ASN A C 1
ATOM 2234 O O . ASN A 1 299 ? 84.311 35.998 -123.661 1.00 94.88 299 ASN A O 1
ATOM 2238 N N . GLU A 1 300 ? 83.160 36.443 -121.789 1.00 95.50 300 GLU A N 1
ATOM 2239 C CA . GLU A 1 300 ? 82.577 37.712 -122.254 1.00 95.50 300 GLU A CA 1
ATOM 2240 C C . GLU A 1 300 ? 83.671 38.741 -122.582 1.00 95.50 300 GLU A C 1
ATOM 2242 O O . GLU A 1 300 ? 83.676 39.304 -123.679 1.00 95.50 300 GLU A O 1
ATOM 2247 N N . MET A 1 301 ? 84.665 38.910 -121.700 1.00 93.38 301 MET A N 1
ATOM 2248 C CA . MET A 1 301 ? 85.842 39.749 -121.977 1.00 93.38 301 MET A CA 1
ATOM 2249 C C . MET A 1 301 ? 86.630 39.268 -123.204 1.00 93.38 301 MET A C 1
ATOM 2251 O O . MET A 1 301 ? 87.063 40.078 -124.023 1.00 93.38 301 MET A O 1
ATOM 2255 N N . SER A 1 302 ? 86.805 37.952 -123.360 1.00 94.00 302 SER A N 1
ATOM 2256 C CA . SER A 1 302 ? 87.509 37.373 -124.513 1.00 94.00 302 SER A CA 1
ATOM 2257 C C . SER A 1 302 ? 86.749 37.596 -125.827 1.00 94.00 302 SER A C 1
ATOM 2259 O O . SER A 1 302 ? 87.366 37.883 -126.850 1.00 94.00 302 SER A O 1
ATOM 2261 N N . ILE A 1 303 ? 85.415 37.524 -125.801 1.00 94.50 303 ILE A N 1
ATOM 2262 C CA . ILE A 1 303 ? 84.547 37.800 -126.953 1.00 94.50 303 ILE A CA 1
ATOM 2263 C C . ILE A 1 303 ? 84.607 39.284 -127.338 1.00 94.50 303 ILE A C 1
ATOM 2265 O O . ILE A 1 303 ? 84.754 39.591 -128.521 1.00 94.50 303 ILE A O 1
ATOM 2269 N N . GLU A 1 304 ? 84.552 40.209 -126.375 1.00 93.25 304 GLU A N 1
ATOM 2270 C CA . GLU A 1 304 ? 84.628 41.650 -126.664 1.00 93.25 304 GLU A CA 1
ATOM 2271 C C . GLU A 1 304 ? 86.028 42.065 -127.170 1.00 93.25 304 GLU A C 1
ATOM 2273 O O . GLU A 1 304 ? 86.141 42.894 -128.079 1.00 93.25 304 GLU A O 1
ATOM 2278 N N . ASN A 1 305 ? 87.094 41.413 -126.686 1.00 93.06 305 ASN A N 1
ATOM 2279 C CA . ASN A 1 305 ? 88.442 41.545 -127.249 1.00 93.06 305 ASN A CA 1
ATOM 2280 C C . ASN A 1 305 ? 88.505 41.031 -128.699 1.00 93.06 305 ASN A C 1
ATOM 2282 O O . ASN A 1 305 ? 88.903 41.784 -129.584 1.00 93.06 305 ASN A O 1
ATOM 2286 N N . LEU A 1 306 ? 88.042 39.805 -128.981 1.00 93.88 306 LEU A N 1
ATOM 2287 C CA . LEU A 1 306 ? 88.017 39.241 -130.344 1.00 93.88 306 LEU A CA 1
ATOM 2288 C C . LEU A 1 306 ? 87.172 40.081 -131.316 1.00 93.88 306 LEU A C 1
ATOM 2290 O O . LEU A 1 306 ? 87.520 40.234 -132.485 1.00 93.88 306 LEU A O 1
ATOM 2294 N N . LYS A 1 307 ? 86.073 40.665 -130.840 1.00 93.75 307 LYS A N 1
ATOM 2295 C CA . LYS A 1 307 ? 85.220 41.605 -131.582 1.00 93.75 307 LYS A CA 1
ATOM 2296 C C . LYS A 1 307 ? 85.945 42.924 -131.881 1.00 93.75 307 LYS A C 1
ATOM 2298 O O . LYS A 1 307 ? 85.830 43.440 -132.993 1.00 93.75 307 LYS A O 1
ATOM 2303 N N . THR A 1 308 ? 86.739 43.427 -130.937 1.00 92.12 308 THR A N 1
ATOM 2304 C CA . THR A 1 308 ? 87.614 44.599 -131.127 1.00 92.12 308 THR A CA 1
ATOM 2305 C C . THR A 1 308 ? 88.738 44.301 -132.127 1.00 92.12 308 THR A C 1
ATOM 2307 O O . THR A 1 308 ? 88.992 45.099 -133.032 1.00 92.12 308 THR A O 1
ATOM 2310 N N . GLU A 1 309 ? 89.362 43.124 -132.036 1.00 92.62 309 GLU A N 1
ATOM 2311 C CA . GLU A 1 309 ? 90.364 42.654 -132.998 1.00 92.62 309 GLU A CA 1
ATOM 2312 C C . GLU A 1 309 ? 89.770 42.484 -134.401 1.00 92.62 309 GLU A C 1
ATOM 2314 O O . GLU A 1 309 ? 90.355 42.981 -135.363 1.00 92.62 309 GLU A O 1
ATOM 2319 N N . MET A 1 310 ? 88.585 41.875 -134.533 1.00 92.06 310 MET A N 1
ATOM 2320 C CA . MET A 1 310 ? 87.862 41.765 -135.807 1.00 92.06 310 MET A CA 1
ATOM 2321 C C . MET A 1 310 ? 87.517 43.134 -136.398 1.00 92.06 310 MET A C 1
ATOM 2323 O O . MET A 1 310 ? 87.692 43.327 -137.600 1.00 92.06 310 MET A O 1
ATOM 2327 N N . ALA A 1 311 ? 87.090 44.108 -135.587 1.00 89.06 311 ALA A N 1
ATOM 2328 C CA . ALA A 1 311 ? 86.842 45.471 -136.060 1.00 89.06 311 ALA A CA 1
ATOM 2329 C C . ALA A 1 311 ? 88.127 46.131 -136.603 1.00 89.06 311 ALA A C 1
ATOM 2331 O O . ALA A 1 311 ? 88.107 46.743 -137.675 1.00 89.06 311 ALA A O 1
ATOM 2332 N N . ALA A 1 312 ? 89.263 45.948 -135.921 1.00 89.94 312 ALA A N 1
ATOM 2333 C CA . ALA A 1 312 ? 90.564 46.431 -136.384 1.00 89.94 312 ALA A CA 1
ATOM 2334 C C . ALA A 1 312 ? 91.066 45.694 -137.645 1.00 89.94 312 ALA A C 1
ATOM 2336 O O . ALA A 1 312 ? 91.672 46.313 -138.523 1.00 89.94 312 ALA A O 1
ATOM 2337 N N . LEU A 1 313 ? 90.801 44.389 -137.765 1.00 91.31 313 LEU A N 1
ATOM 2338 C CA . LEU A 1 313 ? 91.111 43.581 -138.951 1.00 91.31 313 LEU A CA 1
ATOM 2339 C C . LEU A 1 313 ? 90.268 44.010 -140.158 1.00 91.31 313 LEU A C 1
ATOM 2341 O O . LEU A 1 313 ? 90.814 44.192 -141.244 1.00 91.31 313 LEU A O 1
ATOM 2345 N N . ASN A 1 314 ? 88.974 44.258 -139.955 1.00 90.69 314 ASN A N 1
ATOM 2346 C CA . ASN A 1 314 ? 88.068 44.762 -140.983 1.00 90.69 314 ASN A CA 1
ATOM 2347 C C . ASN A 1 314 ? 88.484 46.167 -141.460 1.00 90.69 314 ASN A C 1
ATOM 2349 O O . ASN A 1 314 ? 88.546 46.418 -142.659 1.00 90.69 314 ASN A O 1
ATOM 2353 N N . GLY A 1 315 ? 88.887 47.055 -140.542 1.00 89.44 315 GLY A N 1
ATOM 2354 C CA . GLY A 1 315 ? 89.451 48.363 -140.900 1.00 89.44 315 GLY A CA 1
ATOM 2355 C C . GLY A 1 315 ? 90.737 48.268 -141.737 1.00 89.44 315 GLY A C 1
ATOM 2356 O O . GLY A 1 315 ? 90.914 49.031 -142.688 1.00 89.44 315 GLY A O 1
ATOM 2357 N N . LYS A 1 316 ? 91.615 47.296 -141.442 1.00 91.31 316 LYS A N 1
ATOM 2358 C CA . LYS A 1 316 ? 92.801 47.001 -142.271 1.00 91.31 316 LYS A CA 1
ATOM 2359 C C . LYS A 1 316 ? 92.425 46.432 -143.643 1.00 91.31 316 LYS A C 1
ATOM 2361 O O . LYS A 1 316 ? 93.069 46.793 -144.626 1.00 91.31 316 LYS A O 1
ATOM 2366 N N . LEU A 1 317 ? 91.397 45.584 -143.719 1.00 90.94 317 LEU A N 1
ATOM 2367 C CA . LEU A 1 317 ? 90.892 45.034 -144.979 1.00 90.94 317 LEU A CA 1
ATOM 2368 C C . LEU A 1 317 ? 90.361 46.150 -145.890 1.00 90.94 317 LEU A C 1
ATOM 2370 O O . LEU A 1 317 ? 90.843 46.279 -147.011 1.00 90.94 317 LEU A O 1
ATOM 2374 N N . SER A 1 318 ? 89.498 47.036 -145.384 1.00 88.00 318 SER A N 1
ATOM 2375 C CA . SER A 1 318 ? 88.982 48.179 -146.158 1.00 88.00 318 SER A CA 1
ATOM 2376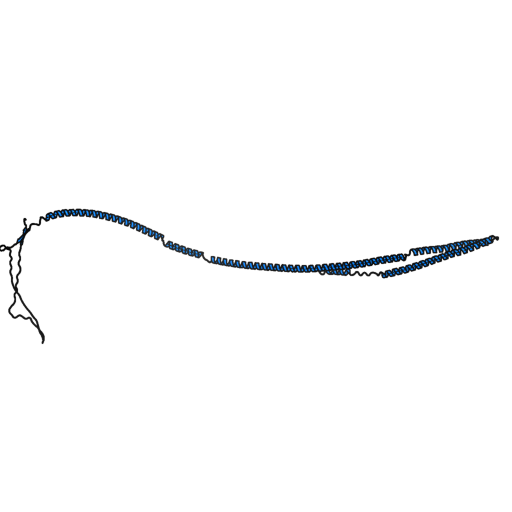 C C . SER A 1 318 ? 90.080 49.138 -146.641 1.00 88.00 318 SER A C 1
ATOM 2378 O O . SER A 1 318 ? 89.991 49.693 -147.738 1.00 88.00 318 SER A O 1
ATOM 2380 N N . ALA A 1 319 ? 91.153 49.317 -145.863 1.00 87.19 319 ALA A N 1
ATOM 2381 C CA . ALA A 1 319 ? 92.321 50.088 -146.297 1.00 87.19 319 ALA A CA 1
ATOM 2382 C C . ALA A 1 319 ? 93.121 49.384 -147.416 1.00 87.19 319 ALA A C 1
ATOM 2384 O O . ALA A 1 319 ? 93.676 50.048 -148.294 1.00 87.19 319 ALA A O 1
ATOM 2385 N N . MET A 1 320 ? 93.165 48.048 -147.412 1.00 87.38 320 MET A N 1
ATOM 2386 C CA . MET A 1 320 ? 93.797 47.246 -148.465 1.00 87.38 320 MET A CA 1
ATOM 2387 C C . MET A 1 320 ? 92.961 47.227 -149.755 1.00 87.38 320 MET A C 1
ATOM 2389 O O . MET A 1 320 ? 93.524 47.372 -150.840 1.00 87.38 320 MET A O 1
ATOM 2393 N N . GLU A 1 321 ? 91.633 47.135 -149.650 1.00 86.25 321 GLU A N 1
ATOM 2394 C CA . GLU A 1 321 ? 90.704 47.223 -150.787 1.00 86.25 321 GLU A CA 1
ATOM 2395 C C . GLU A 1 321 ? 90.860 48.551 -151.544 1.00 86.25 321 GLU A C 1
ATOM 2397 O O . GLU A 1 321 ? 91.014 48.547 -152.767 1.00 86.25 321 GLU A O 1
ATOM 2402 N N . GLN A 1 322 ? 90.921 49.687 -150.835 1.00 84.75 322 GLN A N 1
ATOM 2403 C CA . GLN A 1 322 ? 91.166 50.987 -151.477 1.00 84.75 322 GLN A CA 1
ATOM 2404 C C . GLN A 1 322 ? 92.538 51.065 -152.166 1.00 84.75 322 GLN A C 1
ATOM 2406 O O . GLN A 1 322 ? 92.655 51.675 -153.232 1.00 84.75 322 GLN A O 1
ATOM 2411 N N . ASN A 1 323 ? 93.569 50.422 -151.607 1.00 87.19 323 ASN A N 1
ATOM 2412 C CA . ASN A 1 323 ? 94.893 50.360 -152.230 1.00 87.19 323 ASN A CA 1
ATOM 2413 C C . ASN A 1 323 ? 94.844 49.577 -153.556 1.00 87.19 323 ASN A C 1
ATOM 2415 O O . ASN A 1 323 ? 95.263 50.094 -154.594 1.00 87.19 323 ASN A O 1
ATOM 2419 N N . PHE A 1 324 ? 94.251 48.377 -153.557 1.00 88.31 324 PHE A N 1
ATOM 2420 C CA . PHE A 1 324 ? 94.091 47.586 -154.780 1.00 88.31 324 PHE A CA 1
ATOM 2421 C C . PHE A 1 324 ? 93.203 48.274 -155.824 1.00 88.31 324 PHE A C 1
ATOM 2423 O O . PHE A 1 324 ? 93.545 48.240 -157.005 1.00 88.31 324 PHE A O 1
ATOM 2430 N N . GLN A 1 325 ? 92.130 48.966 -155.428 1.00 84.88 325 GLN A N 1
ATOM 2431 C CA . GLN A 1 325 ? 91.308 49.726 -156.377 1.00 84.88 325 GLN A CA 1
ATOM 2432 C C . GLN A 1 325 ? 92.111 50.850 -157.058 1.00 84.88 325 GLN A C 1
ATOM 2434 O O . GLN A 1 325 ? 91.986 51.046 -158.268 1.00 84.88 325 GLN A O 1
ATOM 2439 N N . GLY A 1 326 ? 92.994 51.541 -156.325 1.00 81.00 326 GLY A N 1
ATOM 2440 C CA . GLY A 1 326 ? 93.924 52.520 -156.902 1.00 81.00 326 GLY A CA 1
ATOM 2441 C C . GLY A 1 326 ? 94.900 51.906 -157.918 1.00 81.00 326 GLY A C 1
ATOM 2442 O O . GLY A 1 326 ? 95.158 52.496 -158.973 1.00 81.00 326 GLY A O 1
ATOM 2443 N N . GLN A 1 327 ? 95.392 50.692 -157.651 1.00 83.19 327 GLN A N 1
ATOM 2444 C CA . GLN A 1 327 ? 96.263 49.954 -158.576 1.00 83.19 327 GLN A CA 1
ATOM 2445 C C . GLN A 1 327 ? 95.509 49.488 -159.835 1.00 83.19 327 GLN A C 1
ATOM 2447 O O . GLN A 1 327 ? 95.995 49.690 -160.949 1.00 83.19 327 GLN A O 1
ATOM 2452 N N . ILE A 1 328 ? 94.298 48.939 -159.686 1.00 84.56 328 ILE A N 1
ATOM 2453 C CA . ILE A 1 328 ? 93.446 48.488 -160.803 1.00 84.56 328 ILE A CA 1
ATOM 2454 C C . ILE A 1 328 ? 93.091 49.659 -161.729 1.00 84.56 328 ILE A C 1
ATOM 2456 O O . ILE A 1 328 ? 93.250 49.549 -162.948 1.00 84.56 328 ILE A O 1
ATOM 2460 N N . ASN A 1 329 ? 92.697 50.803 -161.159 1.00 80.56 329 ASN A N 1
ATOM 2461 C CA . ASN A 1 329 ? 92.401 52.022 -161.919 1.00 80.56 329 ASN A CA 1
ATOM 2462 C C . ASN A 1 329 ? 93.613 52.498 -162.743 1.00 80.56 329 ASN A C 1
ATOM 2464 O O . ASN A 1 329 ? 93.445 53.019 -163.843 1.00 80.56 329 ASN A O 1
ATOM 2468 N N . SER A 1 330 ? 94.831 52.288 -162.235 1.00 78.31 330 SER A N 1
ATOM 2469 C CA . SER A 1 330 ? 96.075 52.638 -162.933 1.00 78.31 330 SER A CA 1
ATOM 2470 C C . SER A 1 330 ? 96.401 51.677 -164.087 1.00 78.31 330 SER A C 1
ATOM 2472 O O . SER A 1 330 ? 96.945 52.101 -165.106 1.00 78.31 330 SER A O 1
ATOM 2474 N N . LEU A 1 331 ? 96.060 50.389 -163.955 1.00 79.19 331 LEU A N 1
ATOM 2475 C CA . LEU A 1 331 ? 96.360 49.361 -164.958 1.00 79.19 331 LEU A CA 1
ATOM 2476 C C . LEU A 1 331 ? 95.409 49.403 -166.167 1.00 79.19 331 LEU A C 1
ATOM 2478 O O . LEU A 1 331 ? 95.854 49.201 -167.297 1.00 79.19 331 LEU A O 1
ATOM 2482 N N . ALA A 1 332 ? 94.122 49.699 -165.956 1.00 77.62 332 ALA A N 1
ATOM 2483 C CA . ALA A 1 332 ? 93.129 49.760 -167.036 1.00 77.62 332 ALA A CA 1
ATOM 2484 C C . ALA A 1 332 ? 93.530 50.758 -168.146 1.00 77.62 332 ALA A C 1
ATOM 2486 O O . ALA A 1 332 ? 93.500 50.425 -169.332 1.00 77.62 332 ALA A O 1
ATOM 2487 N N . VAL A 1 333 ? 94.018 51.938 -167.742 1.00 74.81 333 VAL A N 1
ATOM 2488 C CA . VAL A 1 333 ? 94.469 53.038 -168.619 1.00 74.81 333 VAL A CA 1
ATOM 2489 C C . VAL A 1 333 ? 95.662 52.653 -169.513 1.00 74.81 333 VAL A C 1
ATOM 2491 O O . VAL A 1 333 ? 95.867 53.254 -170.570 1.00 74.81 333 VAL A O 1
ATOM 2494 N N . LEU A 1 334 ? 96.458 51.654 -169.114 1.00 72.31 334 LEU A N 1
ATOM 2495 C CA . LEU A 1 334 ? 97.616 51.178 -169.880 1.00 72.31 334 LEU A CA 1
ATOM 2496 C C . LEU A 1 334 ? 97.236 50.182 -170.984 1.00 72.31 334 LEU A C 1
ATOM 2498 O O . LEU A 1 334 ? 97.828 50.221 -172.061 1.00 72.31 334 LEU A O 1
ATOM 2502 N N . ILE A 1 335 ? 96.257 49.306 -170.738 1.00 73.25 335 ILE A N 1
ATOM 2503 C CA . ILE A 1 335 ? 95.885 48.236 -171.680 1.00 73.25 335 ILE A CA 1
ATOM 2504 C C . ILE A 1 335 ? 95.109 48.797 -172.878 1.00 73.25 335 ILE A C 1
ATOM 2506 O O . ILE A 1 335 ? 95.396 48.430 -174.020 1.00 73.25 335 ILE A O 1
ATOM 2510 N N . GLU A 1 336 ? 94.171 49.718 -172.641 1.00 71.00 336 GLU A N 1
ATOM 2511 C CA . GLU A 1 336 ? 93.260 50.257 -173.666 1.00 71.00 336 GLU A CA 1
ATOM 2512 C C . GLU A 1 336 ? 93.995 50.865 -174.878 1.00 71.00 336 GLU A C 1
ATOM 2514 O O . GLU A 1 336 ? 93.560 50.713 -176.018 1.00 71.00 336 GLU A O 1
ATOM 2519 N N . LYS A 1 337 ? 95.170 51.471 -174.662 1.00 64.50 337 LYS A N 1
ATOM 2520 C CA . LYS A 1 337 ? 95.981 52.103 -175.719 1.00 64.50 337 LYS A CA 1
ATOM 2521 C C . LYS A 1 337 ? 96.718 51.136 -176.659 1.00 64.50 337 LYS A C 1
ATOM 2523 O O . LYS A 1 337 ? 97.412 51.611 -177.556 1.00 64.50 337 LYS A O 1
ATOM 2528 N N . SER A 1 338 ? 96.636 49.819 -176.454 1.00 62.00 338 SER A N 1
ATOM 2529 C CA . SER A 1 338 ? 97.547 48.850 -177.097 1.00 62.00 338 SER A CA 1
ATOM 2530 C C . SER A 1 338 ? 96.951 47.980 -178.216 1.00 62.00 338 SER A C 1
ATOM 2532 O O . SER A 1 338 ? 97.711 47.339 -178.938 1.00 62.00 338 SER A O 1
ATOM 2534 N N . LEU A 1 339 ? 95.623 47.934 -178.382 1.00 62.81 339 LEU A N 1
ATOM 2535 C CA . LEU A 1 339 ? 94.944 46.866 -179.143 1.00 62.81 339 LEU A CA 1
ATOM 2536 C C . LEU A 1 339 ? 94.502 47.222 -180.582 1.00 62.81 339 LEU A C 1
ATOM 2538 O O . LEU A 1 339 ? 93.883 46.395 -181.249 1.00 62.81 339 LEU A O 1
ATOM 2542 N N . THR A 1 340 ? 94.781 48.427 -181.079 1.00 64.75 340 THR A N 1
ATOM 2543 C CA . THR A 1 340 ? 93.961 49.049 -182.141 1.00 64.75 340 THR A CA 1
ATOM 2544 C C . THR A 1 340 ? 94.421 48.879 -183.610 1.00 64.75 340 THR A C 1
ATOM 2546 O O . THR A 1 340 ? 93.794 49.482 -184.476 1.00 64.75 340 THR A O 1
ATOM 2549 N N . SER A 1 341 ? 95.471 48.102 -183.946 1.00 64.56 341 SER A N 1
ATOM 2550 C CA . SER A 1 341 ? 96.246 48.329 -185.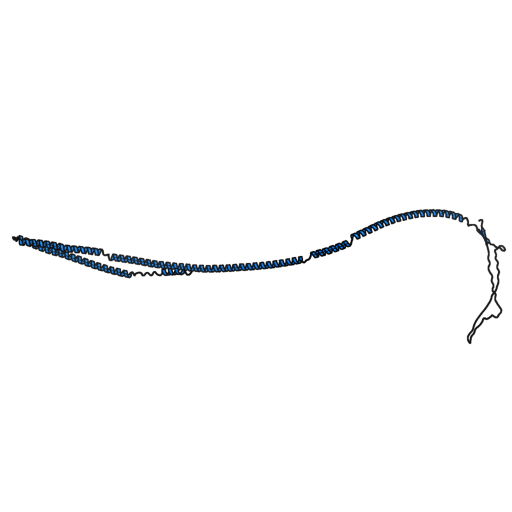201 1.00 64.56 341 SER A CA 1
ATOM 2551 C C . SER A 1 341 ? 96.737 47.108 -186.049 1.00 64.56 341 SER A C 1
ATOM 2553 O O . SER A 1 341 ? 97.923 47.026 -186.376 1.00 64.56 341 SER A O 1
ATOM 2555 N N . LEU A 1 342 ? 95.874 46.175 -186.512 1.00 71.94 342 LEU A N 1
ATOM 2556 C CA . LEU A 1 342 ? 96.259 44.991 -187.353 1.00 71.94 342 LEU A CA 1
ATOM 2557 C C . LEU A 1 342 ? 95.260 44.609 -188.493 1.00 71.94 342 LEU A C 1
ATOM 2559 O O . LEU A 1 342 ? 94.055 44.773 -188.319 1.00 71.94 342 LEU A O 1
ATOM 2563 N N . VAL A 1 343 ? 95.737 44.071 -189.645 1.00 67.06 343 VAL A N 1
ATOM 2564 C CA . VAL A 1 343 ? 94.940 43.751 -190.884 1.00 67.06 343 VAL A CA 1
ATOM 2565 C C . VAL A 1 343 ? 95.449 42.479 -191.656 1.00 67.06 343 VAL A C 1
ATOM 2567 O O . VAL A 1 343 ? 96.518 41.962 -191.340 1.00 67.06 343 VAL A O 1
ATOM 2570 N N . PHE A 1 344 ? 94.714 41.940 -192.660 1.00 70.88 344 PHE A N 1
ATOM 2571 C CA . PHE A 1 344 ? 94.966 40.660 -193.398 1.00 70.88 344 PHE A CA 1
ATOM 2572 C C . PHE A 1 344 ? 95.136 40.752 -194.953 1.00 70.88 344 PHE A C 1
ATOM 2574 O O . PHE A 1 344 ? 94.704 41.730 -195.562 1.00 70.88 344 PHE A O 1
ATOM 2581 N N . LYS A 1 345 ? 95.693 39.707 -195.623 1.00 68.50 345 LYS A N 1
ATOM 2582 C CA . LYS A 1 345 ? 95.924 39.604 -197.103 1.00 68.50 345 LYS A CA 1
ATOM 2583 C C . LYS A 1 345 ? 95.963 38.145 -197.686 1.00 68.50 345 LYS A C 1
ATOM 2585 O O . LYS A 1 345 ? 96.459 37.268 -196.984 1.00 68.50 345 LYS A O 1
ATOM 2590 N N . PRO A 1 346 ? 95.519 37.845 -198.940 1.00 70.19 346 PRO A N 1
ATOM 2591 C CA . PRO A 1 346 ? 95.586 36.502 -199.583 1.00 70.19 346 PRO A CA 1
ATOM 2592 C C . PRO A 1 346 ? 96.953 36.096 -200.192 1.00 70.19 346 PRO A C 1
ATOM 2594 O O . PRO A 1 346 ? 97.832 36.942 -200.363 1.00 70.19 346 PRO A O 1
ATOM 2597 N N . SER A 1 347 ? 97.119 34.808 -200.561 1.00 68.62 347 SER A N 1
ATOM 2598 C CA . SER A 1 347 ? 98.426 34.205 -200.928 1.00 68.62 347 SER A CA 1
ATOM 2599 C C . SER A 1 347 ? 98.688 33.793 -202.396 1.00 68.62 347 SER A C 1
ATOM 2601 O O . SER A 1 347 ? 99.850 33.604 -202.745 1.00 68.62 347 SER A O 1
ATOM 2603 N N . GLN A 1 348 ? 97.682 33.601 -203.260 1.00 63.56 348 GLN A N 1
ATOM 2604 C CA . GLN A 1 348 ? 97.880 33.249 -204.685 1.00 63.56 348 GLN A CA 1
ATOM 2605 C C . GLN A 1 348 ? 96.932 34.036 -205.595 1.00 63.56 348 GLN A C 1
ATOM 2607 O O . GLN A 1 348 ? 95.804 34.330 -205.205 1.00 63.56 348 GLN A O 1
ATOM 2612 N N . TYR A 1 349 ? 97.399 34.354 -206.807 1.00 69.12 349 TYR A N 1
ATOM 2613 C CA . TYR A 1 349 ? 96.687 35.162 -207.798 1.00 69.12 349 TYR A CA 1
ATOM 2614 C C . TYR A 1 349 ? 96.916 34.623 -209.217 1.00 69.12 349 TYR A C 1
ATOM 2616 O O . TYR A 1 349 ? 98.051 34.330 -209.590 1.00 69.12 349 TYR A O 1
ATOM 2624 N N . VAL A 1 350 ? 95.857 34.570 -210.024 1.00 59.75 350 VAL A N 1
ATOM 2625 C CA . VAL A 1 350 ? 95.890 34.314 -211.473 1.00 59.75 350 VAL A CA 1
ATOM 2626 C C . VAL A 1 350 ? 95.042 35.396 -212.145 1.00 59.75 350 VAL A C 1
ATOM 2628 O O . VAL A 1 350 ? 93.917 35.654 -211.723 1.00 59.75 350 VAL A O 1
ATOM 2631 N N . TYR A 1 351 ? 95.616 36.105 -213.123 1.00 51.94 351 TYR A N 1
ATOM 2632 C CA . TYR A 1 351 ? 95.024 37.295 -213.769 1.00 51.94 351 TYR A CA 1
ATOM 2633 C C . TYR A 1 351 ? 94.446 38.358 -212.801 1.00 51.94 351 TYR A C 1
ATOM 2635 O O . TYR A 1 351 ? 93.519 39.081 -213.147 1.00 51.94 351 TYR A O 1
ATOM 2643 N N . GLY A 1 352 ? 95.003 38.472 -211.588 1.00 60.81 352 GLY A N 1
ATOM 2644 C CA . GLY A 1 352 ? 94.595 39.458 -210.574 1.00 60.81 352 GLY A CA 1
ATOM 2645 C C . GLY A 1 352 ? 93.587 38.968 -209.525 1.00 60.81 352 GLY A C 1
ATOM 2646 O O . GLY A 1 352 ? 93.345 39.688 -208.559 1.00 60.81 352 GLY A O 1
ATOM 2647 N N . PHE A 1 353 ? 93.065 37.740 -209.639 1.00 59.97 353 PHE A N 1
ATOM 2648 C CA . PHE A 1 353 ? 92.085 37.157 -208.706 1.00 59.97 353 PHE A CA 1
ATOM 2649 C C . PHE A 1 353 ? 92.606 35.850 -208.067 1.00 59.97 353 PHE A C 1
ATOM 2651 O O . PHE A 1 353 ? 93.473 35.184 -208.633 1.00 59.97 353 PHE A O 1
ATOM 2658 N N . GLY A 1 354 ? 92.113 35.470 -206.881 1.00 66.94 354 GLY A N 1
ATOM 2659 C CA . GLY A 1 354 ? 92.537 34.243 -206.172 1.00 66.94 354 GLY A CA 1
ATOM 2660 C C . GLY A 1 354 ? 91.872 32.959 -206.699 1.00 66.94 354 GLY A C 1
ATOM 2661 O O . GLY A 1 354 ? 90.702 32.996 -207.068 1.00 66.94 354 GLY A O 1
ATOM 2662 N N . THR A 1 355 ? 92.603 31.831 -206.761 1.00 65.81 355 THR A N 1
ATOM 2663 C CA . THR A 1 355 ? 92.203 30.590 -207.487 1.00 65.81 355 THR A CA 1
ATOM 2664 C C . THR A 1 355 ? 92.728 29.272 -206.850 1.00 65.81 355 THR A C 1
ATOM 2666 O O . THR A 1 355 ? 93.517 29.334 -205.909 1.00 65.81 355 THR A O 1
ATOM 2669 N N . ILE A 1 356 ? 92.246 28.086 -207.306 1.00 63.03 356 ILE A N 1
ATOM 2670 C CA . ILE A 1 356 ? 92.464 26.716 -206.727 1.00 63.03 356 ILE A CA 1
ATOM 2671 C C . ILE A 1 356 ? 92.427 25.585 -207.833 1.00 63.03 356 ILE A C 1
ATOM 2673 O O . ILE A 1 356 ? 92.091 25.904 -208.971 1.00 63.03 356 ILE A O 1
ATOM 2677 N N . ASN A 1 357 ? 92.776 24.292 -207.569 1.00 58.91 357 ASN A N 1
ATOM 2678 C CA . ASN A 1 357 ? 93.026 23.182 -208.560 1.00 58.91 357 ASN A CA 1
ATOM 2679 C C . ASN A 1 357 ? 92.693 21.705 -208.061 1.00 58.91 357 ASN A C 1
ATOM 2681 O O . ASN A 1 357 ? 92.711 21.525 -206.844 1.00 58.91 357 ASN A O 1
ATOM 2685 N N . VAL A 1 358 ? 92.382 20.674 -208.922 1.00 61.69 358 VAL A N 1
ATOM 2686 C CA . VAL A 1 358 ? 91.856 19.275 -208.568 1.00 61.69 358 VAL A CA 1
ATOM 2687 C C . VAL A 1 358 ? 92.016 18.110 -209.651 1.00 61.69 358 VAL A C 1
ATOM 2689 O O . VAL A 1 358 ? 92.187 18.461 -210.816 1.00 61.69 358 VAL A O 1
ATOM 2692 N N . GLN A 1 359 ? 91.919 16.763 -209.334 1.00 56.97 359 GLN A N 1
ATOM 2693 C CA . GLN A 1 359 ? 92.035 15.513 -210.232 1.00 56.97 359 GLN A CA 1
ATOM 2694 C C . GLN A 1 359 ? 91.294 14.155 -209.753 1.00 56.97 359 GLN A C 1
ATOM 2696 O O . GLN A 1 359 ? 90.764 14.185 -208.647 1.00 56.97 359 GLN A O 1
ATOM 2701 N N . SER A 1 360 ? 91.216 12.982 -210.499 1.00 55.84 360 SER A N 1
ATOM 2702 C CA . SER A 1 360 ? 90.308 11.747 -210.249 1.00 55.84 360 SER A CA 1
ATOM 2703 C C . SER A 1 360 ? 90.561 10.307 -210.940 1.00 55.84 360 SER A C 1
ATOM 2705 O O . SER A 1 360 ? 91.170 10.326 -212.007 1.00 55.84 360 SER A O 1
ATOM 2707 N N . PHE A 1 361 ? 90.044 9.100 -210.461 1.00 55.06 361 PHE A N 1
ATOM 2708 C CA . PHE A 1 361 ? 90.254 7.638 -210.965 1.00 55.06 361 PHE A CA 1
ATOM 2709 C C . PHE A 1 361 ? 89.147 6.473 -210.656 1.00 55.06 361 PHE A C 1
ATOM 2711 O O . PHE A 1 361 ? 88.134 6.848 -210.076 1.00 55.06 361 PHE A O 1
ATOM 2718 N N . SER A 1 362 ? 89.257 5.112 -210.989 1.00 53.59 362 SER A N 1
ATOM 2719 C CA . SER A 1 362 ? 88.139 4.014 -211.038 1.00 53.59 362 SER A CA 1
ATOM 2720 C C . SER A 1 362 ? 88.305 2.403 -210.770 1.00 53.59 362 SER A C 1
ATOM 2722 O O . SER A 1 362 ? 89.368 1.907 -211.130 1.00 53.59 362 SER A O 1
ATOM 2724 N N . GLY A 1 363 ? 87.276 1.551 -210.311 1.00 39.19 363 GLY A N 1
ATOM 2725 C CA . GLY A 1 363 ? 87.168 -0.023 -210.253 1.00 39.19 363 GLY A CA 1
ATOM 2726 C C . GLY A 1 363 ? 85.981 -0.867 -209.491 1.00 39.19 363 GLY A C 1
ATOM 2727 O O . GLY A 1 363 ? 85.297 -0.214 -208.710 1.00 39.19 363 GLY A O 1
ATOM 2728 N N . CYS A 1 364 ? 85.650 -2.226 -209.665 1.00 49.50 364 CYS A N 1
ATOM 2729 C CA . CYS A 1 364 ? 84.553 -3.089 -208.936 1.00 49.50 364 CYS A CA 1
ATOM 2730 C C . CYS A 1 364 ? 84.417 -4.725 -209.088 1.00 49.50 364 CYS A C 1
ATOM 2732 O O . CYS A 1 364 ? 85.116 -5.241 -209.951 1.00 49.50 364 CYS A O 1
ATOM 2734 N N . GLU A 1 365 ? 83.543 -5.550 -208.351 1.00 45.47 365 GLU A N 1
ATOM 2735 C CA . GLU A 1 365 ? 83.361 -7.115 -208.376 1.00 45.47 365 GLU A CA 1
ATOM 2736 C C . GLU A 1 365 ? 81.978 -7.895 -207.910 1.00 45.47 365 GLU A C 1
ATOM 2738 O O . GLU A 1 365 ? 80.936 -7.264 -208.058 1.00 45.47 365 GLU A O 1
ATOM 2743 N N . LEU A 1 366 ? 81.858 -9.227 -207.464 1.00 47.12 366 LEU A N 1
ATOM 2744 C CA . LEU A 1 366 ? 80.685 -10.255 -207.684 1.00 47.12 366 LEU A CA 1
ATOM 2745 C C . LEU A 1 366 ? 80.110 -11.392 -206.632 1.00 47.12 366 LEU A C 1
ATOM 2747 O O . LEU A 1 366 ? 80.805 -11.708 -205.673 1.00 47.12 366 LEU A O 1
ATOM 2751 N N . LEU A 1 367 ? 78.940 -12.120 -206.917 1.00 52.97 367 LEU A N 1
ATOM 2752 C CA . LEU A 1 367 ? 78.317 -13.514 -206.506 1.00 52.97 367 LEU A CA 1
ATOM 2753 C C . LEU A 1 367 ? 77.216 -13.733 -205.330 1.00 52.97 367 LEU A C 1
ATOM 2755 O O . LEU A 1 367 ? 77.020 -12.751 -204.629 1.00 52.97 367 LEU A O 1
ATOM 2759 N N . SER A 1 368 ? 76.375 -14.809 -204.974 1.00 45.47 368 SER A N 1
ATOM 2760 C CA . SER A 1 368 ? 76.075 -16.328 -205.179 1.00 45.47 368 SER A CA 1
ATOM 2761 C C . SER A 1 368 ? 74.609 -16.947 -204.751 1.00 45.47 368 SER A C 1
ATOM 2763 O O . SER A 1 368 ? 73.673 -16.152 -204.760 1.00 45.47 368 SER A O 1
ATOM 2765 N N . LYS A 1 369 ? 74.314 -18.292 -204.442 1.00 57.91 369 LYS A N 1
ATOM 2766 C CA . LYS A 1 369 ? 72.929 -19.016 -204.252 1.00 57.91 369 LYS A CA 1
ATOM 2767 C C . LYS A 1 369 ? 72.795 -20.458 -203.513 1.00 57.91 369 LYS A C 1
ATOM 2769 O O . LYS A 1 369 ? 73.823 -21.109 -203.390 1.00 57.91 369 LYS A O 1
ATOM 2774 N N . ASN A 1 370 ? 71.579 -20.997 -203.088 1.00 46.94 370 ASN A N 1
ATOM 2775 C CA . ASN A 1 370 ? 71.194 -22.472 -202.820 1.00 46.94 370 ASN A CA 1
ATOM 2776 C C . ASN A 1 370 ? 69.630 -22.884 -202.786 1.00 46.94 370 ASN A C 1
ATOM 2778 O O . ASN A 1 370 ? 68.818 -21.959 -202.743 1.00 46.94 370 ASN A O 1
ATOM 2782 N N . VAL A 1 371 ? 69.161 -24.187 -202.851 1.00 60.59 371 VAL A N 1
ATOM 2783 C CA . VAL A 1 371 ? 67.725 -24.670 -203.135 1.00 60.59 371 VAL A CA 1
ATOM 2784 C C . VAL A 1 371 ? 67.266 -26.143 -202.693 1.00 60.59 371 VAL A C 1
ATOM 2786 O O . VAL A 1 371 ? 68.087 -26.944 -202.269 1.00 60.59 371 VAL A O 1
ATOM 2789 N N . VAL A 1 372 ? 65.963 -26.511 -202.907 1.00 48.75 372 VAL A N 1
ATOM 2790 C CA . VAL A 1 372 ? 65.291 -27.839 -203.269 1.00 48.75 372 VAL A CA 1
ATOM 2791 C C . VAL A 1 372 ? 64.664 -28.813 -202.209 1.00 48.75 372 VAL A C 1
ATOM 2793 O O . VAL A 1 372 ? 65.381 -29.280 -201.332 1.00 48.75 372 VAL A O 1
ATOM 2796 N N . ASN A 1 373 ? 63.385 -29.269 -202.404 1.00 53.97 373 ASN A N 1
ATOM 2797 C CA . ASN A 1 373 ? 62.805 -30.627 -202.070 1.00 53.97 373 ASN A CA 1
ATOM 2798 C C . ASN A 1 373 ? 61.293 -30.851 -202.488 1.00 53.97 373 ASN A C 1
ATOM 2800 O O . ASN A 1 373 ? 60.503 -29.941 -202.258 1.00 53.97 373 ASN A O 1
ATOM 2804 N N . SER A 1 374 ? 60.862 -32.036 -203.007 1.00 52.94 374 SER A N 1
ATOM 2805 C CA . SER A 1 374 ? 59.674 -32.854 -202.550 1.00 52.94 374 SER A CA 1
ATOM 2806 C C . SER A 1 374 ? 59.270 -34.108 -203.396 1.00 52.94 374 SER A C 1
ATOM 2808 O O . SER A 1 374 ? 58.085 -34.356 -203.577 1.00 52.94 374 SER A O 1
ATOM 2810 N N . ASP A 1 375 ? 60.204 -34.953 -203.864 1.00 58.28 375 ASP A N 1
ATOM 2811 C CA . ASP A 1 375 ? 59.887 -36.351 -204.278 1.00 58.28 375 ASP A CA 1
ATOM 2812 C C . ASP A 1 375 ? 61.169 -37.225 -204.262 1.00 58.28 375 ASP A C 1
ATOM 2814 O O . ASP A 1 375 ? 61.718 -37.622 -205.286 1.00 58.28 375 ASP A O 1
ATOM 2818 N N . TYR A 1 376 ? 61.713 -37.427 -203.052 1.00 47.06 376 TYR A N 1
ATOM 2819 C CA . TYR A 1 376 ? 63.156 -37.554 -202.759 1.00 47.06 376 TYR A CA 1
ATOM 2820 C C . TYR A 1 376 ? 63.930 -36.271 -203.137 1.00 47.06 376 TYR A C 1
ATOM 2822 O O . TYR A 1 376 ? 63.957 -35.833 -204.282 1.00 47.06 376 TYR A O 1
ATOM 2830 N N . GLY A 1 377 ? 64.530 -35.605 -202.147 1.00 53.75 377 GLY A N 1
ATOM 2831 C CA . GLY A 1 377 ? 65.114 -34.267 -202.327 1.00 53.75 377 GLY A CA 1
ATOM 2832 C C . GLY A 1 377 ? 66.622 -34.251 -202.562 1.00 53.75 377 GLY A C 1
ATOM 2833 O O . GLY A 1 377 ? 67.294 -35.241 -202.277 1.00 53.75 377 GLY A O 1
ATOM 2834 N N . LYS A 1 378 ? 67.145 -33.087 -202.987 1.00 53.44 378 LYS A N 1
ATOM 2835 C CA . LYS A 1 378 ? 68.462 -32.538 -202.596 1.00 53.44 378 LYS A CA 1
ATOM 2836 C C . LYS A 1 378 ? 68.763 -31.166 -203.224 1.00 53.44 378 LYS A C 1
ATOM 2838 O O . LYS A 1 378 ? 68.356 -30.911 -204.350 1.00 53.44 378 LYS A O 1
ATOM 2843 N N . VAL A 1 379 ? 69.527 -30.374 -202.462 1.00 51.38 379 VAL A N 1
ATOM 2844 C CA . VAL A 1 379 ? 70.610 -29.430 -202.837 1.00 51.38 379 VAL A CA 1
ATOM 2845 C C . VAL A 1 379 ? 71.183 -29.562 -204.274 1.00 51.38 379 VAL A C 1
ATOM 2847 O O . VAL A 1 379 ? 71.107 -30.629 -204.873 1.00 51.38 379 VAL A O 1
ATOM 2850 N N . ASP A 1 380 ? 71.820 -28.545 -204.877 1.00 54.53 380 ASP A N 1
ATOM 2851 C CA . ASP A 1 380 ? 72.717 -27.557 -204.240 1.00 54.53 380 ASP A CA 1
ATOM 2852 C C . ASP A 1 380 ? 72.889 -26.220 -205.034 1.00 54.53 380 ASP A C 1
ATOM 2854 O O . ASP A 1 380 ? 72.159 -25.913 -205.980 1.00 54.53 380 ASP A O 1
ATOM 2858 N N . GLU A 1 381 ? 73.935 -25.471 -204.666 1.00 43.75 381 GLU A N 1
ATOM 2859 C CA . GLU A 1 381 ? 74.961 -24.907 -205.568 1.00 43.75 381 GLU A CA 1
ATOM 2860 C C . GLU A 1 381 ? 74.984 -23.434 -206.040 1.00 43.75 381 GLU A C 1
ATOM 2862 O O . GLU A 1 381 ? 74.000 -22.734 -206.306 1.00 43.75 381 GLU A O 1
ATOM 2867 N N . TYR A 1 382 ? 76.244 -23.005 -206.176 1.00 53.62 382 TYR A N 1
ATOM 2868 C CA . TYR A 1 382 ? 76.773 -21.668 -206.420 1.00 53.62 382 TYR A CA 1
ATOM 2869 C C . TYR A 1 382 ? 76.742 -21.340 -207.923 1.00 53.62 382 TYR A C 1
ATOM 2871 O O . TYR A 1 382 ? 77.617 -21.741 -208.688 1.00 53.62 382 TYR A O 1
ATOM 2879 N N . THR A 1 383 ? 75.714 -20.625 -208.384 1.00 44.31 383 THR A N 1
ATOM 2880 C CA . THR A 1 383 ? 75.537 -20.366 -209.825 1.00 44.31 383 THR A CA 1
ATOM 2881 C C . THR A 1 383 ? 76.487 -19.278 -210.340 1.00 44.31 383 THR A C 1
ATOM 2883 O O . THR A 1 383 ? 76.344 -18.106 -209.993 1.00 44.31 383 THR A O 1
ATOM 2886 N N . VAL A 1 384 ? 77.423 -19.654 -211.217 1.00 50.56 384 VAL A N 1
ATOM 2887 C CA . VAL A 1 384 ? 78.257 -18.710 -211.980 1.00 50.56 384 VAL A CA 1
ATOM 2888 C C . VAL A 1 384 ? 77.404 -18.034 -213.065 1.00 50.56 384 VAL A C 1
ATOM 2890 O O . VAL A 1 384 ? 76.755 -18.742 -213.838 1.00 50.56 384 VAL A O 1
ATOM 2893 N N . PRO A 1 385 ? 77.401 -16.693 -213.188 1.00 53.06 385 PRO A N 1
ATOM 2894 C CA . PRO A 1 385 ? 76.693 -16.017 -214.266 1.00 53.06 385 PRO A CA 1
ATOM 2895 C C . PRO A 1 385 ? 77.453 -16.134 -215.596 1.00 53.06 385 PRO A C 1
ATOM 2897 O O . PRO A 1 385 ? 78.321 -15.323 -215.921 1.00 53.06 385 PRO A O 1
ATOM 2900 N N . SER A 1 386 ? 77.061 -17.101 -216.426 1.00 41.06 386 SER A N 1
ATOM 2901 C CA . SER A 1 386 ? 77.147 -16.919 -217.877 1.00 41.06 386 SER A CA 1
ATOM 2902 C C . SER A 1 386 ? 76.186 -15.778 -218.274 1.00 41.06 386 SER A C 1
ATOM 2904 O O . SER A 1 386 ? 74.991 -15.894 -218.016 1.00 41.06 386 SER A O 1
ATOM 2906 N N . SER A 1 387 ? 76.614 -14.671 -218.888 1.00 42.53 387 SER A N 1
ATOM 2907 C CA . SER A 1 387 ? 77.960 -14.387 -219.404 1.00 42.53 387 SER A CA 1
ATOM 2908 C C . SER A 1 387 ? 78.208 -12.888 -219.671 1.00 42.53 387 SER A C 1
ATOM 2910 O O . SER A 1 387 ? 77.295 -12.187 -220.098 1.00 42.53 387 SER A O 1
ATOM 2912 N N . ASN A 1 388 ? 79.481 -12.471 -219.591 1.00 44.81 388 ASN A N 1
ATOM 2913 C CA . ASN A 1 388 ? 80.096 -11.365 -220.358 1.00 44.81 388 ASN A CA 1
ATOM 2914 C C . ASN A 1 388 ? 80.012 -9.887 -219.884 1.00 44.81 388 ASN A C 1
ATOM 2916 O O . ASN A 1 388 ? 80.135 -9.016 -220.742 1.00 44.81 388 ASN A O 1
ATOM 2920 N N . ASN A 1 389 ? 79.932 -9.548 -218.582 1.00 42.00 389 ASN A N 1
ATOM 2921 C CA . ASN A 1 389 ? 80.512 -8.256 -218.125 1.00 42.00 389 ASN A CA 1
ATOM 2922 C C . ASN A 1 389 ? 80.791 -8.135 -216.600 1.00 42.00 389 ASN A C 1
ATOM 2924 O O . ASN A 1 389 ? 79.849 -8.262 -215.817 1.00 42.00 389 ASN A O 1
ATOM 2928 N N . PRO A 1 390 ? 82.035 -7.837 -216.162 1.00 43.97 390 PRO A N 1
ATOM 2929 C CA . PRO A 1 390 ? 82.350 -7.304 -214.826 1.00 43.97 390 PRO A CA 1
ATOM 2930 C C . PRO A 1 390 ? 82.204 -5.760 -214.767 1.00 43.97 390 PRO A C 1
ATOM 2932 O O . PRO A 1 390 ? 81.816 -5.134 -215.752 1.00 43.97 390 PRO A O 1
ATOM 2935 N N . ALA A 1 391 ? 82.470 -5.132 -213.611 1.00 53.62 391 ALA A N 1
ATOM 2936 C CA . ALA A 1 391 ? 82.012 -3.767 -213.288 1.00 53.62 391 ALA A CA 1
ATOM 2937 C C . ALA A 1 391 ? 83.124 -2.743 -212.935 1.00 53.62 391 ALA A C 1
ATOM 2939 O O . ALA A 1 391 ? 84.284 -3.095 -212.733 1.00 53.62 391 ALA A O 1
ATOM 2940 N N . VAL A 1 392 ? 82.760 -1.451 -212.838 1.00 48.28 392 VAL A N 1
ATOM 2941 C CA . VAL A 1 392 ? 83.668 -0.309 -212.572 1.00 48.28 392 VAL A CA 1
ATOM 2942 C C . VAL A 1 392 ? 82.963 0.782 -211.731 1.00 48.28 392 VAL A C 1
ATOM 2944 O O . VAL A 1 392 ? 81.800 1.081 -211.984 1.00 48.28 392 VAL A O 1
ATOM 2947 N N . SER A 1 393 ? 83.657 1.402 -210.764 1.00 53.47 393 SER A N 1
ATOM 2948 C CA . SER A 1 393 ? 83.226 2.597 -209.986 1.00 53.47 393 SER A CA 1
ATOM 2949 C C . SER A 1 393 ? 84.238 3.761 -210.129 1.00 53.47 393 SER A C 1
ATOM 2951 O O . SER A 1 393 ? 85.285 3.504 -210.706 1.00 53.47 393 SER A O 1
ATOM 2953 N N . THR A 1 394 ? 83.995 5.004 -209.662 1.00 54.56 394 THR A N 1
ATOM 2954 C CA . THR A 1 394 ? 84.881 6.195 -209.894 1.00 54.56 394 THR A CA 1
ATOM 2955 C C . THR A 1 394 ? 84.926 7.171 -208.694 1.00 54.56 394 THR A C 1
ATOM 2957 O O . THR A 1 394 ? 83.913 7.327 -208.016 1.00 54.56 394 THR A O 1
ATOM 2960 N N . TRP A 1 395 ? 86.059 7.854 -208.428 1.00 53.41 395 TRP A N 1
ATOM 2961 C CA . TRP A 1 395 ? 86.263 8.740 -207.254 1.00 53.41 395 TRP A CA 1
ATOM 2962 C C . TRP A 1 395 ? 87.186 9.971 -207.480 1.00 53.41 395 TRP A C 1
ATOM 2964 O O . TRP A 1 395 ? 88.072 9.944 -208.340 1.00 53.41 395 TRP A O 1
ATOM 2974 N N . ALA A 1 396 ? 86.998 11.040 -206.679 1.00 57.47 396 ALA A N 1
ATOM 2975 C CA . ALA A 1 396 ? 87.765 12.304 -206.696 1.00 57.47 396 ALA A CA 1
ATOM 2976 C C . ALA A 1 396 ? 87.755 13.057 -205.323 1.00 57.47 396 ALA A C 1
ATOM 2978 O O . ALA A 1 396 ? 86.695 13.106 -204.694 1.00 57.47 396 ALA A O 1
ATOM 2979 N N . PRO A 1 397 ? 88.874 13.669 -204.858 1.00 58.50 397 PRO A N 1
ATOM 2980 C CA . PRO A 1 397 ? 88.965 14.453 -203.606 1.00 58.50 397 PRO A CA 1
ATOM 2981 C C . PRO A 1 397 ? 88.905 16.002 -203.779 1.00 58.50 397 PRO A C 1
ATOM 2983 O O . PRO A 1 397 ? 88.679 16.507 -204.874 1.00 58.50 397 PRO A O 1
ATOM 2986 N N . SER A 1 398 ? 89.069 16.767 -202.682 1.00 58.16 398 SER A N 1
ATOM 2987 C CA . SER A 1 398 ? 88.702 18.200 -202.524 1.00 58.16 398 SER A CA 1
ATOM 2988 C C . SER A 1 398 ? 89.865 19.233 -202.506 1.00 58.16 398 SER A C 1
ATOM 2990 O O . SER A 1 398 ? 91.037 18.873 -202.596 1.00 58.16 398 SER A O 1
ATOM 2992 N N . ALA A 1 399 ? 89.546 20.541 -202.401 1.00 59.41 399 ALA A N 1
ATOM 2993 C CA . ALA A 1 399 ? 90.451 21.685 -202.655 1.00 59.41 399 ALA A CA 1
ATOM 2994 C C . ALA A 1 399 ? 90.400 22.816 -201.579 1.00 59.41 399 ALA A C 1
ATOM 2996 O O . ALA A 1 399 ? 89.407 22.929 -200.866 1.00 59.41 399 ALA A O 1
ATOM 2997 N N . HIS A 1 400 ? 91.451 23.659 -201.456 1.00 65.12 400 HIS A N 1
ATOM 2998 C CA . HIS A 1 400 ? 91.670 24.611 -200.329 1.00 65.12 400 HIS A CA 1
ATOM 2999 C C . HIS A 1 400 ? 92.385 25.948 -200.701 1.00 65.12 400 HIS A C 1
ATOM 3001 O O . HIS A 1 400 ? 93.111 25.993 -201.688 1.00 65.12 400 HIS A O 1
ATOM 3007 N N . ALA A 1 401 ? 92.271 27.009 -199.871 1.00 64.38 401 ALA A N 1
ATOM 3008 C CA . ALA A 1 401 ? 92.891 28.352 -200.054 1.00 64.38 401 ALA A CA 1
ATOM 3009 C C . ALA A 1 401 ? 93.583 28.921 -198.773 1.00 64.38 401 ALA A C 1
ATOM 3011 O O . ALA A 1 401 ? 93.407 28.352 -197.695 1.00 64.38 401 ALA A O 1
ATOM 3012 N N . LYS A 1 402 ? 94.393 30.008 -198.863 1.00 72.94 402 LYS A N 1
ATOM 3013 C CA . LYS A 1 402 ? 95.259 30.545 -197.762 1.00 72.94 402 LYS A CA 1
ATOM 3014 C C . LYS A 1 402 ? 95.451 32.092 -197.735 1.00 72.94 402 LYS A C 1
ATOM 3016 O O . LYS A 1 402 ? 95.357 32.752 -198.769 1.00 72.94 402 LYS A O 1
ATOM 3021 N N . TYR A 1 403 ? 95.734 32.654 -196.542 1.00 75.25 403 TYR A N 1
ATOM 3022 C CA . TYR A 1 403 ? 95.851 34.101 -196.210 1.00 75.25 403 TYR A CA 1
ATOM 3023 C C . TYR A 1 403 ? 96.914 34.384 -195.100 1.00 75.25 403 TYR A C 1
ATOM 3025 O O . TYR A 1 403 ? 97.372 33.448 -194.448 1.00 75.25 403 TYR A O 1
ATOM 3033 N N . HIS A 1 404 ? 97.283 35.659 -194.871 1.00 71.50 404 HIS A N 1
ATOM 3034 C CA . HIS A 1 404 ? 98.302 36.167 -193.915 1.00 71.50 404 HIS A CA 1
ATOM 3035 C C . HIS A 1 404 ? 97.842 37.447 -193.154 1.00 71.50 404 HIS A C 1
ATOM 3037 O O . HIS A 1 404 ? 96.909 38.110 -193.603 1.00 71.50 404 HIS A O 1
ATOM 3043 N N . MET A 1 405 ? 98.519 37.826 -192.052 1.00 72.88 405 MET A N 1
ATOM 3044 C CA . MET A 1 405 ? 98.322 39.062 -191.241 1.00 72.88 405 MET A CA 1
ATOM 3045 C C . MET A 1 405 ? 99.485 40.073 -191.384 1.00 72.88 405 MET A C 1
ATOM 3047 O O . MET A 1 405 ? 100.594 39.663 -191.723 1.00 72.88 405 MET A O 1
ATOM 3051 N N . ASN A 1 406 ? 99.265 41.359 -191.058 1.00 61.47 406 ASN A N 1
ATOM 3052 C CA . ASN A 1 406 ? 100.311 42.391 -190.919 1.00 61.47 406 ASN A CA 1
ATOM 3053 C C . ASN A 1 406 ? 99.894 43.555 -189.967 1.00 61.47 406 ASN A C 1
ATOM 3055 O O . ASN A 1 406 ? 98.700 43.866 -189.908 1.00 61.47 406 ASN A O 1
ATOM 3059 N N . PRO A 1 407 ? 100.823 44.234 -189.254 1.00 62.59 407 PRO A N 1
ATOM 3060 C CA . PRO A 1 407 ? 100.516 45.424 -188.442 1.00 62.59 407 PRO A CA 1
ATOM 3061 C C . PRO A 1 407 ? 100.185 46.675 -189.275 1.00 62.59 407 PRO A C 1
ATOM 3063 O O . PRO A 1 407 ? 100.568 46.768 -190.445 1.00 62.59 407 PRO A O 1
ATOM 3066 N N . SER A 1 408 ? 99.520 47.650 -188.649 1.00 57.38 408 SER A N 1
ATOM 3067 C CA . SER A 1 408 ? 99.149 48.954 -189.221 1.00 57.38 408 SER A CA 1
ATOM 3068 C C . SER A 1 408 ? 99.805 50.124 -188.472 1.00 57.38 408 SER A C 1
ATOM 3070 O O . SER A 1 408 ? 100.109 50.021 -187.286 1.00 57.38 408 SER A O 1
ATOM 3072 N N . THR A 1 409 ? 99.988 51.255 -189.158 1.00 59.00 409 THR A N 1
ATOM 3073 C CA . THR A 1 409 ? 100.440 52.542 -188.587 1.00 59.00 409 THR A CA 1
ATOM 3074 C C . THR A 1 409 ? 99.326 53.595 -188.644 1.00 59.00 409 THR A C 1
ATOM 3076 O O . THR A 1 409 ? 99.567 54.745 -189.018 1.00 59.00 409 THR A O 1
ATOM 3079 N N . ALA A 1 410 ? 98.102 53.162 -188.346 1.00 56.09 410 ALA A N 1
ATOM 3080 C CA . ALA A 1 410 ? 96.882 53.957 -188.234 1.00 56.09 410 ALA A CA 1
ATOM 3081 C C . ALA A 1 410 ? 96.188 53.578 -186.922 1.00 56.09 410 ALA A C 1
ATOM 3083 O O . ALA A 1 410 ? 96.256 52.367 -186.599 1.00 56.09 410 ALA A O 1
#

pLDDT: mean 82.26, std 17.15, range [36.84, 98.56]

Secondary structure (DSSP, 8-state):
-THHHHHHHHHHHHTT-----PPPHHHHHHHHHHHHHHHHHHHHHHHHHHHHHHHHHHHHHHHHHHHHHHHHHHHHHHHHHHHHHHTT---HHHHHHHHHHHHHHHHHHHHHHHHHHHHHHHHHHHHHHHHHHHHHSPPHHHHHHHHHHHHHHHHHHHHHHHHHHHHHHHHHHHHHHHHHHHHHHHHHHHHHHHHHHHHHHHHHHHHHHHHHHHHHHHHHHHHHHHHHHHHHHHHHHHHHHHHHHS-HHHHHHHHHHHHHHHHHHHHTT-HHHHHHHHHHHHHHHHHHHHHHHHHHHHHHHHHHHHHHHHHHHHHHHHHHHHHHHHHHHHHHHHHGGGS--EEEEES--BTTB-------EE-----------SSS----------SS-----EE-------EEEEE---

Sequence (410 aa):
MKKKVISAVLFGALALASTGTFVSCNDYDYEVNNLQEQINEDRTKSAALQNQLESYKAALENELKELKASYETQIAEAKAALESELQKKADATVVEALVERIVSLETGLSASVATLQSQIDVCNSAIEKLNAAIANCATVAELNAIKADAEAKLAALSGDVKRLEEQLNALSASTGESIASILANMAALQEKDAENYKALLAAIAAAKQDVEAKITAEEAARIAAINDLQTQITALQAFMAAIQEADYQKQIDNLTSILNNFKAEIEAKDYQGQIDNICKDIATIKDDISVLMGKVATNEMSIENLKTEMAALNGKLSAMEQNFQGQINSLAVLIEKSLTSLVFKPSQYVYGFGTINVQSFSGCELLSKNVVNSDYGKVDEYTVPSSNNPAVSTWAPSAHAKYHMNPSTA

Foldseek 3Di:
DPPPPVVVVVVVVVLPPPPDDDDDCVVVVVVLVVVLVVLVVVLVVLVVVLVVLVVVLVVLVVVLVVLLVVLVVVLVVLVVVLVVQVVVVHDPVSNVVSVVVNVVSVVVNVVSNVVSVVVSVVSVVVSVVSVVVSVPPDDPVVSVVVVVVVVVVVVVVVVVVVVVVVVSVVVVVVVVVVVVVVVVVVVVVVVVVVVVVVVVVVVVVVVVVVVVVVVVVVVVVVVVVVVVVVVVVVVVVVVVVVVVVPPVVVVVVVVVVVVVVVVVVVVVVPVVVVVVVVVVVVVVVVVVVVVVVVVVVVVVVVVVVVVVVVVVVVVVVVVVVVVVVVVVVVVVVVPVVPDDWKDKFFDDDDPRDDDKDWDWDKADDYFFDKDWDDPDMDDDDGDDDPDDDDDMDMDIDDIDTDMDMDTGPD

Radius of gyration: 129.3 Å; chains: 1; bounding box: 160×92×365 Å